Protein AF-A0A818ACV6-F1 (afdb_monomer_lite)

Structure (mmCIF, N/CA/C/O backbone):
data_AF-A0A818ACV6-F1
#
_entry.id   AF-A0A818ACV6-F1
#
loop_
_atom_site.group_PDB
_atom_site.id
_atom_site.type_symbol
_atom_site.label_atom_id
_atom_site.label_alt_id
_atom_site.label_comp_id
_atom_site.label_asym_id
_atom_site.label_entity_id
_atom_site.label_seq_id
_atom_site.pdbx_PDB_ins_code
_atom_site.Cartn_x
_atom_site.Cartn_y
_atom_site.Cartn_z
_atom_site.occupancy
_atom_site.B_iso_or_equiv
_atom_site.auth_seq_id
_atom_site.auth_comp_id
_atom_site.auth_asym_id
_atom_site.auth_atom_id
_atom_site.pdbx_PDB_model_num
ATOM 1 N N . MET A 1 1 ? 8.936 -17.764 -32.407 1.00 32.34 1 MET A N 1
ATOM 2 C CA . MET A 1 1 ? 9.710 -16.689 -31.751 1.00 32.34 1 MET A CA 1
ATOM 3 C C . MET A 1 1 ? 11.016 -16.547 -32.507 1.00 32.34 1 MET A C 1
ATOM 5 O O . MET A 1 1 ? 11.844 -17.438 -32.418 1.00 32.34 1 MET A O 1
ATOM 9 N N . TRP A 1 2 ? 11.158 -15.518 -33.339 1.00 31.09 2 TRP A N 1
ATOM 10 C CA . TRP A 1 2 ? 12.400 -15.272 -34.077 1.00 31.09 2 TRP A CA 1
ATOM 11 C C . TRP A 1 2 ? 13.321 -14.434 -33.174 1.00 31.09 2 TRP A C 1
ATOM 13 O O . TRP A 1 2 ? 13.213 -13.213 -33.135 1.00 31.09 2 TRP A O 1
ATOM 23 N N . ASP A 1 3 ? 14.160 -15.097 -32.373 1.00 39.88 3 ASP A N 1
ATOM 24 C CA . ASP A 1 3 ? 15.277 -14.471 -31.648 1.00 39.88 3 ASP A CA 1
ATOM 25 C C . ASP A 1 3 ? 16.538 -15.327 -31.890 1.00 39.88 3 ASP A C 1
ATOM 27 O O . ASP A 1 3 ? 16.784 -16.289 -31.160 1.00 39.88 3 ASP A O 1
ATOM 31 N N . PRO A 1 4 ? 17.325 -15.037 -32.946 1.00 38.06 4 PRO A N 1
ATOM 32 C CA . PRO A 1 4 ? 18.496 -15.838 -33.321 1.00 38.06 4 PRO A CA 1
ATOM 33 C C . PRO A 1 4 ? 19.610 -15.854 -32.263 1.00 38.06 4 PRO A C 1
ATOM 35 O O . PRO A 1 4 ? 20.593 -16.573 -32.421 1.00 38.06 4 PRO A O 1
ATOM 38 N N . VAL A 1 5 ? 19.501 -15.040 -31.207 1.00 43.09 5 VAL A N 1
ATOM 39 C CA . VAL A 1 5 ? 20.520 -14.934 -30.156 1.00 43.09 5 VAL A CA 1
ATOM 40 C C . VAL A 1 5 ? 20.318 -15.995 -29.066 1.00 43.09 5 VAL A C 1
ATOM 42 O O . VAL A 1 5 ? 21.281 -16.363 -28.395 1.00 43.09 5 VAL A O 1
ATOM 45 N N . PHE A 1 6 ? 19.107 -16.548 -28.925 1.00 37.41 6 PHE A N 1
ATOM 46 C CA . PHE A 1 6 ? 18.806 -17.549 -27.893 1.00 37.41 6 PHE A CA 1
ATOM 47 C C . PHE A 1 6 ? 18.995 -19.011 -28.334 1.00 37.41 6 PHE A C 1
ATOM 49 O O . PHE A 1 6 ? 19.100 -19.883 -27.476 1.00 37.41 6 PHE A O 1
ATOM 56 N N . ASP A 1 7 ? 19.125 -19.298 -29.633 1.00 34.16 7 ASP A N 1
ATOM 57 C CA . ASP A 1 7 ? 19.247 -20.673 -30.154 1.00 34.16 7 ASP A CA 1
ATOM 58 C C . ASP A 1 7 ? 20.697 -21.051 -30.515 1.00 34.16 7 ASP A C 1
ATOM 60 O O . ASP A 1 7 ? 21.002 -21.535 -31.601 1.00 34.16 7 ASP A O 1
ATOM 64 N N . SER A 1 8 ? 21.641 -20.780 -29.606 1.00 33.66 8 SER A N 1
ATOM 65 C CA . SER A 1 8 ? 23.061 -21.136 -29.792 1.00 33.66 8 SER A CA 1
ATOM 66 C C . SER A 1 8 ? 23.454 -22.493 -29.193 1.00 33.66 8 SER A C 1
ATOM 68 O O . SER A 1 8 ? 24.640 -22.812 -29.144 1.00 33.66 8 SER A O 1
ATOM 70 N N . SER A 1 9 ? 22.488 -23.312 -28.755 1.00 33.25 9 SER A N 1
ATOM 71 C CA . SER A 1 9 ? 22.766 -24.608 -28.108 1.00 33.25 9 SER A CA 1
ATOM 72 C C . SER A 1 9 ? 22.281 -25.843 -28.873 1.00 33.25 9 SER A C 1
ATOM 74 O O . SER A 1 9 ? 22.549 -26.962 -28.436 1.00 33.25 9 SER A O 1
ATOM 76 N N . SER A 1 10 ? 21.656 -25.690 -30.042 1.00 33.19 10 SER A N 1
ATOM 77 C CA . SER A 1 10 ? 21.299 -26.825 -30.890 1.00 33.19 10 SER A CA 1
ATOM 78 C C . SER A 1 10 ? 22.248 -26.922 -32.095 1.00 33.19 10 SER A C 1
ATOM 80 O O . SER A 1 10 ? 22.315 -26.049 -32.954 1.00 33.19 10 SER A O 1
ATOM 82 N N . ASN A 1 11 ? 22.996 -28.026 -32.193 1.00 32.69 11 ASN A N 1
ATOM 83 C CA . ASN A 1 11 ? 23.834 -28.382 -33.354 1.00 32.69 11 ASN A CA 1
ATOM 84 C C . ASN A 1 11 ? 23.010 -28.724 -34.622 1.00 32.69 11 ASN A C 1
ATOM 86 O O . ASN A 1 11 ? 23.503 -29.389 -35.527 1.00 32.69 11 ASN A O 1
ATOM 90 N N . ASN A 1 12 ? 21.763 -28.260 -34.702 1.00 35.00 12 ASN A N 1
ATOM 91 C CA . ASN A 1 12 ? 20.892 -28.353 -35.865 1.00 35.00 12 ASN A CA 1
ATOM 92 C C . ASN A 1 12 ? 20.418 -26.939 -36.203 1.00 35.00 12 ASN A C 1
ATOM 94 O O . ASN A 1 12 ? 19.285 -26.570 -35.915 1.00 35.00 12 ASN A O 1
ATOM 98 N N . LEU A 1 13 ? 21.316 -26.147 -36.797 1.00 35.06 13 LEU A N 1
ATOM 99 C CA . LEU A 1 13 ? 20.988 -24.851 -37.387 1.00 35.06 13 LEU A CA 1
ATOM 100 C C . LEU A 1 13 ? 19.818 -25.045 -38.366 1.00 35.06 13 LEU A C 1
ATOM 102 O O . LEU A 1 13 ? 20.018 -25.700 -39.396 1.00 35.06 13 LEU A O 1
ATOM 106 N N . PRO A 1 14 ? 18.619 -24.486 -38.120 1.00 35.84 14 PRO A N 1
ATOM 107 C CA . PRO A 1 14 ? 17.676 -24.323 -39.208 1.00 35.84 14 PRO A CA 1
ATOM 108 C C . PRO A 1 14 ? 18.381 -23.436 -40.236 1.00 35.84 14 PRO A C 1
ATOM 110 O O . PRO A 1 14 ? 18.947 -22.400 -39.882 1.00 35.84 14 PRO A O 1
ATOM 113 N N . THR A 1 15 ? 18.418 -23.878 -41.494 1.00 37.28 15 THR A N 1
ATOM 114 C CA . THR A 1 15 ? 18.869 -23.076 -42.637 1.00 37.28 15 THR A CA 1
ATOM 115 C C . THR A 1 15 ? 18.343 -21.655 -42.461 1.00 37.28 15 THR A C 1
ATOM 117 O O . THR A 1 15 ? 17.124 -21.465 -42.470 1.00 37.28 15 THR A O 1
ATOM 120 N N . MET A 1 16 ? 19.243 -20.693 -42.203 1.00 45.72 16 MET A N 1
ATOM 121 C CA . MET A 1 16 ? 18.879 -19.286 -42.036 1.00 45.72 16 MET A CA 1
ATOM 122 C C . MET A 1 16 ? 18.034 -18.912 -43.248 1.00 45.72 16 MET A C 1
ATOM 124 O O . MET A 1 16 ? 18.537 -18.953 -44.367 1.00 45.72 16 MET A O 1
ATOM 128 N N . CYS A 1 17 ? 16.740 -18.666 -43.040 1.00 43.00 17 CYS A N 1
ATOM 129 C CA . CYS A 1 17 ? 15.845 -18.286 -44.123 1.00 43.00 17 CYS A CA 1
ATOM 130 C C . CYS A 1 17 ? 16.448 -17.069 -44.829 1.00 43.00 17 CYS A C 1
ATOM 132 O O . CYS A 1 17 ? 16.921 -16.155 -44.148 1.00 43.00 17 CYS A O 1
ATOM 134 N N . ASP A 1 18 ? 16.441 -17.074 -46.163 1.00 58.38 18 ASP A N 1
ATOM 135 C CA . ASP A 1 18 ? 16.822 -15.922 -46.973 1.00 58.38 18 ASP A CA 1
ATOM 136 C C . ASP A 1 18 ? 16.004 -14.718 -46.501 1.00 58.38 18 ASP A C 1
ATOM 138 O O . ASP A 1 18 ? 14.805 -14.623 -46.761 1.00 58.38 18 ASP A O 1
ATOM 142 N N . VAL A 1 19 ? 16.630 -13.814 -45.745 1.00 70.88 19 VAL A N 1
ATOM 143 C CA . VAL A 1 19 ? 15.976 -12.565 -45.364 1.00 70.88 19 VAL A CA 1
ATOM 144 C C . VAL A 1 19 ? 15.852 -11.755 -46.645 1.00 70.88 19 VAL A C 1
ATOM 146 O O . VAL A 1 19 ? 16.862 -11.361 -47.238 1.00 70.88 19 VAL A O 1
ATOM 149 N N . SER A 1 20 ? 14.616 -11.555 -47.098 1.00 80.06 20 SER A N 1
ATOM 150 C CA . SER A 1 20 ? 14.320 -10.684 -48.223 1.00 80.06 20 SER A CA 1
ATOM 151 C C . SER A 1 20 ? 14.610 -9.241 -47.838 1.00 80.06 20 SER A C 1
ATOM 153 O O . SER A 1 20 ? 14.516 -8.817 -46.683 1.00 80.06 20 SER A O 1
ATOM 155 N N . THR A 1 21 ? 15.007 -8.467 -48.833 1.00 84.44 21 THR A N 1
ATOM 156 C CA . THR A 1 21 ? 15.183 -7.028 -48.696 1.00 84.44 21 THR A CA 1
ATOM 157 C C . THR A 1 21 ? 14.046 -6.311 -49.399 1.00 84.44 21 THR A C 1
ATOM 159 O O . THR A 1 21 ? 13.439 -6.847 -50.325 1.00 84.44 21 THR A O 1
ATOM 162 N N . THR A 1 22 ? 13.785 -5.060 -49.031 1.00 82.56 22 THR A N 1
ATOM 163 C CA . THR A 1 22 ? 12.724 -4.255 -49.663 1.00 82.56 22 THR A CA 1
ATOM 164 C C . THR A 1 22 ? 12.959 -4.010 -51.160 1.00 82.56 22 THR A C 1
ATOM 166 O O . THR A 1 22 ? 12.054 -3.573 -51.862 1.00 82.56 22 THR A O 1
ATOM 169 N N . SER A 1 23 ? 14.175 -4.265 -51.659 1.00 84.38 23 SER A N 1
ATOM 170 C CA . SER A 1 23 ? 14.530 -4.234 -53.085 1.00 84.38 23 SER A CA 1
ATOM 171 C C . SER A 1 23 ? 14.375 -5.589 -53.793 1.00 84.38 23 SER A C 1
ATOM 173 O O . SER A 1 23 ? 14.760 -5.707 -54.954 1.00 84.38 23 SER A O 1
ATOM 175 N N . GLY A 1 24 ? 13.863 -6.617 -53.108 1.00 82.31 24 GLY A N 1
ATOM 176 C CA . GLY A 1 24 ? 13.672 -7.970 -53.639 1.00 82.31 24 GLY A CA 1
ATOM 177 C C . GLY A 1 24 ? 14.943 -8.826 -53.714 1.00 82.31 24 GLY A C 1
ATOM 178 O O . GLY A 1 24 ? 14.919 -9.893 -54.318 1.00 82.31 24 GLY A O 1
ATOM 179 N N . SER A 1 25 ? 16.061 -8.377 -53.136 1.00 87.38 25 SER A N 1
ATOM 180 C CA . SER A 1 25 ? 17.325 -9.134 -53.082 1.00 87.38 25 SER A CA 1
ATOM 181 C C . SER A 1 25 ? 17.429 -9.940 -51.782 1.00 87.38 25 SER A C 1
ATOM 183 O O . SER A 1 25 ? 16.893 -9.501 -50.765 1.00 87.38 25 SER A O 1
ATOM 185 N N . SER A 1 26 ? 18.138 -11.069 -51.779 1.00 88.88 26 SER A N 1
ATOM 186 C CA . SER A 1 26 ? 18.388 -11.852 -50.556 1.00 88.88 26 SER A CA 1
ATOM 187 C C . SER A 1 26 ? 19.615 -11.348 -49.792 1.00 88.88 26 SER A C 1
ATOM 189 O O . SER A 1 26 ? 20.640 -11.014 -50.392 1.00 88.88 26 SER A O 1
ATOM 191 N N . CYS A 1 27 ? 19.527 -11.312 -48.463 1.00 87.12 27 CYS A N 1
ATOM 192 C CA . CYS A 1 27 ? 20.667 -11.032 -47.591 1.00 87.12 27 CYS A CA 1
ATOM 193 C C . CYS A 1 27 ? 21.698 -12.172 -47.612 1.00 87.12 27 CYS A C 1
ATOM 195 O O . CYS A 1 27 ? 21.339 -13.344 -47.523 1.00 87.12 27 CYS A O 1
ATOM 197 N N . ILE A 1 28 ? 22.988 -11.831 -47.625 1.00 89.50 28 ILE A N 1
ATOM 198 C CA . ILE A 1 28 ? 24.091 -12.790 -47.492 1.00 89.50 28 ILE A CA 1
ATOM 199 C C . ILE A 1 28 ? 24.594 -12.775 -46.049 1.00 89.50 28 ILE A C 1
ATOM 201 O O . ILE A 1 28 ? 25.147 -11.772 -45.599 1.00 89.50 28 ILE A O 1
ATOM 205 N N . PHE A 1 29 ? 24.468 -13.899 -45.342 1.00 87.81 29 PHE A N 1
ATOM 206 C CA . PHE A 1 29 ? 25.027 -14.093 -44.001 1.00 87.81 29 PHE A CA 1
ATOM 207 C C . PHE A 1 29 ? 26.024 -15.268 -43.969 1.00 87.81 29 PHE A C 1
ATOM 209 O O . PHE A 1 29 ? 25.806 -16.265 -44.656 1.00 87.81 29 PHE A O 1
ATOM 216 N N . PRO A 1 30 ? 27.077 -15.216 -43.131 1.00 91.44 30 PRO A N 1
ATOM 217 C CA . PRO A 1 30 ? 27.537 -14.048 -42.383 1.00 91.44 30 PRO A CA 1
ATOM 218 C C . PRO A 1 30 ? 28.292 -13.053 -43.281 1.00 91.44 30 PRO A C 1
ATOM 220 O O . PRO A 1 30 ? 28.910 -13.444 -44.275 1.00 91.44 30 PRO A O 1
ATOM 223 N N . PHE A 1 31 ? 28.304 -11.779 -42.885 1.00 91.50 31 PHE A N 1
ATOM 224 C CA . PHE A 1 31 ? 29.104 -10.739 -43.540 1.00 91.50 31 PHE A CA 1
ATOM 225 C C . PHE A 1 31 ? 29.894 -9.905 -42.524 1.00 91.50 31 PHE A C 1
ATOM 227 O O . PHE A 1 31 ? 29.495 -9.751 -41.372 1.00 91.50 31 PHE A O 1
ATOM 234 N N . ASN A 1 32 ? 31.015 -9.339 -42.964 1.00 92.19 32 ASN A N 1
ATOM 235 C CA . ASN A 1 32 ? 31.890 -8.483 -42.173 1.00 92.19 32 ASN A CA 1
ATOM 236 C C . ASN A 1 32 ? 31.672 -7.012 -42.540 1.00 92.19 32 ASN A C 1
ATOM 238 O O . ASN A 1 32 ? 31.676 -6.650 -43.718 1.00 92.19 32 ASN A O 1
ATOM 242 N N . TYR A 1 33 ? 31.529 -6.149 -41.538 1.00 92.75 33 TYR A N 1
ATOM 243 C CA . TYR A 1 33 ? 31.479 -4.701 -41.726 1.00 92.75 33 TYR A CA 1
ATOM 244 C C . TYR A 1 33 ? 32.043 -3.982 -40.500 1.00 92.75 33 TYR A C 1
ATOM 246 O O . TYR A 1 33 ? 31.710 -4.334 -39.371 1.00 92.75 33 TYR A O 1
ATOM 254 N N . ASN A 1 34 ? 32.921 -2.995 -40.715 1.00 90.25 34 ASN A N 1
ATOM 255 C CA . ASN A 1 34 ? 33.609 -2.246 -39.652 1.00 90.25 34 ASN A CA 1
ATOM 256 C C . ASN A 1 34 ? 34.236 -3.136 -38.557 1.00 90.25 34 ASN A C 1
ATOM 258 O O . ASN A 1 34 ? 34.171 -2.824 -37.373 1.00 90.25 34 ASN A O 1
ATOM 262 N N . GLY A 1 35 ? 34.833 -4.265 -38.956 1.00 88.75 35 GLY A N 1
ATOM 263 C CA . GLY A 1 35 ? 35.500 -5.194 -38.037 1.00 88.75 35 GLY A CA 1
ATOM 264 C C . GLY A 1 35 ? 34.567 -6.103 -37.228 1.00 88.75 35 GLY A C 1
ATOM 265 O O . GLY A 1 35 ? 35.053 -6.852 -36.388 1.00 88.75 35 GLY A O 1
ATOM 266 N N . VAL A 1 36 ? 33.254 -6.072 -37.481 1.00 89.44 36 VAL A N 1
ATOM 267 C CA . VAL A 1 36 ? 32.257 -6.931 -36.823 1.00 89.44 36 VAL A CA 1
ATOM 268 C C . VAL A 1 36 ? 31.658 -7.907 -37.835 1.00 89.44 36 VAL A C 1
ATOM 270 O O . VAL A 1 36 ? 31.319 -7.520 -38.956 1.00 89.44 36 VAL A O 1
ATOM 273 N N . THR A 1 37 ? 31.513 -9.172 -37.437 1.00 91.12 37 THR A N 1
ATOM 274 C CA . THR A 1 37 ? 30.817 -10.204 -38.218 1.00 91.12 37 THR A CA 1
ATOM 275 C C . THR A 1 37 ? 29.343 -10.251 -37.824 1.00 91.12 37 THR A C 1
ATOM 277 O O . THR A 1 37 ? 29.009 -10.560 -36.681 1.00 91.12 37 THR A O 1
ATOM 280 N N . TYR A 1 38 ? 28.457 -9.990 -38.778 1.00 86.94 38 TYR A N 1
ATOM 281 C CA . TYR A 1 38 ? 27.011 -10.018 -38.594 1.00 86.94 38 TYR A CA 1
ATOM 282 C C . TYR A 1 38 ? 26.423 -11.323 -39.136 1.00 86.94 38 TYR A C 1
ATOM 284 O O . TYR A 1 38 ? 26.705 -11.728 -40.265 1.00 86.94 38 TYR A O 1
ATOM 292 N N . LYS A 1 39 ? 25.589 -11.973 -38.318 1.00 88.50 39 LYS A N 1
ATOM 293 C CA . LYS A 1 39 ? 24.811 -13.176 -38.676 1.00 88.50 39 LYS A CA 1
ATOM 294 C C . LYS A 1 39 ? 23.318 -12.882 -38.876 1.00 88.50 39 LYS A C 1
ATOM 296 O O . LYS A 1 39 ? 22.553 -13.776 -39.202 1.00 88.50 39 LYS A O 1
ATOM 301 N N . THR A 1 40 ? 22.915 -11.637 -38.650 1.00 87.94 40 THR A N 1
ATOM 302 C CA . THR A 1 40 ? 21.547 -11.124 -38.761 1.00 87.94 40 THR A CA 1
ATOM 303 C C . THR A 1 40 ? 21.599 -9.729 -39.373 1.00 87.94 40 THR A C 1
ATOM 305 O O . THR A 1 40 ? 22.679 -9.149 -39.523 1.00 87.94 40 THR A O 1
ATOM 308 N N . CYS A 1 41 ? 20.440 -9.152 -39.685 1.00 89.19 41 CYS A N 1
ATOM 309 C CA . CYS A 1 41 ? 20.350 -7.731 -40.008 1.00 89.19 41 CYS A CA 1
ATOM 310 C C . CYS A 1 41 ? 20.949 -6.862 -38.894 1.00 89.19 41 CYS A C 1
ATOM 312 O O . CYS A 1 41 ? 20.989 -7.254 -37.725 1.00 89.19 41 CYS A O 1
ATOM 314 N N . THR A 1 42 ? 21.401 -5.667 -39.265 1.00 90.06 42 THR A N 1
ATOM 315 C CA . THR A 1 42 ? 22.018 -4.703 -38.350 1.00 90.06 42 THR A CA 1
ATOM 316 C C . THR A 1 42 ? 21.504 -3.297 -38.609 1.00 90.06 42 THR A C 1
ATOM 318 O O . THR A 1 42 ? 21.220 -2.924 -39.745 1.00 90.06 42 THR A O 1
ATOM 321 N N . ILE A 1 43 ? 21.407 -2.494 -37.553 1.00 91.50 43 ILE A N 1
ATOM 322 C CA . ILE A 1 43 ? 21.068 -1.068 -37.643 1.00 91.50 43 ILE A CA 1
ATOM 323 C C . ILE A 1 43 ? 22.309 -0.174 -37.830 1.00 91.50 43 ILE A C 1
ATOM 325 O O . ILE A 1 43 ? 22.177 1.042 -37.957 1.00 91.50 43 ILE A O 1
ATOM 329 N N . PHE A 1 44 ? 23.511 -0.766 -37.877 1.00 90.56 44 PHE A N 1
ATOM 330 C CA . PHE A 1 44 ? 24.804 -0.079 -38.005 1.00 90.56 44 PHE A CA 1
ATOM 331 C C . PHE A 1 44 ? 25.375 -0.095 -39.433 1.00 90.56 44 PHE A C 1
ATOM 333 O O . PHE A 1 44 ? 26.590 -0.098 -39.610 1.00 90.56 44 PHE A O 1
ATOM 340 N N . GLY A 1 45 ? 24.517 -0.133 -40.456 1.00 86.50 45 GLY A N 1
ATOM 341 C CA . GLY A 1 45 ? 24.927 -0.098 -41.866 1.00 86.50 45 GLY A CA 1
ATOM 342 C C . GLY A 1 45 ? 25.449 1.274 -42.340 1.00 86.50 45 GLY A C 1
ATOM 343 O O . GLY A 1 45 ? 25.447 2.244 -41.581 1.00 86.50 45 GLY A O 1
ATOM 344 N N . PRO A 1 46 ? 25.882 1.391 -43.609 1.00 82.81 46 PRO A N 1
ATOM 345 C CA . PRO A 1 46 ? 26.478 2.613 -44.170 1.00 82.81 46 PRO A CA 1
ATOM 346 C C . PRO A 1 46 ? 25.521 3.818 -44.255 1.00 82.81 46 PRO A C 1
ATOM 348 O O . PRO A 1 46 ? 25.989 4.950 -44.303 1.00 82.81 46 PRO A O 1
ATOM 351 N N . ASN A 1 47 ? 24.198 3.599 -44.222 1.00 73.69 47 ASN A N 1
ATOM 352 C CA . ASN A 1 47 ? 23.163 4.646 -44.234 1.00 73.69 47 ASN A CA 1
ATOM 353 C C . ASN A 1 47 ? 22.293 4.574 -42.964 1.00 73.69 47 ASN A C 1
ATOM 355 O O . ASN A 1 47 ? 21.091 4.300 -43.025 1.00 73.69 47 ASN A O 1
ATOM 359 N N . ASN A 1 48 ? 22.904 4.769 -41.794 1.00 71.88 48 ASN A N 1
ATOM 360 C CA . ASN A 1 48 ? 22.273 4.554 -40.485 1.00 71.88 48 ASN A CA 1
ATOM 361 C C . ASN A 1 48 ? 21.519 5.769 -39.907 1.00 71.88 48 ASN A C 1
ATOM 363 O O . ASN A 1 48 ? 20.992 5.656 -38.805 1.00 71.88 48 ASN A O 1
ATOM 367 N N . ASN A 1 49 ? 21.378 6.888 -40.631 1.00 73.12 49 ASN A N 1
ATOM 368 C CA . ASN A 1 49 ? 20.670 8.088 -40.138 1.00 73.12 49 ASN A CA 1
ATOM 369 C C . ASN A 1 49 ? 19.237 7.800 -39.646 1.00 73.12 49 ASN A C 1
ATOM 371 O O . ASN A 1 49 ? 18.721 8.496 -38.778 1.00 73.12 49 ASN A O 1
ATOM 375 N N . ALA A 1 50 ? 18.591 6.764 -40.190 1.00 77.50 50 ALA A N 1
ATOM 376 C CA . ALA A 1 50 ? 17.261 6.324 -39.779 1.00 77.50 50 ALA A CA 1
ATOM 377 C C . ALA A 1 50 ? 17.259 5.009 -38.972 1.00 77.50 50 ALA A C 1
ATOM 379 O O . ALA A 1 50 ? 16.175 4.515 -38.658 1.00 77.50 50 ALA A O 1
ATOM 380 N N . PHE A 1 51 ? 18.424 4.419 -38.669 1.00 89.06 51 PHE A N 1
ATOM 381 C CA . PHE A 1 51 ? 18.584 3.129 -37.976 1.00 89.06 51 PHE A CA 1
ATOM 382 C C . PHE A 1 51 ? 17.656 2.028 -38.515 1.00 89.06 51 PHE A C 1
ATOM 384 O O . PHE A 1 51 ? 16.990 1.334 -37.751 1.00 89.06 51 PHE A O 1
ATOM 391 N N . ARG A 1 52 ? 17.518 1.915 -39.840 1.00 89.56 52 ARG A N 1
ATOM 392 C CA . ARG A 1 52 ? 16.741 0.829 -40.452 1.00 89.56 52 ARG A CA 1
ATOM 393 C C . ARG A 1 52 ? 17.574 -0.455 -40.462 1.00 89.56 52 ARG A C 1
ATOM 395 O O . ARG A 1 52 ? 18.752 -0.359 -40.805 1.00 89.56 52 ARG A O 1
ATOM 402 N N . PRO A 1 53 ? 17.000 -1.625 -40.127 1.00 90.00 53 PRO A N 1
ATOM 403 C CA . PRO A 1 53 ? 17.705 -2.898 -40.250 1.00 90.00 53 PRO A CA 1
ATOM 404 C C . PRO A 1 53 ? 18.158 -3.128 -41.697 1.00 90.00 53 PRO A C 1
ATOM 406 O O . PRO A 1 53 ? 17.357 -3.042 -42.624 1.00 90.00 53 PRO A O 1
ATOM 409 N N . GLN A 1 54 ? 19.446 -3.385 -41.895 1.00 91.50 54 GLN A N 1
ATOM 410 C CA . GLN A 1 54 ? 20.078 -3.572 -43.200 1.00 91.50 54 GLN A CA 1
ATOM 411 C C . GLN A 1 54 ? 20.956 -4.826 -43.197 1.00 91.50 54 GLN A C 1
ATOM 413 O O . GLN A 1 54 ? 21.415 -5.284 -42.145 1.00 91.50 54 GLN A O 1
ATOM 418 N N . CYS A 1 55 ? 21.219 -5.354 -44.387 1.00 91.38 55 CYS A N 1
ATOM 419 C CA . CYS A 1 55 ? 22.122 -6.478 -44.608 1.00 91.38 55 CYS A CA 1
ATOM 420 C C . CYS A 1 55 ? 22.939 -6.285 -45.891 1.00 91.38 55 CYS A C 1
ATOM 422 O O . CYS A 1 55 ? 22.586 -5.474 -46.755 1.00 91.38 55 CYS A O 1
ATOM 424 N N . ALA A 1 56 ? 24.025 -7.048 -46.019 1.00 92.12 56 ALA A N 1
ATOM 425 C CA . ALA A 1 56 ? 24.789 -7.125 -47.255 1.00 92.12 56 ALA A CA 1
ATOM 426 C C . ALA A 1 56 ? 24.040 -7.970 -48.296 1.00 92.12 56 ALA A C 1
ATOM 428 O O . ALA A 1 56 ? 23.628 -9.087 -47.992 1.00 92.12 56 ALA A O 1
ATOM 429 N N . ILE A 1 57 ? 23.912 -7.465 -49.525 1.00 92.19 57 ILE A N 1
ATOM 430 C CA . ILE A 1 57 ? 23.370 -8.227 -50.669 1.00 92.19 57 ILE A CA 1
ATOM 431 C C . ILE A 1 57 ? 24.481 -8.707 -51.615 1.00 92.19 57 ILE A C 1
ATOM 433 O O . ILE A 1 57 ? 24.269 -9.601 -52.426 1.00 92.19 57 ILE A O 1
ATOM 437 N N . THR A 1 58 ? 25.694 -8.158 -51.483 1.00 92.69 58 THR A N 1
ATOM 438 C CA . THR A 1 58 ? 26.917 -8.703 -52.089 1.00 92.69 58 THR A CA 1
ATOM 439 C C . THR A 1 58 ? 28.085 -8.587 -51.112 1.00 92.69 58 THR A C 1
ATOM 441 O O . THR A 1 58 ? 28.234 -7.568 -50.428 1.00 92.69 58 THR A O 1
ATOM 444 N N . VAL A 1 59 ? 28.962 -9.591 -51.094 1.00 93.00 59 VAL A N 1
ATOM 445 C CA . VAL A 1 59 ? 30.192 -9.611 -50.286 1.00 93.00 59 VAL A CA 1
ATOM 446 C C . VAL A 1 59 ? 31.421 -9.859 -51.164 1.00 93.00 59 VAL A C 1
ATOM 448 O O . VAL A 1 59 ? 31.307 -10.440 -52.242 1.00 93.00 59 VAL A O 1
ATOM 451 N N . ASN A 1 60 ? 32.599 -9.407 -50.727 1.00 93.25 60 ASN A N 1
ATOM 452 C CA . ASN A 1 60 ? 33.868 -9.731 -51.390 1.00 93.25 60 ASN A CA 1
ATOM 453 C C . ASN A 1 60 ? 34.413 -11.106 -50.942 1.00 93.25 60 ASN A C 1
ATOM 455 O O . ASN A 1 60 ? 33.802 -11.797 -50.128 1.00 93.25 60 ASN A O 1
ATOM 459 N N . SER A 1 61 ? 35.603 -11.484 -51.424 1.00 91.50 61 SER A N 1
ATOM 460 C CA . SER A 1 61 ? 36.272 -12.750 -51.071 1.00 91.50 61 SER A CA 1
ATOM 461 C C . SER A 1 61 ? 36.529 -12.939 -49.569 1.00 91.50 61 SER A C 1
ATOM 463 O O . SER A 1 61 ? 36.626 -14.067 -49.104 1.00 91.50 61 SER A O 1
ATOM 465 N N . ASN A 1 62 ? 36.613 -11.848 -48.801 1.00 91.88 62 ASN A N 1
ATOM 466 C CA . ASN A 1 62 ? 36.817 -11.858 -47.349 1.00 91.88 62 ASN A CA 1
ATOM 467 C C . ASN A 1 62 ? 35.486 -11.735 -46.580 1.00 91.88 62 ASN A C 1
ATOM 469 O O . ASN A 1 62 ? 35.471 -11.324 -45.414 1.00 91.88 62 ASN A O 1
ATOM 473 N N . HIS A 1 63 ? 34.357 -12.011 -47.243 1.00 91.75 63 HIS A N 1
ATOM 474 C CA . HIS A 1 63 ? 33.003 -11.831 -46.716 1.00 91.75 63 HIS A CA 1
ATOM 475 C C . HIS A 1 63 ? 32.700 -10.394 -46.255 1.00 91.75 63 HIS A C 1
ATOM 477 O O . HIS A 1 63 ? 31.765 -10.168 -45.493 1.00 91.75 63 HIS A O 1
ATOM 483 N N . THR A 1 64 ? 33.471 -9.391 -46.685 1.00 94.19 64 THR A N 1
ATOM 484 C CA . THR A 1 64 ? 33.194 -7.987 -46.353 1.00 94.19 64 THR A CA 1
ATOM 485 C C . THR A 1 64 ? 32.033 -7.477 -47.197 1.00 94.19 64 THR A C 1
ATOM 487 O O . THR A 1 64 ? 32.025 -7.679 -48.412 1.00 94.19 64 THR A O 1
ATOM 490 N N . ALA A 1 65 ? 31.069 -6.814 -46.562 1.00 92.06 65 ALA A N 1
ATOM 491 C CA . ALA A 1 65 ? 29.907 -6.243 -47.231 1.00 92.06 65 ALA A CA 1
ATOM 492 C C . ALA A 1 65 ? 30.317 -5.182 -48.264 1.00 92.06 65 ALA A C 1
ATOM 494 O O . ALA A 1 65 ? 31.050 -4.247 -47.938 1.00 92.06 65 ALA A O 1
ATOM 495 N N . VAL A 1 66 ? 29.824 -5.320 -49.497 1.00 92.50 66 VAL A N 1
ATOM 496 C CA . VAL A 1 66 ? 30.102 -4.388 -50.605 1.00 92.50 66 VAL A CA 1
ATOM 497 C C . VAL A 1 66 ? 28.870 -3.543 -50.911 1.00 92.50 66 VAL A C 1
ATOM 499 O O . VAL A 1 66 ? 28.947 -2.318 -50.910 1.00 92.50 66 VAL A O 1
ATOM 502 N N . THR A 1 67 ? 27.724 -4.188 -51.134 1.00 92.62 67 THR A N 1
ATOM 503 C CA . THR A 1 67 ? 26.441 -3.511 -51.370 1.00 92.62 67 THR A CA 1
ATOM 504 C C . THR A 1 67 ? 25.415 -3.937 -50.328 1.00 92.62 67 THR A C 1
ATOM 506 O O . THR A 1 67 ? 25.512 -5.024 -49.753 1.00 92.62 67 THR A O 1
ATOM 509 N N . TRP A 1 68 ? 24.449 -3.058 -50.062 1.00 92.00 68 TRP A N 1
ATOM 510 C CA . TRP A 1 68 ? 23.520 -3.158 -48.939 1.00 92.00 68 TRP A CA 1
ATOM 511 C C . TRP A 1 68 ? 22.084 -2.902 -49.375 1.00 92.00 68 TRP A C 1
ATOM 513 O O . TRP A 1 68 ? 21.846 -2.110 -50.286 1.00 92.00 68 TRP A O 1
ATOM 523 N N . SER A 1 69 ? 21.135 -3.512 -48.670 1.00 91.00 69 SER A N 1
ATOM 524 C CA . SER A 1 69 ? 19.713 -3.183 -48.781 1.00 91.00 69 SER A CA 1
ATOM 525 C C . SER A 1 69 ? 19.010 -3.304 -47.423 1.00 91.00 69 SER A C 1
ATOM 527 O O . SER A 1 69 ? 19.578 -3.828 -46.459 1.00 91.00 69 SER A O 1
ATOM 529 N N . ILE A 1 70 ? 17.805 -2.741 -47.323 1.00 90.38 70 ILE A N 1
ATOM 530 C CA . ILE A 1 70 ? 16.992 -2.736 -46.099 1.00 90.38 70 ILE A CA 1
ATOM 531 C C . ILE A 1 70 ? 16.332 -4.103 -45.954 1.00 90.38 70 ILE A C 1
ATOM 533 O O . ILE A 1 70 ? 15.703 -4.581 -46.894 1.00 90.38 70 ILE A O 1
ATOM 537 N N . CYS A 1 71 ? 16.458 -4.708 -44.777 1.00 88.75 71 CYS A N 1
ATOM 538 C CA . CYS A 1 71 ? 15.807 -5.973 -44.478 1.00 88.75 71 CYS A CA 1
ATOM 539 C C . CYS A 1 71 ? 14.292 -5.798 -44.389 1.00 88.75 71 CYS A C 1
ATOM 541 O O . CYS A 1 71 ? 13.802 -4.879 -43.729 1.00 88.75 71 CYS A O 1
ATOM 543 N N . GLU A 1 72 ? 13.555 -6.719 -44.995 1.00 86.94 72 GLU A N 1
ATOM 544 C CA . GLU A 1 72 ? 12.136 -6.891 -44.732 1.00 86.94 72 GLU A CA 1
ATOM 545 C C . GLU A 1 72 ? 11.985 -7.598 -43.379 1.00 86.94 72 GLU A C 1
ATOM 547 O O . GLU A 1 72 ? 12.393 -8.745 -43.200 1.00 86.94 72 GLU A O 1
ATOM 552 N N . VAL A 1 73 ? 11.474 -6.873 -42.385 1.00 85.06 73 VAL A N 1
ATOM 553 C CA . VAL A 1 73 ? 11.324 -7.358 -41.009 1.00 85.06 73 VAL A CA 1
ATOM 554 C C . VAL A 1 73 ? 9.877 -7.192 -40.550 1.00 85.06 73 VAL A C 1
ATOM 556 O O . VAL A 1 73 ? 9.233 -6.220 -40.948 1.00 85.06 73 VAL A O 1
ATOM 559 N N . PRO A 1 74 ? 9.362 -8.075 -39.672 1.00 82.25 74 PRO A N 1
ATOM 560 C CA . PRO A 1 74 ? 7.995 -7.956 -39.158 1.00 82.25 74 PRO A CA 1
ATOM 561 C C . PRO A 1 74 ? 7.725 -6.628 -38.432 1.00 82.25 74 PRO A C 1
ATOM 563 O O . PRO A 1 74 ? 6.604 -6.131 -38.426 1.00 82.25 74 PRO A O 1
ATOM 566 N N . THR A 1 75 ? 8.763 -6.038 -37.835 1.00 86.69 75 THR A N 1
ATOM 567 C CA . THR A 1 75 ? 8.749 -4.675 -37.299 1.00 86.69 75 THR A CA 1
ATOM 568 C C . THR A 1 75 ? 10.106 -4.021 -37.524 1.00 86.69 75 THR A C 1
ATOM 570 O O . THR A 1 75 ? 11.143 -4.604 -37.207 1.00 86.69 75 THR A O 1
ATOM 573 N N . ASP A 1 76 ? 10.121 -2.804 -38.067 1.00 88.50 76 ASP A N 1
ATOM 574 C CA . ASP A 1 76 ? 11.343 -2.017 -38.258 1.00 88.50 76 ASP A CA 1
ATOM 575 C C . ASP A 1 76 ? 11.632 -1.078 -37.073 1.00 88.50 76 ASP A C 1
ATOM 577 O O . ASP A 1 76 ? 12.558 -0.259 -37.146 1.00 88.50 76 ASP A O 1
ATOM 581 N N . ALA A 1 77 ? 10.861 -1.193 -35.985 1.00 92.75 77 ALA A N 1
ATOM 582 C CA . ALA A 1 77 ? 11.036 -0.419 -34.765 1.00 92.75 77 ALA A CA 1
ATOM 583 C C . ALA A 1 77 ? 12.396 -0.691 -34.110 1.00 92.75 77 ALA A C 1
ATOM 585 O O . ALA A 1 77 ? 12.938 -1.796 -34.175 1.00 92.75 77 ALA A O 1
ATOM 586 N N . VAL A 1 78 ? 12.962 0.337 -33.486 1.00 94.56 78 VAL A N 1
ATOM 587 C CA . VAL A 1 78 ? 14.273 0.269 -32.826 1.00 94.56 78 VAL A CA 1
ATOM 588 C C . VAL A 1 78 ? 14.217 0.922 -31.461 1.00 94.56 78 VAL A C 1
ATOM 590 O O . VAL A 1 78 ? 13.470 1.879 -31.255 1.00 94.56 78 VAL A O 1
ATOM 593 N N . ILE A 1 79 ? 15.042 0.422 -30.545 1.00 95.81 79 ILE A N 1
ATOM 594 C CA . ILE A 1 79 ? 15.184 0.970 -29.195 1.00 95.81 79 ILE A CA 1
ATOM 595 C C . ILE A 1 79 ? 16.589 1.535 -29.048 1.00 95.81 79 ILE A C 1
ATOM 597 O O . ILE A 1 79 ? 17.580 0.845 -29.295 1.00 95.81 79 ILE A O 1
ATOM 601 N N . PHE A 1 80 ? 16.678 2.790 -28.625 1.00 95.12 80 PHE A N 1
ATOM 602 C CA . PHE A 1 80 ? 17.952 3.454 -28.384 1.00 95.12 80 PHE A CA 1
ATOM 603 C C . PHE A 1 80 ? 18.390 3.297 -26.934 1.00 95.12 80 PHE A C 1
ATOM 605 O O . PHE A 1 80 ? 19.533 2.913 -26.673 1.00 95.12 80 PHE A O 1
ATOM 612 N N . TYR A 1 81 ? 17.489 3.580 -25.995 1.00 96.12 81 TYR A N 1
ATOM 613 C CA . TYR A 1 81 ? 17.724 3.407 -24.568 1.00 96.12 81 TYR A CA 1
ATOM 614 C C . TYR A 1 81 ? 16.428 3.511 -23.761 1.00 96.12 81 TYR A C 1
ATOM 616 O O . TYR A 1 81 ? 15.382 3.901 -24.272 1.00 96.12 81 TYR A O 1
ATOM 624 N N . SER A 1 82 ? 16.516 3.204 -22.472 1.00 96.25 82 SER A N 1
ATOM 625 C CA . SER A 1 82 ? 15.474 3.475 -21.488 1.00 96.25 82 SER A CA 1
ATOM 626 C C . SER A 1 82 ? 15.999 4.308 -20.328 1.00 96.25 82 SER A C 1
ATOM 628 O O . SER A 1 82 ? 17.173 4.221 -19.978 1.00 96.25 82 SER A O 1
ATOM 630 N N . THR A 1 83 ? 15.129 5.074 -19.683 1.00 95.69 83 THR A N 1
ATOM 631 C CA . THR A 1 83 ? 15.455 5.850 -18.486 1.00 95.69 83 THR A CA 1
ATOM 632 C C . THR A 1 83 ? 14.233 5.983 -17.581 1.00 95.69 83 THR A C 1
ATOM 634 O O . THR A 1 83 ? 13.097 5.900 -18.033 1.00 95.69 83 THR A O 1
ATOM 637 N N . VAL A 1 84 ? 14.446 6.203 -16.290 1.00 94.25 84 VAL A N 1
ATOM 638 C CA . VAL A 1 84 ? 13.374 6.465 -15.309 1.00 94.25 84 VAL A CA 1
ATOM 639 C C . VAL A 1 84 ? 13.161 7.959 -15.056 1.00 94.25 84 VAL A C 1
ATOM 641 O O . VAL A 1 84 ? 12.324 8.354 -14.247 1.00 94.25 84 VAL A O 1
ATOM 644 N N . ARG A 1 85 ? 13.927 8.824 -15.731 1.00 91.19 85 ARG A N 1
ATOM 645 C CA . ARG A 1 85 ? 13.786 10.282 -15.643 1.00 91.19 85 ARG A CA 1
ATOM 646 C C . ARG A 1 85 ? 13.380 10.851 -16.992 1.00 91.19 85 ARG A C 1
ATOM 648 O O . ARG A 1 85 ? 13.914 10.464 -18.026 1.00 91.19 85 ARG A O 1
ATOM 655 N N . LYS A 1 86 ? 12.467 11.817 -16.992 1.00 87.31 86 LYS A N 1
ATOM 656 C CA . LYS A 1 86 ? 12.064 12.501 -18.224 1.00 87.31 86 LYS A CA 1
ATOM 657 C C . LYS A 1 86 ? 13.267 13.240 -18.825 1.00 87.31 86 LYS A C 1
ATOM 659 O O . LYS A 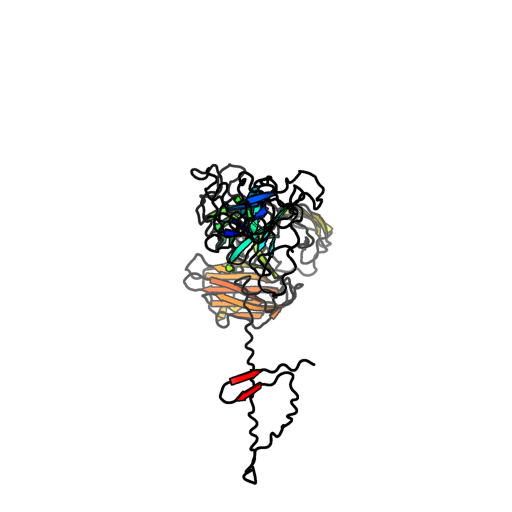1 86 ? 13.862 14.076 -18.155 1.00 87.31 86 LYS A O 1
ATOM 664 N N . GLY A 1 87 ? 13.620 12.928 -20.074 1.00 84.19 87 GLY A N 1
ATOM 665 C CA . GLY A 1 87 ? 14.826 13.470 -20.719 1.00 84.19 87 GLY A CA 1
ATOM 666 C C . GLY A 1 87 ? 16.143 12.994 -20.087 1.00 84.19 87 GLY A C 1
ATOM 667 O O . GLY A 1 87 ? 17.175 13.636 -20.263 1.00 84.19 87 GLY A O 1
ATOM 668 N N . GLY A 1 88 ? 16.100 11.907 -19.310 1.00 86.12 88 GLY A N 1
ATOM 669 C CA . GLY A 1 88 ? 17.262 11.305 -18.668 1.00 86.12 88 GLY A CA 1
ATOM 670 C C . GLY A 1 88 ? 18.121 10.469 -19.617 1.00 86.12 88 GLY A C 1
ATOM 671 O O . GLY A 1 88 ? 17.826 10.308 -20.801 1.00 86.12 88 GLY A O 1
ATOM 672 N N . TYR A 1 89 ? 19.189 9.903 -19.057 1.00 87.69 89 TYR A N 1
ATOM 673 C CA . TYR A 1 89 ? 20.123 9.025 -19.764 1.00 87.69 89 TYR A CA 1
ATOM 674 C C . TYR A 1 89 ? 19.957 7.565 -19.325 1.00 87.69 89 TYR A C 1
ATOM 676 O O . TYR A 1 89 ? 19.405 7.274 -18.262 1.00 87.69 89 TYR A O 1
ATOM 684 N N . TRP A 1 90 ? 20.498 6.647 -20.126 1.00 84.38 90 TRP A N 1
ATOM 685 C CA . TRP A 1 90 ? 20.409 5.193 -19.933 1.00 84.38 90 TRP A CA 1
ATOM 686 C C . TRP A 1 90 ? 21.027 4.663 -18.630 1.00 84.38 90 TRP A C 1
ATOM 688 O O . TRP A 1 90 ? 20.684 3.577 -18.177 1.00 84.38 90 TRP A O 1
ATOM 698 N N . THR A 1 91 ? 21.918 5.427 -17.996 1.00 85.25 91 THR A N 1
ATOM 699 C CA . THR A 1 91 ? 22.518 5.082 -16.695 1.00 85.25 91 THR A CA 1
ATOM 700 C C . THR A 1 91 ? 21.547 5.240 -15.523 1.00 85.25 91 THR A C 1
ATOM 702 O O . THR A 1 91 ? 21.849 4.831 -14.405 1.00 85.25 91 THR A O 1
ATOM 705 N N . GLN A 1 92 ? 20.384 5.850 -15.756 1.00 84.94 92 GLN A N 1
ATOM 706 C CA . GLN A 1 92 ? 19.337 6.065 -14.764 1.00 84.94 92 GLN A CA 1
ATOM 707 C C . GLN A 1 92 ? 18.211 5.068 -15.018 1.00 84.94 92 GLN A C 1
ATOM 709 O O . GLN A 1 92 ? 17.217 5.394 -15.664 1.00 84.94 92 GLN A O 1
ATOM 714 N N . ASN A 1 93 ? 18.383 3.847 -14.527 1.00 87.81 93 ASN A N 1
ATOM 715 C CA . ASN A 1 93 ? 17.462 2.748 -14.793 1.00 87.81 93 ASN A CA 1
ATOM 716 C C . ASN A 1 93 ? 16.967 2.011 -13.539 1.00 87.81 93 ASN A C 1
ATOM 718 O O . ASN A 1 93 ? 16.354 0.955 -13.657 1.00 87.81 93 ASN A O 1
ATOM 722 N N . GLY A 1 94 ? 17.232 2.560 -12.351 1.00 91.69 94 GLY A N 1
ATOM 723 C CA . GLY A 1 94 ? 16.753 2.021 -11.079 1.00 91.69 94 GLY A CA 1
ATOM 724 C C . GLY A 1 94 ? 15.313 2.437 -10.765 1.00 91.69 94 GLY A C 1
ATOM 725 O O . GLY A 1 94 ? 14.947 3.580 -11.033 1.00 91.69 94 GLY A O 1
ATOM 726 N N . GLY A 1 95 ? 14.529 1.540 -10.170 1.00 96.38 95 GLY A N 1
ATOM 727 C CA . GLY A 1 95 ? 13.146 1.777 -9.758 1.00 96.38 95 GLY A CA 1
ATOM 728 C C . GLY A 1 95 ? 12.760 1.080 -8.456 1.00 96.38 95 GLY A C 1
ATOM 729 O O . GLY A 1 95 ? 13.539 0.323 -7.875 1.00 96.38 95 GLY A O 1
ATOM 730 N N . SER A 1 96 ? 11.538 1.342 -7.995 1.00 97.75 96 SER A N 1
ATOM 731 C CA . SER A 1 96 ? 10.977 0.735 -6.788 1.00 97.75 96 SER A CA 1
ATOM 732 C C . SER A 1 96 ? 10.649 -0.746 -6.992 1.00 97.75 96 SER A C 1
ATOM 734 O O . SER A 1 96 ? 10.079 -1.132 -8.011 1.00 97.75 96 SER A O 1
ATOM 736 N N . THR A 1 97 ? 10.903 -1.552 -5.961 1.00 97.31 97 THR A N 1
ATOM 737 C CA . THR A 1 97 ? 10.479 -2.965 -5.880 1.00 97.31 97 THR A CA 1
ATOM 738 C C . THR A 1 97 ? 8.961 -3.132 -5.791 1.00 97.31 97 THR A C 1
ATOM 740 O O . THR A 1 97 ? 8.408 -4.177 -6.132 1.00 97.31 97 THR A O 1
ATOM 743 N N . GLN A 1 98 ? 8.252 -2.083 -5.375 1.00 97.19 98 GLN A N 1
ATOM 744 C CA . GLN A 1 98 ? 6.791 -2.076 -5.266 1.00 97.19 98 GLN A CA 1
ATOM 745 C C . GLN A 1 98 ? 6.103 -1.591 -6.551 1.00 97.19 98 GLN A C 1
ATOM 747 O O . GLN A 1 98 ? 4.892 -1.366 -6.560 1.00 97.19 98 GLN A O 1
ATOM 752 N N . GLY A 1 99 ? 6.869 -1.407 -7.630 1.00 96.25 99 GLY A N 1
ATOM 753 C CA . GLY A 1 99 ? 6.369 -0.916 -8.907 1.00 96.25 99 GLY A CA 1
ATOM 754 C C . GLY A 1 99 ? 6.051 0.573 -8.895 1.00 96.25 99 GLY A C 1
ATOM 755 O O . GLY A 1 99 ? 6.556 1.336 -8.073 1.00 96.25 99 GLY A O 1
ATOM 756 N N . GLY A 1 100 ? 5.236 1.020 -9.846 1.00 95.31 100 GLY A N 1
ATOM 757 C CA . GLY A 1 100 ? 4.848 2.423 -10.003 1.00 95.31 100 GLY A CA 1
ATOM 758 C C . GLY A 1 100 ? 5.972 3.347 -10.488 1.00 95.31 100 GLY A C 1
ATOM 759 O O . GLY A 1 100 ? 5.756 4.553 -10.602 1.00 95.31 100 GLY A O 1
ATOM 760 N N . THR A 1 101 ? 7.160 2.814 -10.787 1.00 96.75 101 THR A N 1
ATOM 761 C CA . THR A 1 101 ? 8.235 3.564 -11.448 1.00 96.75 101 THR A CA 1
ATOM 762 C C . THR A 1 101 ? 7.883 3.763 -12.915 1.00 96.75 101 THR A C 1
ATOM 764 O O . THR A 1 101 ? 7.640 2.795 -13.629 1.00 96.75 101 THR A O 1
ATOM 767 N N . MET A 1 102 ? 7.863 5.015 -13.373 1.00 95.19 102 MET A N 1
ATOM 768 C CA . MET A 1 102 ? 7.619 5.332 -14.781 1.00 95.19 102 MET A CA 1
ATOM 769 C C . MET A 1 102 ? 8.906 5.143 -15.588 1.00 95.19 102 MET A C 1
ATOM 771 O O . MET A 1 102 ? 9.896 5.838 -15.359 1.00 95.19 102 MET A O 1
ATOM 775 N N . ILE A 1 103 ? 8.873 4.235 -16.556 1.00 96.12 103 ILE A N 1
ATOM 776 C CA . ILE A 1 103 ? 9.965 3.964 -17.488 1.00 96.12 103 ILE A CA 1
ATOM 777 C C . ILE A 1 103 ? 9.681 4.711 -18.789 1.00 96.12 103 ILE A C 1
ATOM 779 O O . ILE A 1 103 ? 8.586 4.614 -19.338 1.00 96.12 103 ILE A O 1
ATOM 783 N N . TRP A 1 104 ? 10.676 5.436 -19.284 1.00 95.31 104 TRP A N 1
ATOM 784 C CA . TRP A 1 104 ? 10.699 6.090 -20.586 1.00 95.31 104 TRP A CA 1
ATOM 785 C C . TRP A 1 104 ? 11.583 5.265 -21.510 1.00 95.31 104 TRP A C 1
ATOM 787 O O . TRP A 1 104 ? 12.731 4.988 -21.170 1.00 95.31 104 TRP A O 1
ATOM 797 N N . ILE A 1 105 ? 11.061 4.868 -22.663 1.00 95.94 105 ILE A N 1
ATOM 798 C CA . ILE A 1 105 ? 11.784 4.084 -23.665 1.00 95.94 105 ILE A CA 1
ATOM 799 C C . ILE A 1 105 ? 11.897 4.950 -24.906 1.00 95.94 105 ILE A C 1
ATOM 801 O O . ILE A 1 105 ? 10.888 5.277 -25.529 1.00 95.94 105 ILE A O 1
ATOM 805 N N . ASP A 1 106 ? 13.123 5.325 -25.235 1.00 95.50 106 ASP A N 1
ATOM 806 C CA . ASP A 1 106 ? 13.445 6.136 -26.397 1.00 95.50 106 ASP A CA 1
ATOM 807 C C . ASP A 1 106 ? 13.818 5.231 -27.572 1.00 95.50 106 ASP A C 1
ATOM 809 O O . ASP A 1 106 ? 14.530 4.226 -27.429 1.00 95.50 106 ASP A O 1
ATOM 813 N N . GLY A 1 107 ? 13.301 5.565 -28.744 1.00 94.25 107 GLY A N 1
ATOM 814 C CA . GLY A 1 107 ? 13.446 4.741 -29.926 1.00 94.25 107 GLY A CA 1
ATOM 815 C C . GLY A 1 107 ? 12.864 5.403 -31.160 1.00 94.25 107 GLY A C 1
ATOM 816 O O . GLY A 1 107 ? 12.740 6.623 -31.261 1.00 94.25 107 GLY A O 1
ATOM 817 N N . ASN A 1 108 ? 12.519 4.586 -32.145 1.00 93.38 108 ASN A N 1
ATOM 818 C CA . ASN A 1 108 ? 11.895 5.074 -33.363 1.00 93.38 108 ASN A CA 1
ATOM 819 C C . ASN A 1 108 ? 10.961 4.016 -33.948 1.00 93.38 108 ASN A C 1
ATOM 821 O O . ASN A 1 108 ? 11.261 2.822 -33.892 1.00 93.38 108 ASN A O 1
ATOM 825 N N . ARG A 1 109 ? 9.884 4.488 -34.581 1.00 92.31 109 ARG A N 1
ATOM 826 C CA . ARG A 1 109 ? 8.851 3.700 -35.273 1.00 92.31 109 ARG A CA 1
ATOM 827 C C . ARG A 1 109 ? 8.062 2.776 -34.358 1.00 92.31 109 ARG A C 1
ATOM 829 O O . ARG A 1 109 ? 7.642 1.697 -34.760 1.00 92.31 109 ARG A O 1
ATOM 836 N N . PHE A 1 110 ? 7.814 3.231 -33.137 1.00 92.06 110 PHE A N 1
ATOM 837 C CA . PHE A 1 110 ? 6.749 2.652 -32.333 1.00 92.06 110 PHE A CA 1
ATOM 838 C C . PHE A 1 110 ? 5.389 2.913 -32.985 1.00 92.06 110 PHE A C 1
ATOM 840 O O . PHE A 1 110 ? 5.228 3.875 -33.747 1.00 92.06 110 PHE A O 1
ATOM 847 N N . ALA A 1 111 ? 4.409 2.062 -32.684 1.00 87.31 111 ALA A N 1
ATOM 848 C CA . ALA A 1 111 ? 3.062 2.248 -33.197 1.00 87.31 111 ALA A CA 1
ATOM 849 C C . ALA A 1 111 ? 2.513 3.575 -32.668 1.00 87.31 111 ALA A C 1
ATOM 851 O O . ALA A 1 111 ? 2.623 3.875 -31.478 1.00 87.31 111 ALA A O 1
ATOM 852 N N . GLN A 1 112 ? 1.925 4.386 -33.542 1.00 75.31 112 GLN A N 1
ATOM 853 C CA . GLN A 1 112 ? 1.171 5.537 -33.072 1.00 75.31 112 GLN A CA 1
ATOM 854 C C . GLN A 1 112 ? -0.135 5.015 -32.485 1.00 75.31 112 GLN A C 1
ATOM 856 O O . GLN A 1 112 ? -0.951 4.430 -33.195 1.00 75.31 112 GLN A O 1
ATOM 861 N N . ASN A 1 113 ? -0.324 5.224 -31.184 1.00 65.44 113 ASN A N 1
ATOM 862 C CA . ASN A 1 113 ? -1.600 4.978 -30.537 1.00 65.44 113 ASN A CA 1
ATOM 863 C C . ASN A 1 113 ? -2.612 5.973 -31.128 1.00 65.44 113 ASN A C 1
ATOM 865 O O . ASN A 1 113 ? -2.673 7.133 -30.724 1.00 65.44 113 ASN A O 1
ATOM 869 N N . GLY A 1 114 ? -3.367 5.554 -32.145 1.00 49.72 114 GLY A N 1
ATOM 870 C CA . GLY A 1 114 ? -4.528 6.310 -32.593 1.00 49.72 114 GLY A CA 1
ATOM 871 C C . GLY A 1 114 ? -5.541 6.351 -31.452 1.00 49.72 114 GLY A C 1
ATOM 872 O O . GLY A 1 114 ? -5.783 5.327 -30.818 1.00 49.72 114 GLY A O 1
ATOM 873 N N . PHE A 1 115 ? -6.161 7.503 -31.198 1.00 49.38 115 PHE A N 1
ATOM 874 C CA . PHE A 1 115 ? -7.319 7.650 -30.304 1.00 49.38 115 PHE A CA 1
ATOM 875 C C . PHE A 1 115 ? -8.574 6.931 -30.862 1.00 49.38 115 PHE A C 1
ATOM 877 O O . PHE A 1 115 ? -9.669 7.484 -30.863 1.00 49.38 115 PHE A O 1
ATOM 884 N N . ASN A 1 116 ? -8.429 5.712 -31.387 1.00 41.66 116 ASN A N 1
ATOM 885 C CA . ASN A 1 116 ? -9.517 4.914 -31.932 1.00 41.66 116 ASN A CA 1
ATOM 886 C C . ASN A 1 116 ? -9.931 3.865 -30.901 1.00 41.66 116 ASN A C 1
ATOM 888 O O . ASN A 1 116 ? -9.154 3.010 -30.490 1.00 41.66 116 ASN A O 1
ATOM 892 N N . SER A 1 117 ? -11.196 3.944 -30.513 1.00 43.16 117 SER A N 1
ATOM 893 C CA . SER A 1 117 ? -11.915 3.167 -29.501 1.00 43.16 117 SER A CA 1
ATOM 894 C C . SER A 1 117 ? -12.099 1.671 -29.820 1.00 43.16 117 SER A C 1
ATOM 896 O O . SER A 1 117 ? -12.981 1.030 -29.252 1.00 43.16 117 SER A O 1
ATOM 898 N N . VAL A 1 118 ? -11.273 1.088 -30.698 1.00 44.47 118 VAL A N 1
ATOM 899 C CA . VAL A 1 118 ? -11.279 -0.349 -31.007 1.00 44.47 118 VAL A CA 1
ATOM 900 C C . VAL A 1 118 ? -9.841 -0.842 -31.173 1.00 44.47 118 VAL A C 1
ATOM 902 O O . VAL A 1 118 ? -9.153 -0.491 -32.131 1.00 44.47 118 VAL A O 1
ATOM 905 N N . SER A 1 119 ? -9.387 -1.670 -30.235 1.00 41.78 119 SER A N 1
ATOM 906 C CA . SER A 1 119 ? -8.089 -2.343 -30.259 1.00 41.78 119 SER A CA 1
ATOM 907 C C . SER A 1 119 ? -8.065 -3.441 -31.327 1.00 41.78 119 SER A C 1
ATOM 909 O O . SER A 1 119 ? -8.352 -4.606 -31.060 1.00 41.78 119 SER A O 1
ATOM 911 N N . SER A 1 120 ? -7.701 -3.096 -32.562 1.00 50.31 120 SER A N 1
ATOM 912 C CA . SER A 1 120 ? -7.167 -4.095 -33.490 1.00 50.31 120 SER A CA 1
ATOM 913 C C . SER A 1 120 ? -5.691 -4.352 -33.154 1.00 50.31 120 SER A C 1
ATOM 915 O O . SER A 1 120 ? -4.949 -3.427 -32.828 1.00 50.31 120 SER A O 1
ATOM 917 N N . ILE A 1 121 ? -5.242 -5.607 -33.271 1.00 52.81 121 ILE A N 1
ATOM 918 C CA . ILE A 1 121 ? -3.856 -6.082 -33.020 1.00 52.81 121 ILE A CA 1
ATOM 919 C C . ILE A 1 121 ? -2.793 -5.284 -33.822 1.00 52.81 121 ILE A C 1
ATOM 921 O O . ILE A 1 121 ? -1.599 -5.335 -33.545 1.00 52.81 121 ILE A O 1
ATOM 925 N N . SER A 1 122 ? -3.227 -4.507 -34.816 1.00 52.88 122 SER A N 1
ATOM 926 C CA . SER A 1 122 ? -2.397 -3.811 -35.793 1.00 52.88 122 SER A CA 1
ATOM 927 C C . SER A 1 122 ? -1.846 -2.441 -35.366 1.00 52.88 122 SER A C 1
ATOM 929 O O . SER A 1 122 ? -1.142 -1.856 -36.178 1.00 52.88 122 SER A O 1
ATOM 931 N N . ASN A 1 123 ? -2.169 -1.906 -34.176 1.00 61.91 123 ASN A N 1
ATOM 932 C CA . ASN A 1 123 ? -1.701 -0.580 -33.705 1.00 61.91 123 ASN A CA 1
ATOM 933 C C . ASN A 1 123 ? -1.411 -0.539 -32.190 1.00 61.91 123 ASN A C 1
ATOM 935 O O . ASN A 1 123 ? -1.791 0.408 -31.504 1.00 61.91 123 ASN A O 1
ATOM 939 N N . THR A 1 124 ? -0.792 -1.582 -31.634 1.00 78.69 124 THR A N 1
ATOM 940 C CA . THR A 1 124 ? -0.557 -1.685 -30.183 1.00 78.69 124 THR A CA 1
ATOM 941 C C . THR A 1 124 ? 0.925 -1.764 -29.852 1.00 78.69 124 THR A C 1
ATOM 943 O O . THR A 1 124 ? 1.649 -2.574 -30.437 1.00 78.69 124 THR A O 1
ATOM 946 N N . ASN A 1 125 ? 1.354 -0.982 -28.863 1.00 89.25 125 ASN A N 1
ATOM 947 C CA . ASN A 1 125 ? 2.648 -1.151 -28.210 1.00 89.25 125 ASN A CA 1
ATOM 948 C C . ASN A 1 125 ? 2.454 -1.927 -26.905 1.00 89.25 125 ASN A C 1
ATOM 950 O O . ASN A 1 125 ? 1.613 -1.553 -26.089 1.00 89.25 125 ASN A O 1
ATOM 954 N N . ILE A 1 126 ? 3.244 -2.977 -26.702 1.00 91.75 126 ILE A N 1
ATOM 955 C CA . ILE A 1 126 ? 3.290 -3.744 -25.453 1.00 91.75 126 ILE A CA 1
ATOM 956 C C . ILE A 1 126 ? 4.725 -3.708 -24.947 1.00 91.75 126 ILE A C 1
ATOM 958 O O . ILE A 1 126 ? 5.656 -3.966 -25.712 1.00 91.75 126 ILE A O 1
ATOM 962 N N . VAL A 1 127 ? 4.906 -3.393 -23.667 1.00 95.81 127 VAL A N 1
ATOM 963 C CA . VAL A 1 127 ? 6.213 -3.367 -23.010 1.00 95.81 127 VAL A CA 1
ATOM 964 C C . VAL A 1 127 ? 6.231 -4.417 -21.909 1.00 95.81 127 VAL A C 1
ATOM 966 O O . VAL A 1 127 ? 5.320 -4.477 -21.090 1.00 95.81 127 VAL A O 1
ATOM 969 N N . GLN A 1 128 ? 7.287 -5.221 -21.883 1.00 96.31 128 GLN A N 1
ATOM 970 C CA . GLN A 1 128 ? 7.502 -6.283 -20.910 1.00 96.31 128 GLN A CA 1
ATOM 971 C C . GLN A 1 128 ? 8.902 -6.181 -20.303 1.00 96.31 128 GLN A C 1
ATOM 973 O O . GLN A 1 128 ? 9.853 -5.732 -20.947 1.00 96.31 128 GLN A O 1
ATOM 978 N N . LEU A 1 129 ? 9.024 -6.615 -19.056 1.00 96.88 129 LEU A N 1
ATOM 979 C CA . LEU A 1 129 ? 10.257 -6.664 -18.281 1.00 96.88 129 LEU A CA 1
ATOM 980 C C . LEU A 1 129 ? 10.604 -8.134 -18.044 1.00 96.88 129 LEU A C 1
ATOM 982 O O . LEU A 1 129 ? 9.786 -8.878 -17.508 1.00 96.88 129 LEU A O 1
ATOM 986 N N . VAL A 1 130 ? 11.790 -8.560 -18.483 1.00 94.62 130 VAL A N 1
ATOM 987 C CA . VAL A 1 130 ? 12.157 -9.984 -18.544 1.00 94.62 130 VAL A CA 1
ATOM 988 C C . VAL A 1 130 ? 13.471 -10.250 -17.814 1.00 94.62 130 VAL A C 1
ATOM 990 O O . VAL A 1 130 ? 14.473 -9.602 -18.113 1.00 94.62 130 VAL A O 1
ATOM 993 N N . ASP A 1 131 ? 13.489 -11.227 -16.904 1.00 87.56 131 ASP A N 1
ATOM 994 C CA . ASP A 1 131 ? 14.677 -11.657 -16.141 1.00 87.56 131 ASP A CA 1
ATOM 995 C C . ASP A 1 131 ? 15.070 -13.120 -16.417 1.00 87.56 131 ASP A C 1
ATOM 997 O O . ASP A 1 131 ? 15.331 -13.906 -15.513 1.00 87.56 131 ASP A O 1
ATOM 1001 N N . GLY A 1 132 ? 15.104 -13.523 -17.690 1.00 78.00 132 GLY A N 1
ATOM 1002 C CA . GLY A 1 132 ? 15.523 -14.864 -18.130 1.00 78.00 132 GLY A CA 1
ATOM 1003 C C . GLY A 1 132 ? 14.545 -16.004 -17.804 1.00 78.00 132 GLY A C 1
ATOM 1004 O O . GLY A 1 132 ? 14.424 -16.923 -18.609 1.00 78.00 132 GLY A O 1
ATOM 1005 N N . TYR A 1 133 ? 13.819 -15.924 -16.686 1.00 80.62 133 TYR A N 1
ATOM 1006 C CA . TYR A 1 133 ? 12.856 -16.930 -16.224 1.00 80.62 133 TYR A CA 1
ATOM 1007 C C . TYR A 1 133 ? 11.429 -16.389 -16.131 1.00 80.62 133 TYR A C 1
ATOM 1009 O O . TYR A 1 133 ? 10.479 -17.154 -16.287 1.00 80.62 133 TYR A O 1
ATOM 1017 N N . SER A 1 134 ? 11.271 -15.083 -15.905 1.00 89.12 134 SER A N 1
ATOM 1018 C CA . SER A 1 134 ? 9.968 -14.458 -15.692 1.00 89.12 134 SER A CA 1
ATOM 1019 C C . SER A 1 134 ? 9.739 -13.318 -16.677 1.00 89.12 134 SER A C 1
ATOM 1021 O O . SER A 1 134 ? 10.674 -12.653 -17.131 1.00 89.12 134 SER A O 1
ATOM 1023 N N . VAL A 1 135 ? 8.468 -13.083 -16.991 1.00 92.69 135 VAL A N 1
ATOM 1024 C CA . VAL A 1 135 ? 8.011 -11.988 -17.846 1.00 92.69 135 VAL A CA 1
ATOM 1025 C C . VAL A 1 135 ? 6.948 -11.217 -17.082 1.00 92.69 135 VAL A C 1
ATOM 1027 O O . VAL A 1 135 ? 5.979 -11.807 -16.609 1.00 92.69 135 VAL A O 1
ATOM 1030 N N . TYR A 1 136 ? 7.136 -9.907 -16.972 1.00 95.75 136 TYR A N 1
ATOM 1031 C CA . TYR A 1 136 ? 6.214 -9.007 -16.291 1.00 95.75 136 TYR A CA 1
ATOM 1032 C C . TYR A 1 136 ? 5.733 -7.930 -17.258 1.00 95.75 136 TYR A C 1
ATOM 1034 O O . TYR A 1 136 ? 6.546 -7.262 -17.900 1.00 95.75 136 TYR A O 1
ATOM 1042 N N . ASP A 1 137 ? 4.422 -7.733 -17.345 1.00 95.06 137 ASP A N 1
ATOM 1043 C CA . ASP A 1 137 ? 3.843 -6.696 -18.195 1.00 95.06 137 ASP A CA 1
ATOM 1044 C C . ASP A 1 137 ? 4.010 -5.309 -17.556 1.00 95.06 137 ASP A C 1
ATOM 1046 O O . ASP A 1 137 ? 3.766 -5.116 -16.364 1.00 95.06 137 ASP A O 1
ATOM 1050 N N . CYS A 1 138 ? 4.432 -4.331 -18.357 1.00 95.00 138 CYS A N 1
ATOM 1051 C CA . CYS A 1 138 ? 4.545 -2.935 -17.949 1.00 95.00 138 CYS A CA 1
ATOM 1052 C C . CYS A 1 138 ? 3.273 -2.178 -18.357 1.00 95.00 138 CYS A C 1
ATOM 1054 O O . CYS A 1 138 ? 2.891 -2.176 -19.530 1.00 95.00 138 CYS A O 1
ATOM 1056 N N . GLU A 1 139 ? 2.621 -1.509 -17.407 1.00 93.38 139 GLU A N 1
ATOM 1057 C CA . GLU A 1 139 ? 1.343 -0.833 -17.649 1.00 93.38 139 GLU A CA 1
ATOM 1058 C C . GLU A 1 139 ? 1.555 0.433 -18.491 1.00 93.38 139 GLU A C 1
ATOM 1060 O O . GLU A 1 139 ? 2.169 1.402 -18.042 1.00 93.38 139 GLU A O 1
ATOM 1065 N N . MET A 1 140 ? 1.071 0.435 -19.733 1.00 91.38 140 MET A N 1
ATOM 1066 C CA . MET A 1 140 ? 1.290 1.531 -20.681 1.00 91.38 140 MET A CA 1
ATOM 1067 C C . MET A 1 140 ? 0.598 2.832 -20.246 1.00 91.38 140 MET A C 1
ATOM 1069 O O . MET A 1 140 ? -0.604 2.863 -19.999 1.00 91.38 140 MET A O 1
ATOM 1073 N N . HIS A 1 141 ? 1.342 3.942 -20.251 1.00 89.50 141 HIS A N 1
ATOM 1074 C CA . HIS A 1 141 ? 0.806 5.286 -20.027 1.00 89.50 141 HIS A CA 1
ATOM 1075 C C . HIS A 1 141 ? 0.665 6.023 -21.368 1.00 89.50 141 HIS A C 1
AT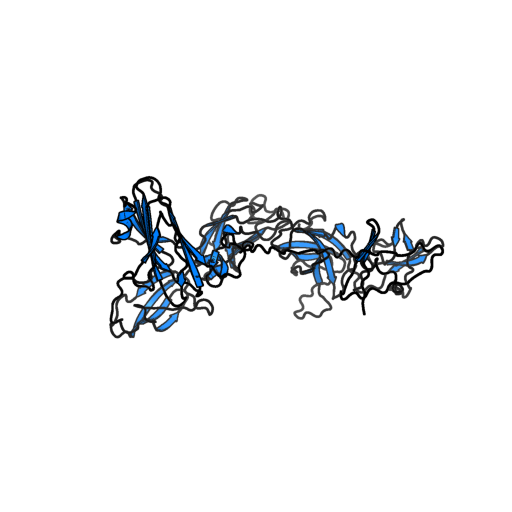OM 1077 O O . HIS A 1 141 ? 1.569 6.743 -21.803 1.00 89.50 141 HIS A O 1
ATOM 1083 N N . ASN A 1 142 ? -0.477 5.840 -22.031 1.00 83.75 142 ASN A N 1
ATOM 1084 C CA . ASN A 1 142 ? -0.666 6.209 -23.439 1.00 83.75 142 ASN A CA 1
ATOM 1085 C C . ASN A 1 142 ? -0.524 7.713 -23.743 1.00 83.75 142 ASN A C 1
ATOM 1087 O O . ASN A 1 142 ? 0.017 8.056 -24.793 1.00 83.75 142 ASN A O 1
ATOM 1091 N N . ASP A 1 143 ? -0.882 8.614 -22.823 1.00 83.19 143 ASP A N 1
ATOM 1092 C CA . ASP A 1 143 ? -0.838 10.073 -23.064 1.00 83.19 143 ASP A CA 1
ATOM 1093 C C . ASP A 1 143 ? 0.579 10.633 -23.296 1.00 83.19 143 ASP A C 1
ATOM 1095 O O . ASP A 1 143 ? 0.749 11.782 -23.700 1.00 83.19 143 ASP A O 1
ATOM 1099 N N . LYS A 1 144 ? 1.618 9.839 -23.014 1.00 82.69 144 LYS A N 1
ATOM 1100 C CA . LYS A 1 144 ? 3.036 10.204 -23.184 1.00 82.69 144 LYS A CA 1
ATOM 1101 C C . LYS A 1 144 ? 3.759 9.281 -24.170 1.00 82.69 144 LYS A C 1
ATOM 1103 O O . LYS A 1 144 ? 4.986 9.175 -24.141 1.00 82.69 144 LYS A O 1
ATOM 1108 N N . THR A 1 145 ? 2.996 8.616 -25.036 1.00 87.62 145 THR A N 1
ATOM 1109 C CA . THR A 1 145 ? 3.520 7.741 -26.089 1.00 87.62 145 THR A CA 1
ATOM 1110 C C . THR A 1 145 ? 3.510 8.446 -27.442 1.00 87.62 145 THR A C 1
ATOM 1112 O O . THR A 1 145 ? 2.565 9.147 -27.795 1.00 87.62 145 THR A O 1
ATOM 1115 N N . THR A 1 146 ? 4.578 8.263 -28.206 1.00 90.75 146 THR A N 1
ATOM 1116 C CA . THR A 1 146 ? 4.745 8.753 -29.576 1.00 90.75 146 THR A CA 1
ATOM 1117 C C . THR A 1 146 ? 5.392 7.653 -30.419 1.00 90.75 146 THR A C 1
ATOM 1119 O O . THR A 1 146 ? 5.750 6.587 -29.923 1.00 90.75 146 THR A O 1
ATOM 1122 N N . ASN A 1 147 ? 5.610 7.916 -31.705 1.00 90.75 147 ASN A N 1
ATOM 1123 C CA . ASN A 1 147 ? 6.388 7.018 -32.560 1.00 90.75 147 ASN A CA 1
ATOM 1124 C C . ASN A 1 147 ? 7.885 6.950 -32.193 1.00 90.75 147 ASN A C 1
ATOM 1126 O O . ASN A 1 147 ? 8.585 6.092 -32.725 1.00 90.75 147 ASN A O 1
ATOM 1130 N N . THR A 1 148 ? 8.390 7.825 -31.320 1.00 92.56 148 THR A N 1
ATOM 1131 C CA . THR A 1 148 ? 9.795 7.838 -30.873 1.00 92.56 148 THR A CA 1
ATOM 1132 C C . THR A 1 148 ? 9.959 7.578 -29.381 1.00 92.56 148 THR A C 1
ATOM 1134 O O . THR A 1 148 ? 11.080 7.469 -28.897 1.00 92.56 148 THR A O 1
ATOM 1137 N N . GLN A 1 149 ? 8.862 7.479 -28.633 1.00 92.81 149 GLN A N 1
ATOM 1138 C CA . GLN A 1 149 ? 8.918 7.362 -27.187 1.00 92.81 149 GLN A CA 1
ATOM 1139 C C . GLN A 1 149 ? 7.757 6.529 -26.654 1.00 92.81 149 GLN A C 1
ATOM 1141 O O . GLN A 1 149 ? 6.601 6.794 -26.972 1.00 92.81 149 GLN A O 1
ATOM 1146 N N . LEU A 1 150 ? 8.046 5.575 -25.775 1.00 94.12 150 LEU A N 1
ATOM 1147 C CA . LEU A 1 150 ? 7.036 4.876 -24.985 1.00 94.12 150 LEU A CA 1
ATOM 1148 C C . LEU A 1 150 ? 7.201 5.212 -23.507 1.00 94.12 150 LEU A C 1
ATOM 1150 O O . LEU A 1 150 ? 8.309 5.461 -23.032 1.00 94.12 150 LEU A O 1
ATOM 1154 N N . THR A 1 151 ? 6.095 5.183 -22.772 1.00 93.69 151 THR A N 1
ATOM 1155 C CA . THR A 1 151 ? 6.104 5.280 -21.313 1.00 93.69 151 THR A CA 1
ATOM 1156 C C . THR A 1 151 ? 5.206 4.224 -20.708 1.00 93.69 151 THR A C 1
ATOM 1158 O O . THR A 1 151 ? 4.073 4.053 -21.162 1.00 93.69 151 THR A O 1
ATOM 1161 N N . CYS A 1 152 ? 5.685 3.558 -19.665 1.00 95.38 152 CYS A N 1
ATOM 1162 C CA . CYS A 1 152 ? 4.910 2.572 -18.922 1.00 95.38 152 CYS A CA 1
ATOM 1163 C C . CYS A 1 152 ? 5.299 2.577 -17.436 1.00 95.38 152 CYS A C 1
ATOM 1165 O O . CYS A 1 152 ? 6.371 3.070 -17.076 1.00 95.38 152 CYS A O 1
ATOM 1167 N N . TYR A 1 153 ? 4.433 2.058 -16.571 1.00 95.94 153 TYR A N 1
ATOM 1168 C CA . TYR A 1 153 ? 4.716 1.858 -15.154 1.00 95.94 153 TYR A CA 1
ATOM 1169 C C . TYR A 1 153 ? 5.170 0.426 -14.899 1.00 95.94 153 TYR A C 1
ATOM 1171 O O . TYR A 1 153 ? 4.473 -0.530 -15.240 1.00 95.94 153 TYR A O 1
ATOM 1179 N N . ALA A 1 154 ? 6.334 0.287 -14.267 1.00 96.94 154 ALA A N 1
ATOM 1180 C CA . ALA A 1 154 ? 6.818 -1.006 -13.813 1.00 96.94 154 ALA A CA 1
ATOM 1181 C C . ALA A 1 154 ? 5.838 -1.604 -12.780 1.00 96.94 154 ALA A C 1
ATOM 1183 O O . ALA A 1 154 ? 5.407 -0.876 -11.875 1.00 96.94 154 ALA A O 1
ATOM 1184 N N . PRO A 1 155 ? 5.500 -2.901 -12.865 1.00 97.00 155 PRO A N 1
ATOM 1185 C CA . PRO A 1 155 ? 4.761 -3.594 -11.815 1.00 97.00 155 PRO A CA 1
ATOM 1186 C C . PRO A 1 155 ? 5.649 -3.801 -10.577 1.00 97.00 155 PRO A C 1
ATOM 1188 O O . PRO A 1 155 ? 6.822 -3.421 -10.567 1.00 97.00 155 PRO A O 1
ATOM 1191 N N . SER A 1 156 ? 5.101 -4.393 -9.512 1.00 95.81 156 SER A N 1
ATOM 1192 C CA . SER A 1 156 ? 5.943 -4.863 -8.406 1.00 95.81 156 SER A CA 1
ATOM 1193 C C . SER A 1 156 ? 6.845 -5.990 -8.900 1.00 95.81 156 SER A C 1
ATOM 1195 O O . SER A 1 156 ? 6.383 -6.918 -9.563 1.00 95.81 156 SER A O 1
ATOM 1197 N N . LEU A 1 157 ? 8.137 -5.869 -8.608 1.00 95.62 157 LEU A N 1
ATOM 1198 C CA . LEU A 1 157 ? 9.184 -6.718 -9.156 1.00 95.62 157 LEU A CA 1
ATOM 1199 C C . LEU A 1 157 ? 10.149 -7.126 -8.043 1.00 95.62 157 LEU A C 1
ATOM 1201 O O . LEU A 1 157 ? 10.566 -6.257 -7.263 1.00 95.62 157 LEU A O 1
ATOM 1205 N N . PRO A 1 158 ? 10.568 -8.402 -8.000 1.00 94.69 158 PRO A N 1
ATOM 1206 C CA . PRO A 1 158 ? 11.717 -8.821 -7.211 1.00 94.69 158 PRO A CA 1
ATOM 1207 C C . PRO A 1 158 ? 12.953 -7.949 -7.470 1.00 94.69 158 PRO A C 1
ATOM 1209 O O . PRO A 1 158 ? 13.081 -7.298 -8.507 1.00 94.69 158 PRO A O 1
ATOM 1212 N N . GLU A 1 159 ? 13.881 -7.925 -6.515 1.00 95.44 159 GLU A N 1
ATOM 1213 C CA . GLU A 1 159 ? 15.164 -7.251 -6.711 1.00 95.44 159 GLU A CA 1
ATOM 1214 C C . GLU A 1 159 ? 15.977 -8.005 -7.768 1.00 95.44 159 GLU A C 1
ATOM 1216 O O . GLU A 1 159 ? 16.451 -9.115 -7.535 1.00 95.44 159 GLU A O 1
ATOM 1221 N N . SER A 1 160 ? 16.087 -7.412 -8.955 1.00 94.81 160 SER A N 1
ATOM 1222 C CA . SER A 1 160 ? 16.794 -7.978 -10.102 1.00 94.81 160 SER A CA 1
ATOM 1223 C C . SER A 1 160 ? 16.975 -6.919 -11.195 1.00 94.81 160 SER A C 1
ATOM 1225 O O . SER A 1 160 ? 16.526 -5.771 -11.074 1.00 94.81 160 SER A O 1
ATOM 1227 N N . VAL A 1 161 ? 17.638 -7.314 -12.280 1.00 95.25 161 VAL A N 1
ATOM 1228 C CA . VAL A 1 161 ? 17.794 -6.526 -13.503 1.00 95.25 161 VAL A CA 1
ATOM 1229 C C . VAL A 1 161 ? 16.999 -7.184 -14.626 1.00 95.25 161 VAL A C 1
ATOM 1231 O O . VAL A 1 161 ? 17.209 -8.347 -14.957 1.00 95.25 161 VAL A O 1
ATOM 1234 N N . TYR A 1 162 ? 16.115 -6.405 -15.234 1.00 96.56 162 TYR A N 1
ATOM 1235 C CA . TYR A 1 162 ? 15.160 -6.824 -16.246 1.00 96.56 162 TYR A CA 1
ATOM 1236 C C . TYR A 1 162 ? 15.526 -6.232 -17.606 1.00 96.56 162 TYR A C 1
ATOM 1238 O O . TYR A 1 162 ? 15.720 -5.021 -17.737 1.00 96.56 162 TYR A O 1
ATOM 1246 N N . GLN A 1 163 ? 15.567 -7.068 -18.641 1.00 96.12 163 GLN A N 1
ATOM 1247 C CA . GLN A 1 163 ? 15.631 -6.608 -20.023 1.00 96.12 163 GLN A CA 1
ATOM 1248 C C . GLN A 1 163 ? 14.256 -6.089 -20.444 1.00 96.12 163 GLN A C 1
ATOM 1250 O O . GLN A 1 163 ? 13.259 -6.808 -20.365 1.00 96.12 163 GLN A O 1
ATOM 1255 N N . ILE A 1 164 ? 14.209 -4.859 -20.949 1.00 97.00 164 ILE A N 1
ATOM 1256 C CA . ILE A 1 164 ? 12.991 -4.292 -21.524 1.00 97.00 164 ILE A CA 1
ATOM 1257 C C . ILE A 1 164 ? 12.783 -4.894 -22.913 1.00 97.00 164 ILE A C 1
ATOM 1259 O O . ILE A 1 164 ? 13.622 -4.738 -23.808 1.00 97.00 164 ILE A O 1
ATOM 1263 N N . ARG A 1 165 ? 11.652 -5.568 -23.103 1.00 95.12 165 ARG A N 1
ATOM 1264 C CA . ARG A 1 165 ? 11.197 -6.150 -24.367 1.00 95.12 165 ARG A CA 1
ATOM 1265 C C . ARG A 1 165 ? 9.960 -5.404 -24.843 1.00 95.12 165 ARG A C 1
ATOM 1267 O O . ARG A 1 165 ? 9.046 -5.162 -24.065 1.00 95.12 165 ARG A O 1
ATOM 1274 N N . VAL A 1 166 ? 9.937 -5.017 -26.116 1.00 95.25 166 VAL A N 1
ATOM 1275 C CA . VAL A 1 166 ? 8.829 -4.244 -26.693 1.00 95.25 166 VAL A CA 1
ATOM 1276 C C . VAL A 1 166 ? 8.278 -4.974 -27.902 1.00 95.25 166 VAL A C 1
ATOM 1278 O O . VAL A 1 166 ? 9.040 -5.376 -28.780 1.00 95.25 166 VAL A O 1
ATOM 1281 N N . SER A 1 167 ? 6.958 -5.114 -27.954 1.00 91.81 167 SER A N 1
ATOM 1282 C CA . SER A 1 167 ? 6.237 -5.585 -29.132 1.00 91.81 167 SER A CA 1
ATOM 1283 C C . SER A 1 167 ? 5.465 -4.433 -29.760 1.00 91.81 167 SER A C 1
ATOM 1285 O O . SER A 1 167 ? 4.760 -3.702 -29.065 1.00 91.81 167 SER A O 1
ATOM 1287 N N . VAL A 1 168 ? 5.593 -4.282 -31.074 1.00 90.19 168 VAL A N 1
ATOM 1288 C CA . VAL A 1 168 ? 4.931 -3.247 -31.872 1.00 90.19 168 VAL A CA 1
ATOM 1289 C C . VAL A 1 168 ? 4.049 -3.951 -32.895 1.00 90.19 168 VAL A C 1
ATOM 1291 O O . VAL A 1 168 ? 4.543 -4.765 -33.674 1.00 90.19 168 VAL A O 1
ATOM 1294 N N . ASN A 1 169 ? 2.745 -3.671 -32.875 1.00 85.50 169 ASN A N 1
ATOM 1295 C CA . ASN A 1 169 ? 1.747 -4.283 -33.767 1.00 85.50 169 ASN A CA 1
ATOM 1296 C C . ASN A 1 169 ? 1.750 -5.822 -33.715 1.00 85.50 169 ASN A C 1
ATOM 1298 O O . ASN A 1 169 ? 1.634 -6.493 -34.736 1.00 85.50 169 ASN A O 1
ATOM 1302 N N . GLY A 1 170 ? 1.951 -6.379 -32.516 1.00 83.06 170 GLY A N 1
ATOM 1303 C CA . GLY A 1 170 ? 2.021 -7.825 -32.285 1.00 83.06 170 GLY A CA 1
ATOM 1304 C C . GLY A 1 170 ? 3.385 -8.467 -32.568 1.00 83.06 170 GLY A C 1
ATOM 1305 O O . GLY A 1 170 ? 3.562 -9.647 -32.271 1.00 83.06 170 GLY A O 1
ATOM 1306 N N . TYR A 1 171 ? 4.366 -7.714 -33.076 1.00 86.88 171 TYR A N 1
ATOM 1307 C CA . TYR A 1 171 ? 5.704 -8.229 -33.373 1.00 86.88 171 TYR A CA 1
ATOM 1308 C C . TYR A 1 171 ? 6.742 -7.737 -32.368 1.00 86.88 171 TYR A C 1
ATOM 1310 O O . TYR A 1 171 ? 6.920 -6.537 -32.166 1.00 86.88 171 TYR A O 1
ATOM 1318 N N . LEU A 1 172 ? 7.458 -8.680 -31.760 1.00 89.38 172 LEU A N 1
ATOM 1319 C CA . LEU A 1 172 ? 8.540 -8.412 -30.817 1.00 89.38 172 LEU A CA 1
ATOM 1320 C C . LEU A 1 172 ? 9.745 -7.792 -31.535 1.00 89.38 172 LEU A C 1
ATOM 1322 O O . LEU A 1 172 ? 10.228 -8.363 -32.512 1.00 89.38 172 LEU A O 1
ATOM 1326 N N . ILE A 1 173 ? 10.264 -6.674 -31.022 1.00 91.75 173 ILE A N 1
ATOM 1327 C CA . ILE A 1 173 ? 11.510 -6.071 -31.510 1.00 91.75 173 ILE A CA 1
ATOM 1328 C C . ILE A 1 173 ? 12.677 -7.031 -31.192 1.00 91.75 173 ILE A C 1
ATOM 1330 O O . ILE A 1 173 ? 12.910 -7.338 -30.015 1.00 91.75 173 ILE A O 1
ATOM 1334 N N . PRO A 1 174 ? 13.420 -7.521 -32.200 1.00 90.75 174 PRO A N 1
ATOM 1335 C CA . PRO A 1 174 ? 14.590 -8.375 -31.995 1.00 90.75 174 PRO A CA 1
ATOM 1336 C C . PRO A 1 174 ? 15.747 -7.636 -31.314 1.00 90.75 174 PRO A C 1
ATOM 1338 O O . PRO A 1 174 ? 15.937 -6.440 -31.530 1.00 90.75 174 PRO A O 1
ATOM 1341 N N . LEU A 1 175 ? 16.596 -8.348 -30.563 1.00 89.69 175 LEU A N 1
ATOM 1342 C CA . LEU A 1 175 ? 17.717 -7.735 -29.828 1.00 89.69 175 LEU A CA 1
ATOM 1343 C C . LEU A 1 175 ? 18.728 -7.001 -30.722 1.00 89.69 175 LEU A C 1
ATOM 1345 O O . LEU A 1 175 ? 19.318 -6.020 -30.285 1.00 89.69 175 LEU A O 1
ATOM 1349 N N . TYR A 1 176 ? 18.903 -7.413 -31.982 1.00 86.94 176 TYR A N 1
ATOM 1350 C CA . TYR A 1 176 ? 19.786 -6.711 -32.925 1.00 86.94 176 TYR A CA 1
ATOM 1351 C C . TYR A 1 176 ? 19.237 -5.338 -33.376 1.00 86.94 176 TYR A C 1
ATOM 1353 O O . TYR A 1 176 ? 19.961 -4.563 -34.001 1.00 86.94 176 TYR A O 1
ATOM 1361 N N . GLN A 1 177 ? 17.966 -5.032 -33.079 1.00 93.00 177 GLN A N 1
ATOM 1362 C CA . GLN A 1 177 ? 17.324 -3.726 -33.308 1.00 93.00 177 GLN A CA 1
ATOM 1363 C C . GLN A 1 177 ? 17.416 -2.801 -32.083 1.00 93.00 177 GLN A C 1
ATOM 1365 O O . GLN A 1 177 ? 16.866 -1.698 -32.089 1.00 93.00 177 GLN A O 1
ATOM 1370 N N . TYR A 1 178 ? 18.135 -3.227 -31.043 1.00 93.75 178 TYR A N 1
ATOM 1371 C CA . TYR A 1 178 ? 18.520 -2.387 -29.918 1.00 93.75 178 TYR A CA 1
ATOM 1372 C C . TYR A 1 178 ? 19.878 -1.768 -30.230 1.00 93.75 178 TYR A C 1
ATOM 1374 O O . TYR A 1 178 ? 20.800 -2.464 -30.651 1.00 93.75 178 TYR A O 1
ATOM 1382 N N . TYR A 1 179 ? 20.021 -0.466 -29.987 1.00 93.12 179 TYR A N 1
ATOM 1383 C CA . TYR A 1 179 ? 21.312 0.209 -30.127 1.00 93.12 179 TYR A CA 1
ATOM 1384 C C . TYR A 1 179 ? 22.382 -0.449 -29.248 1.00 93.12 179 TYR A C 1
ATOM 1386 O O . TYR A 1 179 ? 23.509 -0.675 -29.672 1.00 93.12 179 TYR A O 1
ATOM 1394 N N . ASP A 1 180 ? 22.011 -0.764 -28.013 1.00 92.19 180 ASP A N 1
ATOM 1395 C CA . ASP A 1 180 ? 22.793 -1.569 -27.087 1.00 92.19 180 ASP A CA 1
ATOM 1396 C C . ASP A 1 180 ? 21.807 -2.164 -26.082 1.00 92.19 180 ASP A C 1
ATOM 1398 O O . ASP A 1 180 ? 21.055 -1.431 -25.431 1.00 92.19 180 ASP A O 1
ATOM 1402 N N . THR A 1 181 ? 21.781 -3.488 -25.956 1.00 91.81 181 THR A N 1
ATOM 1403 C CA . THR A 1 181 ? 20.847 -4.179 -25.057 1.00 91.81 181 THR A CA 1
ATOM 1404 C C . THR A 1 181 ? 21.032 -3.747 -23.601 1.00 91.81 181 THR A C 1
ATOM 1406 O O . THR A 1 181 ? 20.049 -3.668 -22.862 1.00 91.81 181 THR A O 1
ATOM 1409 N N . LYS A 1 182 ? 22.252 -3.335 -23.216 1.00 93.38 182 LYS A N 1
ATOM 1410 C CA . LYS A 1 182 ? 22.571 -2.817 -21.876 1.00 93.38 182 LYS A CA 1
ATOM 1411 C C . LYS A 1 182 ? 21.938 -1.458 -21.581 1.00 93.38 182 LYS A C 1
ATOM 1413 O O . LYS A 1 182 ? 21.792 -1.099 -20.415 1.00 93.38 182 LYS A O 1
ATOM 1418 N N . ARG A 1 183 ? 21.554 -0.697 -22.611 1.00 95.81 183 ARG A N 1
ATOM 1419 C CA . ARG A 1 183 ? 20.889 0.610 -22.462 1.00 95.81 183 ARG A CA 1
ATOM 1420 C C . ARG A 1 183 ? 19.380 0.501 -22.278 1.00 95.81 183 ARG A C 1
ATOM 1422 O O . ARG A 1 183 ? 18.744 1.516 -22.017 1.00 95.81 183 ARG A O 1
ATOM 1429 N N . ALA A 1 184 ? 18.822 -0.699 -22.420 1.00 95.31 184 ALA A N 1
ATOM 1430 C CA . ALA A 1 184 ? 17.399 -0.994 -22.273 1.00 95.31 184 ALA A CA 1
ATOM 1431 C C . ALA A 1 184 ? 17.151 -1.974 -21.112 1.00 95.31 184 ALA A C 1
ATOM 1433 O O . ALA A 1 184 ? 16.353 -2.906 -21.223 1.00 95.31 184 ALA A O 1
ATOM 1434 N N . LEU A 1 185 ? 17.892 -1.794 -20.018 1.00 95.75 185 LEU A N 1
ATOM 1435 C CA . LEU A 1 185 ? 17.737 -2.553 -18.780 1.00 95.75 185 LEU A CA 1
ATOM 1436 C C . LEU A 1 185 ? 16.993 -1.704 -17.756 1.00 95.75 185 LEU A C 1
ATOM 1438 O O . LEU A 1 185 ? 17.250 -0.507 -17.682 1.00 95.75 185 LEU A O 1
ATOM 1442 N N . PHE A 1 186 ? 16.164 -2.329 -16.927 1.00 97.38 186 PHE A N 1
ATOM 1443 C CA . PHE A 1 186 ? 15.538 -1.738 -15.745 1.00 97.38 186 PHE A CA 1
ATOM 1444 C C . PHE A 1 186 ? 15.945 -2.532 -14.505 1.00 97.38 186 PHE A C 1
ATOM 1446 O O . PHE A 1 186 ? 15.917 -3.757 -14.524 1.00 97.38 186 PHE A O 1
ATOM 1453 N N . ALA A 1 187 ? 16.315 -1.860 -13.423 1.00 96.69 187 ALA A N 1
ATOM 1454 C CA . ALA A 1 187 ? 16.750 -2.505 -12.194 1.00 96.69 187 ALA A CA 1
ATOM 1455 C C . ALA A 1 187 ? 15.805 -2.159 -11.039 1.00 96.69 187 ALA A C 1
ATOM 1457 O O . ALA A 1 187 ? 15.678 -1.002 -10.640 1.00 96.69 187 ALA A O 1
ATOM 1458 N N . SER A 1 188 ? 15.155 -3.174 -10.483 1.00 97.19 188 SER A N 1
ATOM 1459 C CA . SER A 1 188 ? 14.304 -3.039 -9.301 1.00 97.19 188 SER A CA 1
ATOM 1460 C C . SER A 1 188 ? 15.184 -3.048 -8.049 1.00 97.19 188 SER A C 1
ATOM 1462 O O . SER A 1 188 ? 15.944 -3.994 -7.859 1.00 97.19 188 SER A O 1
ATOM 1464 N N . MET A 1 189 ? 15.143 -1.992 -7.224 1.00 96.19 189 MET A N 1
ATOM 1465 C CA . MET A 1 189 ? 16.084 -1.815 -6.108 1.00 96.19 189 MET A CA 1
ATOM 1466 C C . MET A 1 189 ? 15.412 -1.315 -4.814 1.00 96.19 189 MET A C 1
ATOM 1468 O O . MET A 1 189 ? 14.702 -0.299 -4.826 1.00 96.19 189 MET A O 1
ATOM 1472 N N . PRO A 1 190 ? 15.724 -1.907 -3.644 1.00 95.94 1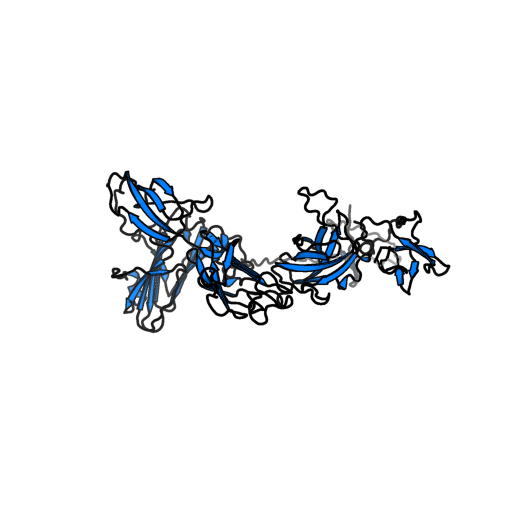90 PRO A N 1
ATOM 1473 C CA . PRO A 1 190 ? 15.263 -1.398 -2.349 1.00 95.94 190 PRO A CA 1
ATOM 1474 C C . PRO A 1 190 ? 15.740 0.030 -2.045 1.00 95.94 190 PRO A C 1
ATOM 1476 O O . PRO A 1 190 ? 15.002 0.834 -1.480 1.00 95.94 190 PRO A O 1
ATOM 1479 N N . SER A 1 191 ? 16.953 0.400 -2.473 1.00 95.38 191 SER A N 1
ATOM 1480 C CA . SER A 1 191 ? 17.506 1.751 -2.269 1.00 95.38 191 SER A CA 1
ATOM 1481 C C . SER A 1 191 ? 16.680 2.852 -2.956 1.00 95.38 191 SER A C 1
ATOM 1483 O O . SER A 1 191 ? 16.623 3.983 -2.457 1.00 95.38 191 SER A O 1
ATOM 1485 N N . GLN A 1 192 ? 15.989 2.490 -4.042 1.00 96.00 192 GLN A N 1
ATOM 1486 C CA . GLN A 1 192 ? 15.077 3.329 -4.821 1.00 96.00 192 GLN A CA 1
ATOM 1487 C C . GLN A 1 192 ? 13.599 3.131 -4.442 1.00 96.00 192 GLN A C 1
ATOM 1489 O O . GLN A 1 192 ? 12.702 3.670 -5.083 1.00 96.00 192 GLN A O 1
ATOM 1494 N N . THR A 1 193 ? 13.314 2.374 -3.387 1.00 97.81 193 THR A N 1
ATOM 1495 C CA . THR A 1 193 ? 11.951 2.163 -2.901 1.00 97.81 193 THR A CA 1
ATOM 1496 C C . THR A 1 193 ? 11.690 3.130 -1.735 1.00 97.81 193 THR A C 1
ATOM 1498 O O . THR A 1 193 ? 12.386 3.050 -0.717 1.00 97.81 193 THR A O 1
ATOM 1501 N N . PRO A 1 194 ? 10.750 4.090 -1.849 1.00 98.12 194 PRO A N 1
ATOM 1502 C CA . PRO A 1 194 ? 10.284 4.867 -0.700 1.00 98.12 194 PRO A CA 1
ATOM 1503 C C . PRO A 1 194 ? 9.653 3.946 0.347 1.00 98.12 194 PRO A C 1
ATOM 1505 O O . PRO A 1 194 ? 9.177 2.868 0.002 1.00 98.12 194 PRO A O 1
ATOM 1508 N N . THR A 1 195 ? 9.599 4.351 1.611 1.00 98.06 195 THR A N 1
ATOM 1509 C CA . THR A 1 195 ? 9.019 3.519 2.676 1.00 98.06 195 THR A CA 1
ATOM 1510 C C . THR A 1 195 ? 8.012 4.274 3.528 1.00 98.06 195 THR A C 1
ATOM 1512 O O . THR A 1 195 ? 8.151 5.478 3.741 1.00 98.06 195 THR A O 1
ATOM 1515 N N . ILE A 1 196 ? 7.016 3.548 4.039 1.00 98.50 196 ILE A N 1
ATOM 1516 C CA . ILE A 1 196 ? 6.098 4.001 5.091 1.00 98.50 196 ILE A CA 1
ATOM 1517 C C . ILE A 1 196 ? 6.325 3.099 6.302 1.00 98.50 196 ILE A C 1
ATOM 1519 O O . ILE A 1 196 ? 6.032 1.906 6.256 1.00 98.50 196 ILE A O 1
ATOM 1523 N N . THR A 1 197 ? 6.863 3.670 7.376 1.00 97.69 197 THR A N 1
ATOM 1524 C CA . THR A 1 197 ? 7.229 2.959 8.607 1.00 97.69 197 THR A CA 1
ATOM 1525 C C . THR A 1 197 ? 6.281 3.236 9.767 1.00 97.69 197 THR A C 1
ATOM 1527 O O . THR A 1 197 ? 6.264 2.458 10.720 1.00 97.69 197 THR A O 1
ATOM 1530 N N . ASN A 1 198 ? 5.462 4.294 9.691 1.00 97.56 198 ASN A N 1
ATOM 1531 C CA . ASN A 1 198 ? 4.374 4.528 10.639 1.00 97.56 198 ASN A CA 1
ATOM 1532 C C . ASN A 1 198 ? 3.186 5.281 10.016 1.00 97.56 198 ASN A C 1
ATOM 1534 O O . ASN A 1 198 ? 3.372 6.114 9.126 1.00 97.56 198 ASN A O 1
ATOM 1538 N N . ILE A 1 199 ? 1.982 5.011 10.528 1.00 97.38 199 ILE A N 1
ATOM 1539 C CA . ILE A 1 199 ? 0.713 5.643 10.137 1.00 97.38 199 ILE A CA 1
ATOM 1540 C C . ILE A 1 199 ? -0.024 6.040 11.417 1.00 97.38 199 ILE A C 1
ATOM 1542 O O . ILE A 1 199 ? -0.295 5.188 12.262 1.00 97.38 199 ILE A O 1
ATOM 1546 N N . ILE A 1 200 ? -0.351 7.325 11.573 1.00 95.06 200 ILE A N 1
ATOM 1547 C CA . ILE A 1 200 ? -1.015 7.837 12.779 1.00 95.06 200 ILE A CA 1
ATOM 1548 C C . ILE A 1 200 ? -2.173 8.777 12.403 1.00 95.06 200 ILE A C 1
ATOM 1550 O O . ILE A 1 200 ? -1.912 9.814 11.792 1.00 95.06 200 ILE A O 1
ATOM 1554 N N . PRO A 1 201 ? -3.419 8.498 12.826 1.00 93.75 201 PRO A N 1
ATOM 1555 C CA . PRO A 1 201 ? -3.870 7.247 13.441 1.00 93.75 201 PRO A CA 1
ATOM 1556 C C . PRO A 1 201 ? -4.020 6.126 12.393 1.00 93.75 201 PRO A C 1
ATOM 1558 O O . PRO A 1 201 ? -4.190 6.398 11.208 1.00 93.75 201 PRO A O 1
ATOM 1561 N N . GLN A 1 202 ? -4.015 4.858 12.821 1.00 92.00 202 GLN A N 1
ATOM 1562 C CA . GLN A 1 202 ? -4.333 3.714 11.941 1.00 92.00 202 GLN A CA 1
ATOM 1563 C C . GLN A 1 202 ? -5.842 3.503 11.746 1.00 92.00 202 GLN A C 1
ATOM 1565 O O . GLN A 1 202 ? -6.272 2.583 11.051 1.00 92.00 202 GLN A O 1
ATOM 1570 N N . SER A 1 203 ? -6.669 4.343 12.362 1.00 91.25 203 SER A N 1
ATOM 1571 C CA . SER A 1 203 ? -8.082 4.418 12.038 1.00 91.25 203 SER A CA 1
ATOM 1572 C C . SER A 1 203 ? -8.664 5.781 12.369 1.00 91.25 203 SER A C 1
ATOM 1574 O O . SER A 1 203 ? -8.147 6.483 13.235 1.00 91.25 203 SER A O 1
ATOM 1576 N N . GLY A 1 204 ? -9.726 6.158 11.673 1.00 91.25 204 GLY A N 1
ATOM 1577 C CA . GLY A 1 204 ? -10.383 7.447 11.854 1.00 91.25 204 GLY A CA 1
ATOM 1578 C C . GLY A 1 204 ? -11.707 7.497 11.111 1.00 91.25 204 GLY A C 1
ATOM 1579 O O . GLY A 1 204 ? -12.074 6.569 10.400 1.00 91.25 204 GLY A O 1
ATOM 1580 N N . THR A 1 205 ? -12.446 8.588 11.236 1.00 92.12 205 THR A N 1
ATOM 1581 C CA . THR A 1 205 ? -13.550 8.821 10.304 1.00 92.12 205 THR A CA 1
ATOM 1582 C C . THR A 1 205 ? -12.993 9.156 8.921 1.00 92.12 205 THR A C 1
ATOM 1584 O O . THR A 1 205 ? -11.873 9.665 8.819 1.00 92.12 205 THR A O 1
ATOM 1587 N N . PRO A 1 206 ? -13.770 8.982 7.845 1.00 92.56 206 PRO A N 1
ATOM 1588 C CA . PRO A 1 206 ? -13.482 9.684 6.603 1.00 92.56 206 PRO A CA 1
ATOM 1589 C C . PRO A 1 206 ? -13.264 11.190 6.854 1.00 92.56 206 PRO A C 1
ATOM 1591 O O . PRO A 1 206 ? -13.737 11.736 7.862 1.00 92.56 206 PRO A O 1
ATOM 1594 N N . GLN A 1 207 ? -12.483 11.847 5.991 1.00 92.19 207 GLN A N 1
ATOM 1595 C CA . GLN A 1 207 ? -11.999 13.228 6.164 1.00 92.19 207 GLN A CA 1
ATOM 1596 C C . GLN A 1 207 ? -10.967 13.445 7.290 1.00 92.19 207 GLN A C 1
ATOM 1598 O O . GLN A 1 207 ? -10.557 14.586 7.520 1.00 92.19 207 GLN A O 1
ATOM 1603 N N . SER A 1 208 ? -10.513 12.396 7.987 1.00 90.94 208 SER A N 1
ATOM 1604 C CA . SER A 1 208 ? -9.485 12.527 9.027 1.00 90.94 208 SER A CA 1
ATOM 1605 C C . SER A 1 208 ? -8.111 12.894 8.459 1.00 90.94 208 SER A C 1
ATOM 1607 O O . SER A 1 208 ? -7.736 12.451 7.369 1.00 90.94 208 SER A O 1
ATOM 1609 N N . LEU A 1 209 ? -7.329 13.632 9.249 1.00 96.44 209 LEU A N 1
ATOM 1610 C CA . LEU A 1 209 ? -5.906 13.839 8.993 1.00 96.44 209 LEU A CA 1
ATOM 1611 C C . LEU A 1 209 ? -5.109 12.591 9.377 1.00 96.44 209 LEU A C 1
ATOM 1613 O O . LEU A 1 209 ? -5.249 12.067 10.483 1.00 96.44 209 LEU A O 1
ATOM 1617 N N . ILE A 1 210 ? -4.241 12.161 8.469 1.00 97.56 210 ILE A N 1
ATOM 1618 C CA . ILE A 1 210 ? -3.364 11.006 8.609 1.00 97.56 210 ILE A CA 1
ATOM 1619 C C . ILE A 1 210 ? -1.922 11.496 8.505 1.00 97.56 210 ILE A C 1
ATOM 1621 O O . ILE A 1 210 ? -1.514 12.127 7.532 1.00 97.56 210 ILE A O 1
ATOM 1625 N N . THR A 1 211 ? -1.135 11.193 9.528 1.00 98.12 211 THR A N 1
ATOM 1626 C CA . THR A 1 211 ? 0.308 11.411 9.541 1.00 98.12 211 THR A CA 1
ATOM 1627 C C . THR A 1 211 ? 1.009 10.165 9.020 1.00 98.12 211 THR A C 1
ATOM 1629 O O . THR A 1 211 ? 0.855 9.086 9.595 1.00 98.12 211 THR A O 1
ATOM 1632 N N . LEU A 1 212 ? 1.835 10.329 7.989 1.00 98.38 212 LEU A N 1
ATOM 1633 C CA . LEU A 1 212 ? 2.717 9.281 7.481 1.00 98.38 212 LEU A CA 1
ATOM 1634 C C . LEU A 1 212 ? 4.154 9.570 7.910 1.00 98.38 212 LEU A C 1
ATOM 1636 O O . LEU A 1 212 ? 4.606 10.717 7.852 1.00 98.38 212 LEU A O 1
ATOM 1640 N N . ILE A 1 213 ? 4.871 8.527 8.325 1.00 98.50 213 ILE A N 1
ATOM 1641 C CA . ILE A 1 213 ? 6.294 8.584 8.681 1.00 98.50 213 ILE A CA 1
ATOM 1642 C C . ILE A 1 213 ? 7.032 7.504 7.891 1.00 98.50 213 ILE A C 1
ATOM 1644 O O . ILE A 1 213 ? 6.517 6.395 7.746 1.00 98.50 213 ILE A O 1
ATOM 1648 N N . GLY A 1 214 ? 8.224 7.809 7.382 1.00 97.69 214 GLY A N 1
ATOM 1649 C CA . GLY A 1 214 ? 9.022 6.855 6.618 1.00 97.69 214 GLY A CA 1
ATOM 1650 C C . GLY A 1 214 ? 10.243 7.469 5.943 1.00 97.69 214 GLY A C 1
ATOM 1651 O O . GLY A 1 214 ? 10.889 8.346 6.507 1.00 97.69 214 GLY A O 1
ATOM 1652 N N . SER A 1 215 ? 10.576 6.985 4.746 1.00 97.25 215 SER A N 1
ATOM 1653 C CA . SER A 1 215 ? 11.596 7.571 3.869 1.00 97.25 215 SER A CA 1
ATOM 1654 C C . SER A 1 215 ? 10.974 7.845 2.506 1.00 97.25 215 SER A C 1
ATOM 1656 O O . SER A 1 215 ? 10.805 6.940 1.690 1.00 97.25 215 SER A O 1
ATOM 1658 N N . PHE A 1 216 ? 10.618 9.099 2.253 1.00 96.31 216 PHE A N 1
ATOM 1659 C CA . PHE A 1 216 ? 9.885 9.517 1.054 1.00 96.31 216 PHE A CA 1
ATOM 1660 C C . PHE A 1 216 ? 10.808 9.906 -0.097 1.00 96.31 216 PHE A C 1
ATOM 1662 O O . PHE A 1 216 ? 10.343 10.160 -1.202 1.00 96.31 216 PHE A O 1
ATOM 1669 N N . LYS A 1 217 ? 12.125 9.931 0.149 1.00 95.12 217 LYS A N 1
ATOM 1670 C CA . LYS A 1 217 ? 13.184 10.251 -0.825 1.00 95.12 217 LYS A CA 1
ATOM 1671 C C . LYS A 1 217 ? 13.138 11.676 -1.394 1.00 95.12 217 LYS A C 1
ATOM 1673 O O . LYS A 1 217 ? 14.010 12.048 -2.173 1.00 95.12 217 LYS A O 1
ATOM 1678 N N . THR A 1 218 ? 12.149 12.472 -1.008 1.00 94.56 218 THR A N 1
ATOM 1679 C CA . THR A 1 218 ? 11.975 13.863 -1.413 1.00 94.56 218 THR A CA 1
ATOM 1680 C C . THR A 1 218 ? 11.125 14.616 -0.397 1.00 94.56 218 THR A C 1
ATOM 1682 O O . THR A 1 218 ? 10.328 14.013 0.317 1.00 94.56 218 THR A O 1
ATOM 1685 N N . LEU A 1 219 ? 11.283 15.937 -0.372 1.00 93.25 219 LEU A N 1
ATOM 1686 C CA . LEU A 1 219 ? 10.405 16.882 0.326 1.00 93.25 219 LEU A CA 1
ATOM 1687 C C . LEU A 1 219 ? 9.380 17.539 -0.618 1.00 93.25 219 LEU A C 1
ATOM 1689 O O . LEU A 1 219 ? 8.475 18.236 -0.168 1.00 93.25 219 LEU A O 1
ATOM 1693 N N . CYS A 1 220 ? 9.521 17.337 -1.930 1.00 93.94 220 CYS A N 1
ATOM 1694 C CA . CYS A 1 220 ? 8.648 17.937 -2.928 1.00 93.94 220 CYS A CA 1
ATOM 1695 C C . CYS A 1 220 ? 7.310 17.197 -2.988 1.00 93.94 220 CYS A C 1
ATOM 1697 O O . CYS A 1 220 ? 7.271 16.005 -3.291 1.00 93.94 220 CYS A O 1
ATOM 1699 N N . TYR A 1 221 ? 6.213 17.923 -2.779 1.00 92.19 221 TYR A N 1
ATOM 1700 C CA . TYR A 1 221 ? 4.831 17.434 -2.919 1.00 92.19 221 TYR A CA 1
ATOM 1701 C C . TYR A 1 221 ? 4.005 18.250 -3.931 1.00 92.19 221 TYR A C 1
ATOM 1703 O O . TYR A 1 221 ? 2.954 17.802 -4.374 1.00 92.19 221 TYR A O 1
ATOM 1711 N N . SER A 1 222 ? 4.493 19.428 -4.334 1.00 89.88 222 SER A N 1
ATOM 1712 C CA . SER A 1 222 ? 3.995 20.209 -5.471 1.00 89.88 222 SER A CA 1
ATOM 1713 C C . SER A 1 222 ? 5.179 20.788 -6.253 1.00 89.88 222 SER A C 1
ATOM 1715 O O . SER A 1 222 ? 6.276 20.940 -5.711 1.00 89.88 222 SER A O 1
ATOM 1717 N N . ARG A 1 223 ? 4.952 21.124 -7.527 1.00 86.69 223 ARG A N 1
ATOM 1718 C CA . ARG A 1 223 ? 5.912 21.867 -8.362 1.00 86.69 223 ARG A CA 1
ATOM 1719 C C . ARG A 1 223 ? 6.055 23.327 -7.936 1.00 86.69 223 ARG A C 1
ATOM 1721 O O . ARG A 1 223 ? 7.075 23.931 -8.247 1.00 86.69 223 ARG A O 1
ATOM 1728 N N . ASP A 1 224 ? 5.067 23.853 -7.217 1.00 86.06 224 ASP A N 1
ATOM 1729 C CA . ASP A 1 224 ? 5.053 25.236 -6.725 1.00 86.06 224 ASP A CA 1
ATOM 1730 C C . ASP A 1 224 ? 5.950 25.436 -5.498 1.00 86.06 224 ASP A C 1
ATOM 1732 O O . ASP A 1 224 ? 6.182 26.560 -5.068 1.00 86.06 224 ASP A O 1
ATOM 1736 N N . VAL A 1 225 ? 6.455 24.346 -4.915 1.00 85.88 225 VAL A N 1
ATOM 1737 C CA . VAL A 1 225 ? 7.421 24.413 -3.819 1.00 85.88 225 VAL A CA 1
ATOM 1738 C C . VAL A 1 225 ? 8.766 24.887 -4.370 1.00 85.88 225 VAL A C 1
ATOM 1740 O O . VAL A 1 225 ? 9.250 24.372 -5.383 1.00 85.88 225 VAL A O 1
ATOM 1743 N N . ASP A 1 226 ? 9.397 25.841 -3.684 1.00 84.69 226 ASP A N 1
ATOM 1744 C CA . ASP A 1 226 ? 10.715 26.356 -4.056 1.00 84.69 226 ASP A CA 1
ATOM 1745 C C . ASP A 1 226 ? 11.731 25.218 -4.208 1.00 84.69 226 ASP A C 1
ATOM 1747 O O . ASP A 1 226 ? 11.901 24.365 -3.337 1.00 84.69 226 ASP A O 1
ATOM 1751 N N . GLY A 1 227 ? 12.407 25.188 -5.356 1.00 84.62 227 GLY A N 1
ATOM 1752 C CA . GLY A 1 227 ? 13.343 24.116 -5.688 1.00 84.62 227 GLY A CA 1
ATOM 1753 C C . GLY A 1 227 ? 12.692 22.812 -6.166 1.00 84.62 227 GLY A C 1
ATOM 1754 O O . GLY A 1 227 ? 13.423 21.882 -6.476 1.00 84.62 227 GLY A O 1
ATOM 1755 N N . CYS A 1 228 ? 11.367 22.725 -6.315 1.00 90.06 228 CYS A N 1
ATOM 1756 C CA . CYS A 1 228 ? 10.658 21.535 -6.819 1.00 90.06 228 CYS A CA 1
ATOM 1757 C C . CYS A 1 228 ? 10.097 21.693 -8.243 1.00 90.06 228 CYS A C 1
ATOM 1759 O O . CYS A 1 228 ? 9.542 20.747 -8.799 1.00 90.06 228 CYS A O 1
ATOM 1761 N N . ALA A 1 229 ? 10.270 22.863 -8.863 1.00 85.00 229 ALA A N 1
ATOM 1762 C CA . ALA A 1 229 ? 9.734 23.161 -10.192 1.00 85.00 229 ALA A CA 1
ATOM 1763 C C . ALA A 1 229 ? 10.389 22.355 -11.334 1.00 85.00 229 ALA A C 1
ATOM 1765 O O . ALA A 1 229 ? 9.797 22.198 -12.404 1.00 85.00 229 ALA A O 1
ATOM 1766 N N . GLN A 1 230 ? 11.614 21.854 -11.140 1.00 81.94 230 GLN A N 1
ATOM 1767 C CA . GLN A 1 230 ? 12.336 21.119 -12.180 1.00 81.94 230 GLN A CA 1
ATOM 1768 C C . GLN A 1 230 ? 11.843 19.673 -12.303 1.00 81.94 230 GLN A C 1
ATOM 1770 O O . GLN A 1 230 ? 11.766 18.953 -11.313 1.00 81.94 230 GLN A O 1
ATOM 1775 N N . ASP A 1 231 ? 11.627 19.210 -13.539 1.00 74.44 231 ASP A N 1
ATOM 1776 C CA . ASP A 1 231 ? 11.196 17.832 -13.847 1.00 74.44 231 ASP A CA 1
ATOM 1777 C C . ASP A 1 231 ? 12.151 16.752 -13.287 1.00 74.44 231 ASP A C 1
ATOM 1779 O O . ASP A 1 231 ? 11.732 15.626 -13.029 1.00 74.44 231 ASP A O 1
ATOM 1783 N N . ASN A 1 232 ? 13.426 17.091 -13.064 1.00 78.88 232 ASN A N 1
ATOM 1784 C CA . ASN A 1 232 ? 14.428 16.177 -12.509 1.00 78.88 232 ASN A CA 1
ATOM 1785 C C . ASN A 1 232 ? 14.359 16.013 -10.986 1.00 78.88 232 ASN A C 1
ATOM 1787 O O . ASN A 1 232 ? 15.015 15.112 -10.453 1.00 78.88 232 ASN A O 1
ATOM 1791 N N . ASN A 1 233 ? 13.571 16.835 -10.290 1.00 87.94 233 ASN A N 1
ATOM 1792 C CA . ASN A 1 233 ? 13.404 16.710 -8.851 1.00 87.94 233 ASN A CA 1
ATOM 1793 C C . ASN A 1 233 ? 12.313 15.676 -8.552 1.00 87.94 233 ASN A C 1
ATOM 1795 O O . ASN A 1 233 ? 11.225 15.743 -9.128 1.00 87.94 233 ASN A O 1
ATOM 1799 N N . PRO A 1 234 ? 12.599 14.671 -7.706 1.00 92.69 234 PRO A N 1
ATOM 1800 C CA . PRO A 1 234 ? 11.597 13.680 -7.355 1.00 92.69 234 PRO A CA 1
ATOM 1801 C C . PRO A 1 234 ? 10.447 14.347 -6.609 1.00 92.69 234 PRO A C 1
ATOM 1803 O O . PRO A 1 234 ? 10.673 15.190 -5.745 1.00 92.69 234 PRO A O 1
ATOM 1806 N N . LEU A 1 235 ? 9.224 13.952 -6.928 1.00 94.44 235 LEU A N 1
ATOM 1807 C CA . LEU A 1 235 ? 7.991 14.549 -6.429 1.00 94.44 235 LEU A CA 1
ATOM 1808 C C . LEU A 1 235 ? 7.111 13.442 -5.849 1.00 94.44 235 LEU A C 1
ATOM 1810 O O . LEU A 1 235 ? 6.923 12.408 -6.493 1.00 94.44 235 LEU A O 1
ATOM 1814 N N . ILE A 1 236 ? 6.533 13.666 -4.671 1.00 95.88 236 ILE A N 1
ATOM 1815 C CA . ILE A 1 236 ? 5.409 12.868 -4.175 1.00 95.88 236 ILE A CA 1
ATOM 1816 C C . ILE A 1 236 ? 4.222 13.197 -5.077 1.00 95.88 236 ILE A C 1
ATOM 1818 O O . ILE A 1 236 ? 3.584 14.235 -4.937 1.00 95.88 236 ILE A O 1
ATOM 1822 N N . SER A 1 237 ? 3.976 12.335 -6.059 1.00 93.12 237 SER A N 1
ATOM 1823 C CA . SER A 1 237 ? 2.953 12.583 -7.076 1.00 93.12 237 SER A CA 1
ATOM 1824 C C . SER A 1 237 ? 1.547 12.357 -6.540 1.00 93.12 237 SER A C 1
ATOM 1826 O O . SER A 1 237 ? 0.640 13.120 -6.860 1.00 93.12 237 SER A O 1
ATOM 1828 N N . ARG A 1 238 ? 1.364 11.286 -5.759 1.00 93.81 238 ARG A N 1
ATOM 1829 C CA . ARG A 1 238 ? 0.080 10.858 -5.200 1.00 93.81 238 ARG A CA 1
ATOM 1830 C C . ARG A 1 238 ? 0.305 10.057 -3.927 1.00 93.81 238 ARG A C 1
ATOM 1832 O O . ARG A 1 238 ? 1.266 9.289 -3.834 1.00 93.81 238 ARG A O 1
ATOM 1839 N N . ILE A 1 239 ? -0.621 10.203 -2.990 1.00 96.94 239 ILE A N 1
ATOM 1840 C CA . ILE A 1 239 ? -0.741 9.370 -1.795 1.00 96.94 239 ILE A CA 1
ATOM 1841 C C . ILE A 1 239 ? -2.115 8.721 -1.863 1.00 96.94 239 ILE A C 1
ATOM 1843 O O . ILE A 1 239 ? -3.114 9.407 -2.073 1.00 96.94 239 ILE A O 1
ATOM 1847 N N . TYR A 1 240 ? -2.143 7.406 -1.717 1.00 95.88 240 TYR A N 1
ATOM 1848 C CA . TYR A 1 240 ? -3.335 6.589 -1.819 1.00 95.88 240 TYR A CA 1
ATOM 1849 C C . TYR A 1 240 ? -3.742 6.049 -0.455 1.00 95.88 240 TYR A C 1
ATOM 1851 O O . TYR A 1 240 ? -2.890 5.582 0.302 1.00 95.88 240 TYR A O 1
ATOM 1859 N N . VAL A 1 241 ? -5.044 6.053 -0.188 1.00 95.94 241 VAL A N 1
ATOM 1860 C CA . VAL A 1 241 ? -5.702 5.298 0.884 1.00 95.94 241 VAL A CA 1
ATOM 1861 C C . VAL A 1 241 ? -6.653 4.327 0.184 1.00 95.94 241 VAL A C 1
ATOM 1863 O O . VAL A 1 241 ? -7.751 4.692 -0.227 1.00 95.94 241 VAL A O 1
ATOM 1866 N N . GLY A 1 242 ? -6.182 3.103 -0.064 1.00 91.12 242 GLY A N 1
ATOM 1867 C CA . GLY A 1 242 ? -6.836 2.172 -0.985 1.00 91.12 242 GLY A CA 1
ATOM 1868 C C . GLY A 1 242 ? -6.812 2.700 -2.420 1.00 91.12 242 GLY A C 1
ATOM 1869 O O . GLY A 1 242 ? -5.737 2.913 -2.978 1.00 91.12 242 GLY A O 1
ATOM 1870 N N . GLY A 1 243 ? -7.990 2.905 -3.012 1.00 89.25 243 GLY A N 1
ATOM 1871 C CA . GLY A 1 243 ? -8.149 3.526 -4.334 1.00 89.25 243 GLY A CA 1
ATOM 1872 C C . GLY A 1 243 ? -8.260 5.055 -4.307 1.00 89.25 243 GLY A C 1
ATOM 1873 O O . GLY A 1 243 ? -8.256 5.683 -5.363 1.00 89.25 243 GLY A O 1
ATOM 1874 N N . HIS A 1 244 ? -8.336 5.653 -3.119 1.00 92.88 244 HIS A N 1
ATOM 1875 C CA . HIS A 1 244 ? -8.674 7.065 -2.929 1.00 92.88 244 HIS A CA 1
ATOM 1876 C C . HIS A 1 244 ? -7.450 7.929 -2.682 1.00 92.88 244 HIS A C 1
ATOM 1878 O O . HIS A 1 244 ? -6.393 7.426 -2.301 1.00 92.88 244 HIS A O 1
ATOM 1884 N N . LEU A 1 245 ? -7.590 9.242 -2.862 1.00 93.94 245 LEU A N 1
ATOM 1885 C CA . LEU A 1 245 ? -6.498 10.193 -2.662 1.00 93.94 245 LEU A CA 1
ATOM 1886 C C . LEU A 1 245 ? -6.416 10.688 -1.212 1.00 93.94 245 LEU A C 1
ATOM 1888 O O . LEU A 1 245 ? -7.425 10.933 -0.550 1.00 93.94 245 LEU A O 1
ATOM 1892 N N . CYS A 1 246 ? -5.183 10.877 -0.741 1.00 95.62 246 CYS A N 1
ATOM 1893 C CA . CYS A 1 246 ? -4.879 11.580 0.499 1.00 95.62 246 CYS A CA 1
ATOM 1894 C C . CYS A 1 246 ? -4.144 12.883 0.180 1.00 95.62 246 CYS A C 1
ATOM 1896 O O . CYS A 1 246 ? -2.984 12.863 -0.241 1.00 95.62 246 CYS A O 1
ATOM 1898 N N . ASN A 1 247 ? -4.810 14.019 0.369 1.00 94.94 247 ASN A N 1
ATOM 1899 C CA . ASN A 1 247 ? -4.291 15.312 -0.064 1.00 94.94 247 ASN A CA 1
ATOM 1900 C C . ASN A 1 247 ? -3.433 15.968 1.015 1.00 94.94 247 ASN A C 1
ATOM 1902 O O . ASN A 1 247 ? -3.825 16.060 2.173 1.00 94.94 247 ASN A O 1
ATOM 1906 N N . VAL A 1 248 ? -2.234 16.410 0.635 1.00 95.44 248 VAL A N 1
ATOM 1907 C CA . VAL A 1 248 ? -1.289 17.107 1.531 1.00 95.44 248 VAL A CA 1
ATOM 1908 C C . VAL A 1 248 ? -1.652 18.588 1.681 1.00 95.44 248 VAL A C 1
ATOM 1910 O O . VAL A 1 248 ? -1.385 19.199 2.716 1.00 95.44 248 VAL A O 1
ATOM 1913 N N . ILE A 1 249 ? -2.260 19.151 0.636 1.00 93.38 249 ILE A N 1
ATOM 1914 C CA . ILE A 1 249 ? -2.730 20.532 0.573 1.00 93.38 249 ILE A CA 1
ATOM 1915 C C . ILE A 1 249 ? -4.219 20.536 0.895 1.00 93.38 249 ILE A C 1
ATOM 1917 O O . ILE A 1 249 ? -4.994 19.809 0.272 1.00 93.38 249 ILE A O 1
ATOM 1921 N N . ASP A 1 250 ? -4.605 21.379 1.842 1.00 92.62 250 ASP A N 1
ATOM 1922 C CA . ASP A 1 250 ? -5.993 21.660 2.148 1.00 92.62 250 ASP A CA 1
ATOM 1923 C C . ASP A 1 250 ? -6.636 22.426 0.992 1.00 92.62 250 ASP A C 1
ATOM 1925 O O . ASP A 1 250 ? -6.290 23.575 0.718 1.00 92.62 250 ASP A O 1
ATOM 1929 N N . GLN A 1 251 ? -7.606 21.798 0.333 1.00 88.75 251 GLN A N 1
ATOM 1930 C CA . GLN A 1 251 ? -8.313 22.378 -0.811 1.00 88.75 251 GLN A CA 1
ATOM 1931 C C . GLN A 1 251 ? -9.074 23.668 -0.468 1.00 88.75 251 GLN A C 1
ATOM 1933 O O . GLN A 1 251 ? -9.358 24.466 -1.357 1.00 88.75 251 GLN A O 1
ATOM 1938 N N . SER A 1 252 ? -9.410 23.892 0.807 1.00 90.06 252 SER A N 1
ATOM 1939 C CA . SER A 1 252 ? -10.159 25.079 1.236 1.00 90.06 252 SER A CA 1
ATOM 1940 C C . SER A 1 252 ? -9.273 26.305 1.462 1.00 90.06 252 SER A C 1
ATOM 1942 O O . SER A 1 252 ? -9.704 27.430 1.212 1.00 90.06 252 SER A O 1
ATOM 1944 N N . THR A 1 253 ? -8.036 26.097 1.917 1.00 92.62 253 THR A N 1
ATOM 1945 C CA . THR A 1 253 ? -7.103 27.183 2.254 1.00 92.62 253 THR A CA 1
ATOM 1946 C C . THR A 1 253 ? -5.958 27.318 1.253 1.00 92.62 253 THR A C 1
ATOM 1948 O O . THR A 1 253 ? -5.305 28.359 1.216 1.00 92.62 253 THR A O 1
ATOM 1951 N N . GLY A 1 254 ? -5.694 26.282 0.452 1.00 90.62 254 GLY A N 1
ATOM 1952 C CA . GLY A 1 254 ? -4.511 26.177 -0.402 1.00 90.62 254 GLY A CA 1
ATOM 1953 C C . GLY A 1 254 ? -3.208 25.959 0.376 1.00 90.62 254 GLY A C 1
ATOM 1954 O O . GLY A 1 254 ? -2.132 26.004 -0.216 1.00 90.62 254 GLY A O 1
ATOM 1955 N N . LEU A 1 255 ? -3.281 25.739 1.694 1.00 91.25 255 LEU A N 1
ATOM 1956 C CA . LEU A 1 255 ? -2.127 25.568 2.575 1.00 91.25 255 LEU A CA 1
ATOM 1957 C C . LEU A 1 255 ? -1.924 24.096 2.940 1.00 91.25 255 LEU A C 1
ATOM 1959 O O . LEU A 1 255 ? -2.852 23.293 2.929 1.00 91.25 255 LEU A O 1
ATOM 1963 N N . ILE A 1 256 ? -0.697 23.732 3.302 1.00 93.88 256 ILE A N 1
ATOM 1964 C CA . ILE A 1 256 ? -0.396 22.401 3.840 1.00 93.88 256 ILE A CA 1
ATOM 1965 C C . ILE A 1 256 ? -0.836 22.266 5.297 1.00 93.88 256 ILE A C 1
ATOM 1967 O O . ILE A 1 256 ? -0.745 23.214 6.076 1.00 93.88 256 ILE A O 1
ATOM 1971 N N . TYR A 1 257 ? -1.228 21.054 5.692 1.00 94.38 257 TYR A N 1
ATOM 1972 C CA . TYR A 1 257 ? -1.591 20.755 7.084 1.00 94.38 257 TYR A CA 1
ATOM 1973 C C . TYR A 1 257 ? -0.401 20.835 8.051 1.00 94.38 257 TYR A C 1
ATOM 1975 O O . TYR A 1 257 ? -0.571 21.140 9.230 1.00 94.38 257 TYR A O 1
ATOM 1983 N N . ALA A 1 258 ? 0.803 20.533 7.561 1.00 94.69 258 ALA A N 1
ATOM 1984 C CA . ALA A 1 258 ? 2.066 20.673 8.278 1.00 94.69 258 ALA A CA 1
ATOM 1985 C C . ALA A 1 258 ? 3.239 20.653 7.291 1.00 94.69 258 ALA A C 1
ATOM 1987 O O . ALA A 1 258 ? 3.100 20.156 6.174 1.00 94.69 258 ALA A O 1
ATOM 1988 N N . ASN A 1 259 ? 4.409 21.132 7.730 1.00 92.56 259 ASN A N 1
ATOM 1989 C CA . ASN A 1 259 ? 5.636 21.068 6.937 1.00 92.56 259 ASN A CA 1
ATOM 1990 C C . ASN A 1 259 ? 5.957 19.624 6.526 1.00 92.56 259 ASN A C 1
ATOM 1992 O O . ASN A 1 259 ? 6.053 18.732 7.372 1.00 92.56 259 ASN A O 1
ATOM 1996 N N . VAL A 1 260 ? 6.155 19.429 5.223 1.00 94.56 260 VAL A N 1
ATOM 1997 C CA . VAL A 1 260 ? 6.567 18.155 4.633 1.00 94.56 260 VAL A CA 1
ATOM 1998 C C . VAL A 1 260 ? 8.082 18.028 4.730 1.00 94.56 260 VAL A C 1
ATOM 2000 O O . VAL A 1 260 ? 8.817 18.933 4.334 1.00 94.56 260 VAL A O 1
ATOM 2003 N N . THR A 1 261 ? 8.550 16.897 5.244 1.00 94.69 261 THR A N 1
ATOM 2004 C CA . THR A 1 261 ? 9.961 16.505 5.210 1.00 94.69 261 THR A CA 1
ATOM 2005 C C . THR A 1 261 ? 10.134 15.269 4.333 1.00 94.69 261 THR A C 1
ATOM 2007 O O . THR A 1 261 ? 9.166 14.657 3.886 1.00 94.69 261 THR A O 1
ATOM 2010 N N . ASP A 1 262 ? 11.379 14.846 4.136 1.00 93.56 262 ASP A N 1
ATOM 2011 C CA . ASP A 1 262 ? 11.718 13.575 3.486 1.00 93.56 262 ASP A CA 1
ATOM 2012 C C . ASP A 1 262 ? 11.285 12.319 4.271 1.00 93.56 262 ASP A C 1
ATOM 2014 O O . ASP A 1 262 ? 11.533 11.195 3.829 1.00 93.56 262 ASP A O 1
ATOM 2018 N N . SER A 1 263 ? 10.668 12.503 5.439 1.00 96.44 263 SER A N 1
ATOM 2019 C CA . SER A 1 263 ? 10.399 11.449 6.416 1.00 96.44 263 SER A CA 1
ATOM 2020 C C . SER A 1 263 ? 9.071 11.583 7.152 1.00 96.44 263 SER A C 1
ATOM 2022 O O . SER A 1 263 ? 8.666 10.651 7.847 1.00 96.44 263 SER A O 1
ATOM 2024 N N . ARG A 1 264 ? 8.374 12.716 7.022 1.00 97.31 264 ARG A N 1
ATOM 2025 C CA . ARG A 1 264 ? 7.095 12.972 7.680 1.00 97.31 264 ARG A CA 1
ATOM 2026 C C . ARG A 1 264 ? 6.228 13.909 6.846 1.00 97.31 264 ARG A C 1
ATOM 2028 O O . ARG A 1 264 ? 6.690 14.942 6.372 1.00 97.31 264 ARG A O 1
ATOM 2035 N N . LEU A 1 265 ? 4.951 13.563 6.723 1.00 97.12 265 LEU A N 1
ATOM 2036 C CA . LEU A 1 265 ? 3.927 14.422 6.131 1.00 97.12 265 LEU A CA 1
ATOM 2037 C C . LEU A 1 265 ? 2.574 14.183 6.800 1.00 97.12 265 LEU A C 1
ATOM 2039 O O . LEU A 1 265 ? 2.368 13.158 7.455 1.00 97.12 265 LEU A O 1
ATOM 2043 N N . ILE A 1 266 ? 1.653 15.125 6.614 1.00 97.62 266 ILE A N 1
ATOM 2044 C CA . ILE A 1 266 ? 0.246 14.979 6.987 1.00 97.62 266 ILE A CA 1
ATOM 2045 C C . ILE A 1 266 ? -0.584 15.125 5.718 1.00 97.62 266 ILE A C 1
ATOM 2047 O O . ILE A 1 266 ? -0.366 16.056 4.944 1.00 97.62 266 ILE A O 1
ATOM 2051 N N . CYS A 1 267 ? -1.523 14.211 5.512 1.00 96.81 267 CYS A N 1
ATOM 2052 C CA . CYS A 1 267 ? -2.486 14.282 4.426 1.00 96.81 267 CYS A CA 1
ATOM 2053 C C . CYS A 1 267 ? -3.902 14.032 4.952 1.00 96.81 267 CYS A C 1
ATOM 2055 O O . CYS A 1 267 ? -4.086 13.423 6.006 1.00 96.81 267 CYS A O 1
ATOM 2057 N N . LYS A 1 268 ? -4.909 14.517 4.234 1.00 96.38 268 LYS A N 1
ATOM 2058 C CA . LYS A 1 268 ? -6.319 14.306 4.550 1.00 96.38 268 LYS A CA 1
ATOM 2059 C C . LYS A 1 268 ? -6.901 13.238 3.639 1.00 96.38 268 LYS A C 1
ATOM 2061 O O . LYS A 1 268 ? -6.769 13.340 2.423 1.00 96.38 268 LYS A O 1
ATOM 2066 N N . PHE A 1 269 ? -7.555 12.236 4.221 1.00 94.31 269 PHE A N 1
ATOM 2067 C CA . PHE A 1 269 ? -8.295 11.226 3.467 1.00 94.31 269 PHE A CA 1
ATOM 2068 C C . PHE A 1 269 ? -9.597 11.836 2.930 1.00 94.31 269 PHE A C 1
ATOM 2070 O O . PHE A 1 269 ? -10.588 11.921 3.654 1.00 94.31 269 PHE A O 1
ATOM 2077 N N . GLU A 1 270 ? -9.580 12.310 1.684 1.00 85.19 270 GLU A N 1
ATOM 2078 C CA . GLU A 1 270 ? -10.686 13.061 1.071 1.00 85.19 270 GLU A CA 1
ATOM 2079 C C . GLU A 1 270 ? -11.741 12.158 0.424 1.00 85.19 270 GLU A C 1
ATOM 2081 O O . GLU A 1 270 ? -12.205 12.409 -0.683 1.00 85.19 270 GLU A O 1
ATOM 2086 N N . ASP A 1 271 ? -12.152 11.121 1.142 1.00 88.50 271 ASP A N 1
ATOM 2087 C CA . ASP A 1 271 ? -13.292 10.295 0.762 1.00 88.50 271 ASP A CA 1
ATOM 2088 C C . ASP A 1 271 ? -14.311 10.243 1.912 1.00 88.50 271 ASP A C 1
ATOM 2090 O O . ASP A 1 271 ? -14.085 10.806 2.989 1.00 88.50 271 ASP A O 1
ATOM 2094 N N . ASN A 1 272 ? -15.454 9.610 1.664 1.00 89.56 272 ASN A N 1
ATOM 2095 C CA . ASN A 1 272 ? -16.540 9.378 2.610 1.00 89.56 272 ASN A CA 1
ATOM 2096 C C . ASN A 1 272 ? -16.803 7.876 2.835 1.00 89.56 272 ASN A C 1
ATOM 2098 O O . ASN A 1 272 ? -17.729 7.524 3.568 1.00 89.56 272 ASN A O 1
ATOM 2102 N N . GLU A 1 273 ? -16.017 6.996 2.212 1.00 89.56 273 GLU A N 1
ATOM 2103 C CA . GLU A 1 273 ? -16.167 5.550 2.304 1.00 89.56 273 GLU A CA 1
ATOM 2104 C C . GLU A 1 273 ? -15.674 4.994 3.648 1.00 89.56 273 GLU A C 1
ATOM 2106 O O . GLU A 1 273 ? -14.609 5.350 4.170 1.00 89.56 273 GLU A O 1
ATOM 2111 N N . VAL A 1 274 ? -16.472 4.077 4.197 1.00 90.06 274 VAL A N 1
ATOM 2112 C CA . VAL A 1 274 ? -16.155 3.289 5.387 1.00 90.06 274 VAL A CA 1
ATOM 2113 C C . VAL A 1 274 ? -15.602 1.937 4.965 1.00 90.06 274 VAL A C 1
ATOM 2115 O O . VAL A 1 274 ? -16.272 1.204 4.245 1.00 90.06 274 VAL A O 1
ATOM 2118 N N . GLY A 1 275 ? -14.404 1.588 5.431 1.00 89.50 275 GLY A N 1
ATOM 2119 C CA . GLY A 1 275 ? -13.783 0.331 5.033 1.00 89.50 275 GLY A CA 1
ATOM 2120 C C . GLY A 1 275 ? -12.365 0.124 5.546 1.00 89.50 275 GLY A C 1
ATOM 2121 O O . GLY A 1 275 ? -11.872 0.829 6.431 1.00 89.50 275 GLY A O 1
ATOM 2122 N N . LEU A 1 276 ? -11.723 -0.887 4.970 1.00 91.19 276 LEU A N 1
ATOM 2123 C CA . LEU A 1 276 ? -10.348 -1.286 5.239 1.00 91.19 276 LEU A CA 1
ATOM 2124 C C . LEU A 1 276 ? -9.478 -0.896 4.041 1.00 91.19 276 LEU A C 1
ATOM 2126 O O . LEU A 1 276 ? -9.766 -1.278 2.910 1.00 91.19 276 LEU A O 1
ATOM 2130 N N . PHE A 1 277 ? -8.410 -0.141 4.286 1.00 93.75 277 PHE A N 1
ATOM 2131 C CA . PHE A 1 277 ? -7.594 0.464 3.239 1.00 93.75 277 PHE A CA 1
ATOM 2132 C C . PHE A 1 277 ? -6.102 0.224 3.460 1.00 93.75 277 PHE A C 1
ATOM 2134 O O . PHE A 1 277 ? -5.596 0.224 4.587 1.00 93.75 277 PHE A O 1
ATOM 2141 N N . ASN A 1 278 ? -5.381 0.094 2.347 1.00 96.00 278 ASN A N 1
ATOM 2142 C CA . ASN A 1 278 ? -3.924 0.078 2.323 1.00 96.00 278 ASN A CA 1
ATOM 2143 C C . ASN A 1 278 ? -3.390 1.434 1.880 1.00 96.00 278 ASN A C 1
ATOM 2145 O O . ASN A 1 278 ? -3.759 1.940 0.819 1.00 96.00 278 ASN A O 1
ATOM 2149 N N . ILE A 1 279 ? -2.516 2.018 2.694 1.00 97.12 279 ILE A N 1
ATOM 2150 C CA . ILE A 1 279 ? -1.886 3.297 2.390 1.00 97.12 279 ILE A CA 1
ATOM 2151 C C . ILE A 1 279 ? -0.598 3.054 1.611 1.00 97.12 279 ILE A C 1
ATOM 2153 O O . ILE A 1 279 ? 0.229 2.221 1.985 1.00 97.12 279 ILE A O 1
ATOM 2157 N N . SER A 1 280 ? -0.418 3.808 0.531 1.00 97.06 280 SER A N 1
ATOM 2158 C CA . SER A 1 280 ? 0.823 3.834 -0.247 1.00 97.06 280 SER A CA 1
ATOM 2159 C C . SER A 1 280 ? 1.029 5.207 -0.878 1.00 97.06 280 SER A C 1
ATOM 2161 O O . SER A 1 280 ? 0.102 6.006 -0.959 1.00 97.06 280 SER A O 1
ATOM 2163 N N . MET A 1 281 ? 2.233 5.504 -1.350 1.00 96.75 281 MET A N 1
ATOM 2164 C CA . MET A 1 281 ? 2.515 6.723 -2.110 1.00 96.75 281 MET A CA 1
ATOM 2165 C C . MET A 1 281 ? 3.335 6.412 -3.353 1.00 96.75 281 MET A C 1
ATOM 2167 O O . MET A 1 281 ? 4.052 5.416 -3.373 1.00 96.75 281 MET A O 1
ATOM 2171 N N . ILE A 1 282 ? 3.247 7.268 -4.370 1.00 96.62 282 ILE A N 1
ATOM 2172 C CA . ILE A 1 282 ? 4.072 7.195 -5.580 1.00 96.62 282 ILE A CA 1
ATOM 2173 C C . ILE A 1 282 ? 5.000 8.403 -5.618 1.00 96.62 282 ILE A C 1
ATOM 2175 O O . ILE A 1 282 ? 4.542 9.548 -5.698 1.00 96.62 282 ILE A O 1
ATOM 2179 N N . VAL A 1 283 ? 6.302 8.136 -5.640 1.00 96.62 283 VAL A N 1
ATOM 2180 C CA . VAL A 1 283 ? 7.343 9.148 -5.830 1.00 96.62 283 VAL A CA 1
ATOM 2181 C C . VAL A 1 283 ? 7.891 9.034 -7.255 1.00 96.62 283 VAL A C 1
ATOM 2183 O O . VAL A 1 283 ? 8.155 7.933 -7.731 1.00 96.62 283 VAL A O 1
ATOM 2186 N N . THR A 1 284 ? 8.020 10.159 -7.959 1.00 94.00 284 THR A N 1
ATOM 2187 C CA . THR A 1 284 ? 8.445 10.188 -9.371 1.00 94.00 284 THR A CA 1
ATOM 2188 C C . THR A 1 284 ? 9.940 9.892 -9.566 1.00 94.00 284 THR A C 1
ATOM 2190 O O . THR A 1 284 ? 10.699 9.701 -8.614 1.00 94.00 284 THR A O 1
ATOM 2193 N N . ASN A 1 285 ? 10.376 9.914 -10.832 1.00 92.38 285 ASN A N 1
ATOM 2194 C CA . ASN A 1 285 ? 11.743 9.665 -11.288 1.00 92.38 285 ASN A CA 1
ATOM 2195 C C . ASN A 1 285 ? 12.160 8.210 -11.051 1.00 92.38 285 ASN A C 1
ATOM 2197 O O . ASN A 1 285 ? 11.414 7.294 -11.375 1.00 92.38 285 ASN A O 1
ATOM 2201 N N . GLN A 1 286 ? 13.347 7.998 -10.487 1.00 93.19 286 GLN A N 1
ATOM 2202 C CA . GLN A 1 286 ? 13.898 6.673 -10.191 1.00 93.19 286 GLN A CA 1
ATOM 2203 C C . GLN A 1 286 ? 13.224 5.956 -9.024 1.00 93.19 286 GLN A C 1
ATOM 2205 O O . GLN A 1 286 ? 13.641 4.867 -8.663 1.00 93.19 286 GLN A O 1
ATOM 2210 N N . TYR A 1 287 ? 12.235 6.578 -8.392 1.00 96.12 287 TYR A N 1
ATOM 2211 C CA . TYR A 1 287 ? 11.473 5.957 -7.323 1.00 96.12 287 TYR A CA 1
ATOM 2212 C C . TYR A 1 287 ? 10.191 5.350 -7.888 1.00 96.12 287 TYR A C 1
ATOM 2214 O O . TYR A 1 287 ? 10.074 5.097 -9.084 1.00 96.12 287 TYR A O 1
ATOM 2222 N N . GLY A 1 288 ? 9.225 5.065 -7.031 1.00 96.31 288 GLY A N 1
ATOM 2223 C CA . GLY A 1 288 ? 7.938 4.536 -7.444 1.00 96.31 288 GLY A CA 1
ATOM 2224 C C . GLY A 1 288 ? 7.030 4.422 -6.239 1.00 96.31 288 GLY A C 1
ATOM 2225 O O . GLY A 1 288 ? 7.031 5.293 -5.364 1.00 96.31 288 GLY A O 1
ATOM 2226 N N . ARG A 1 289 ? 6.273 3.332 -6.182 1.00 97.50 289 ARG A N 1
ATOM 2227 C CA . ARG A 1 289 ? 5.396 3.017 -5.062 1.00 97.50 289 ARG A CA 1
ATOM 2228 C C . ARG A 1 289 ? 6.209 2.755 -3.801 1.00 97.50 289 ARG A C 1
ATOM 2230 O O . ARG A 1 289 ? 7.286 2.163 -3.858 1.00 97.50 289 ARG A O 1
ATOM 2237 N N . SER A 1 290 ? 5.704 3.221 -2.669 1.00 97.88 290 SER A N 1
ATOM 2238 C CA . SER A 1 290 ? 6.316 2.987 -1.369 1.00 97.88 290 SER A CA 1
ATOM 2239 C C . SER A 1 290 ? 6.111 1.554 -0.886 1.00 97.88 290 SER A C 1
ATOM 2241 O O . SER A 1 290 ? 5.018 1.008 -1.029 1.00 97.88 290 SER A O 1
ATOM 2243 N N . LEU A 1 291 ? 7.117 1.003 -0.214 1.00 97.00 291 LEU A N 1
ATOM 2244 C CA . LEU A 1 291 ? 7.000 -0.200 0.602 1.00 97.00 291 LEU A CA 1
ATOM 2245 C C . LEU A 1 291 ? 6.476 0.160 1.992 1.00 97.00 291 LEU A C 1
ATOM 2247 O O . LEU A 1 291 ? 7.100 0.927 2.729 1.00 97.00 291 LEU A O 1
ATOM 2251 N N . THR A 1 292 ? 5.338 -0.413 2.357 1.00 95.94 292 THR A N 1
ATOM 2252 C CA . THR A 1 292 ? 4.771 -0.262 3.698 1.00 95.94 292 THR A CA 1
ATOM 2253 C C . THR A 1 292 ? 5.337 -1.338 4.616 1.00 95.94 292 THR A C 1
ATOM 2255 O O . THR A 1 292 ? 5.330 -2.518 4.265 1.00 95.94 292 THR A O 1
ATOM 2258 N N . SER A 1 293 ? 5.850 -0.942 5.782 1.00 95.25 293 SER A N 1
ATOM 2259 C CA . SER A 1 293 ? 6.456 -1.880 6.727 1.00 95.25 293 SER A CA 1
ATOM 2260 C C . SER A 1 293 ? 5.458 -2.936 7.203 1.00 95.25 293 SER A C 1
ATOM 2262 O O . SER A 1 293 ? 4.307 -2.630 7.522 1.00 95.25 293 SER A O 1
ATOM 2264 N N . SER A 1 294 ? 5.927 -4.181 7.318 1.00 91.00 294 SER A N 1
ATOM 2265 C CA . SER A 1 294 ? 5.092 -5.341 7.659 1.00 91.00 294 SER A CA 1
ATOM 2266 C C . SER A 1 294 ? 4.390 -5.229 9.019 1.00 91.00 294 SER A C 1
ATOM 2268 O O . SER A 1 294 ? 3.337 -5.831 9.213 1.00 91.00 294 SER A O 1
ATOM 2270 N N . ASN A 1 295 ? 4.931 -4.432 9.946 1.00 89.81 295 ASN A N 1
ATOM 2271 C CA . ASN A 1 295 ? 4.361 -4.182 11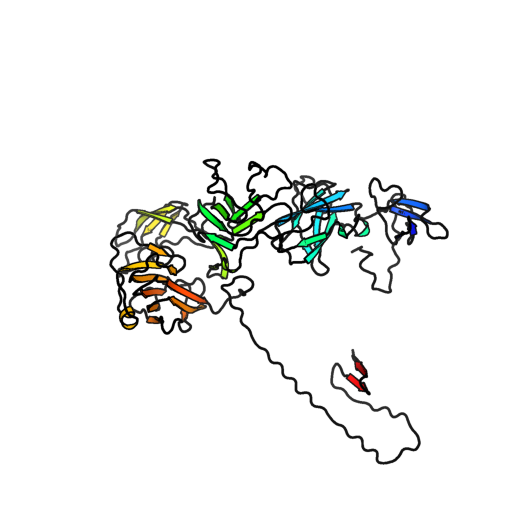.273 1.00 89.81 295 ASN A CA 1
ATOM 2272 C C . ASN A 1 295 ? 3.159 -3.228 11.287 1.00 89.81 295 ASN A C 1
ATOM 2274 O O . ASN A 1 295 ? 2.541 -3.058 12.336 1.00 89.81 295 ASN A O 1
ATOM 2278 N N . LEU A 1 296 ? 2.851 -2.576 10.164 1.00 93.81 296 LEU A N 1
ATOM 2279 C CA . LEU A 1 296 ? 1.688 -1.694 10.049 1.00 93.81 296 LEU A CA 1
ATOM 2280 C C . LEU A 1 296 ? 0.437 -2.424 9.573 1.00 93.81 296 LEU A C 1
ATOM 2282 O O . LEU A 1 296 ? -0.666 -1.918 9.777 1.00 93.81 296 LEU A O 1
ATOM 2286 N N . TYR A 1 297 ? 0.596 -3.592 8.949 1.00 92.25 297 TYR A N 1
ATOM 2287 C CA . TYR A 1 297 ? -0.540 -4.383 8.507 1.00 92.25 297 TYR A CA 1
ATOM 2288 C C . TYR A 1 297 ? -1.269 -4.983 9.702 1.00 92.25 297 TYR A C 1
ATOM 2290 O O . TYR A 1 297 ? -0.700 -5.753 10.480 1.00 92.25 297 TYR A O 1
ATOM 2298 N N . ARG A 1 298 ? -2.555 -4.664 9.792 1.00 88.25 298 ARG A N 1
ATOM 2299 C CA . ARG A 1 298 ? -3.534 -5.355 10.620 1.00 88.25 298 ARG A CA 1
ATOM 2300 C C . ARG A 1 298 ? -4.250 -6.403 9.776 1.00 88.25 298 ARG A C 1
ATOM 2302 O O . ARG A 1 298 ? -4.331 -6.293 8.553 1.00 88.25 298 ARG A O 1
ATOM 2309 N N . VAL A 1 299 ? -4.741 -7.426 10.459 1.00 84.81 299 VAL A N 1
ATOM 2310 C CA . VAL A 1 299 ? -5.473 -8.540 9.860 1.00 84.81 299 VAL A CA 1
ATOM 2311 C C . VAL A 1 299 ? -6.927 -8.386 10.275 1.00 84.81 299 VAL A C 1
ATOM 2313 O O . VAL A 1 299 ? -7.227 -8.367 11.471 1.00 84.81 299 VAL A O 1
ATOM 2316 N N . SER A 1 300 ? -7.827 -8.227 9.313 1.00 80.75 300 SER A N 1
ATOM 2317 C CA . SER A 1 300 ? -9.259 -8.306 9.587 1.00 80.75 300 SER A CA 1
ATOM 2318 C C . SER A 1 300 ? -9.669 -9.764 9.756 1.00 80.75 300 SER A C 1
ATOM 2320 O O . SER A 1 300 ? -8.937 -10.686 9.404 1.00 80.75 300 SER A O 1
ATOM 2322 N N . ALA A 1 301 ? -10.837 -10.013 10.338 1.00 70.88 301 ALA A N 1
ATOM 2323 C CA . ALA A 1 301 ? -11.210 -11.386 10.668 1.00 70.88 301 ALA A CA 1
ATOM 2324 C C . ALA A 1 301 ? -11.692 -12.232 9.466 1.00 70.88 301 ALA A C 1
ATOM 2326 O O . ALA A 1 301 ? -11.925 -13.424 9.629 1.00 70.88 301 ALA A O 1
ATOM 2327 N N . ASP A 1 302 ? -11.771 -11.650 8.270 1.00 74.69 302 ASP A N 1
ATOM 2328 C CA . ASP A 1 302 ? -11.831 -12.327 6.964 1.00 74.69 302 ASP A CA 1
ATOM 2329 C C . ASP A 1 302 ? -10.434 -12.516 6.325 1.00 74.69 302 ASP A C 1
ATOM 2331 O O . ASP A 1 302 ? -10.327 -12.814 5.141 1.00 74.69 302 ASP A O 1
ATOM 2335 N N . GLU A 1 303 ? -9.363 -12.361 7.114 1.00 78.75 303 GLU A N 1
ATOM 2336 C CA . GLU A 1 303 ? -7.952 -12.522 6.724 1.00 78.75 303 GLU A CA 1
ATOM 2337 C C . GLU A 1 303 ? -7.449 -11.515 5.674 1.00 78.75 303 GLU A C 1
ATOM 2339 O O . GLU A 1 303 ? -6.384 -11.703 5.085 1.00 78.75 303 GLU A O 1
ATOM 2344 N N . ASN A 1 304 ? -8.157 -10.397 5.488 1.00 84.19 304 ASN A N 1
ATOM 2345 C CA . ASN A 1 304 ? -7.677 -9.301 4.654 1.00 84.19 304 ASN A CA 1
ATOM 2346 C C . ASN A 1 304 ? -6.651 -8.432 5.399 1.00 84.19 304 ASN A C 1
ATOM 2348 O O . ASN A 1 304 ? -6.761 -8.147 6.595 1.00 84.19 304 ASN A O 1
ATOM 2352 N N . LEU A 1 305 ? -5.630 -7.990 4.664 1.00 89.88 305 LEU A N 1
ATOM 2353 C CA . LEU A 1 305 ? -4.585 -7.111 5.181 1.00 89.88 305 LEU A CA 1
ATOM 2354 C C . LEU A 1 305 ? -4.916 -5.654 4.889 1.00 89.88 305 LEU A C 1
ATOM 2356 O O . LEU A 1 305 ? -5.156 -5.274 3.740 1.00 89.88 305 LEU A O 1
ATOM 2360 N N . TYR A 1 306 ? -4.868 -4.835 5.934 1.00 93.19 306 TYR A N 1
ATOM 2361 C CA . TYR A 1 306 ? -5.116 -3.403 5.845 1.00 93.19 306 TYR A CA 1
ATOM 2362 C C . TYR A 1 306 ? -4.164 -2.619 6.747 1.00 93.19 306 TYR A C 1
ATOM 2364 O O . TYR A 1 306 ? -3.690 -3.125 7.762 1.00 93.19 306 TYR A O 1
ATOM 2372 N N . THR A 1 307 ? -3.894 -1.362 6.411 1.00 95.19 307 THR A N 1
ATOM 2373 C CA . THR A 1 307 ? -3.020 -0.486 7.216 1.00 95.19 307 THR A CA 1
ATOM 2374 C C . THR A 1 307 ? -3.777 0.679 7.847 1.00 95.19 307 THR A C 1
ATOM 2376 O O . THR A 1 307 ? -3.263 1.323 8.762 1.00 95.19 307 THR A O 1
ATOM 2379 N N . PHE A 1 308 ? -4.981 0.965 7.344 1.00 94.81 308 PHE A N 1
ATOM 2380 C CA . PHE A 1 308 ? -5.877 2.004 7.834 1.00 94.81 308 PHE A CA 1
ATOM 2381 C C . PHE A 1 308 ? -7.338 1.545 7.763 1.00 94.81 308 PHE A C 1
ATOM 2383 O O . PHE A 1 308 ? -7.745 0.950 6.770 1.00 94.81 308 PHE A O 1
ATOM 2390 N N . GLN A 1 309 ? -8.133 1.820 8.796 1.00 92.38 309 GLN A N 1
ATOM 2391 C CA . GLN A 1 309 ? -9.574 1.542 8.803 1.00 92.38 309 GLN A CA 1
ATOM 2392 C C . GLN A 1 309 ? -10.363 2.830 9.010 1.00 92.38 309 GLN A C 1
ATOM 2394 O O . GLN A 1 309 ? -10.140 3.527 10.001 1.00 92.38 309 GLN A O 1
ATOM 2399 N N . SER A 1 310 ? -11.327 3.111 8.138 1.00 92.31 310 SER A N 1
ATOM 2400 C CA . SER A 1 310 ? -12.302 4.168 8.400 1.00 92.31 310 SER A CA 1
ATOM 2401 C C . SER A 1 310 ? -13.587 3.626 9.034 1.00 92.31 310 SER A C 1
ATOM 2403 O O . SER A 1 310 ? -13.877 2.430 8.948 1.00 92.31 310 SER A O 1
ATOM 2405 N N . TYR A 1 311 ? -14.344 4.485 9.724 1.00 90.00 311 TYR A N 1
ATOM 2406 C CA . TYR A 1 311 ? -15.592 4.107 10.400 1.00 90.00 311 TYR A CA 1
ATOM 2407 C C . TYR A 1 311 ? -16.650 5.219 10.400 1.00 90.00 311 TYR A C 1
ATOM 2409 O O . TYR A 1 311 ? -16.336 6.410 10.349 1.00 90.00 311 TYR A O 1
ATOM 2417 N N . ALA A 1 312 ? -17.916 4.802 10.482 1.00 91.69 312 ALA A N 1
ATOM 2418 C CA . ALA A 1 312 ? -19.067 5.685 10.633 1.00 91.69 312 ALA A CA 1
ATOM 2419 C C . ALA A 1 312 ? -19.226 6.161 12.083 1.00 91.69 312 ALA A C 1
ATOM 2421 O O . ALA A 1 312 ? -18.797 5.490 13.024 1.00 91.69 312 ALA A O 1
ATOM 2422 N N . VAL A 1 313 ? -19.890 7.300 12.270 1.00 90.62 313 VAL A N 1
ATOM 2423 C CA . VAL A 1 313 ? -20.160 7.870 13.599 1.00 90.62 313 VAL A CA 1
ATOM 2424 C C . VAL A 1 313 ? -21.637 8.163 13.777 1.00 90.62 313 VAL A C 1
ATOM 2426 O O . VAL A 1 313 ? -22.282 8.671 12.866 1.00 90.62 313 VAL A O 1
ATOM 2429 N N . ILE A 1 314 ? -22.157 7.881 14.970 1.00 91.50 314 ILE A N 1
ATOM 2430 C CA . ILE A 1 314 ? -23.515 8.246 15.382 1.00 91.50 314 ILE A CA 1
ATOM 2431 C C . ILE A 1 314 ? -23.421 9.518 16.223 1.00 91.50 314 ILE A C 1
ATOM 2433 O O . ILE A 1 314 ? -22.650 9.574 17.181 1.00 91.50 314 ILE A O 1
ATOM 2437 N N . SER A 1 315 ? -24.199 10.537 15.866 1.00 92.38 315 SER A N 1
ATOM 2438 C CA . SER A 1 315 ? -24.250 11.819 16.573 1.00 92.38 315 SER A CA 1
ATOM 2439 C C . SER A 1 315 ? -25.470 11.935 17.483 1.00 92.38 315 SER A C 1
ATOM 2441 O O . SER A 1 315 ? -25.362 12.483 18.579 1.00 92.38 315 SER A O 1
ATOM 2443 N N . SER A 1 316 ? -26.629 11.417 17.066 1.00 93.94 316 SER A N 1
ATOM 2444 C CA . SER A 1 316 ? -27.842 11.436 17.887 1.00 93.94 316 SER A CA 1
ATOM 2445 C C . SER A 1 316 ? -28.858 10.377 17.470 1.00 93.94 316 SER A C 1
ATOM 2447 O O . SER A 1 316 ? -28.832 9.857 16.356 1.00 93.94 316 SER A O 1
ATOM 2449 N N . VAL A 1 317 ? -29.780 10.076 18.382 1.00 94.19 317 VAL A N 1
ATOM 2450 C CA . VAL A 1 317 ? -30.917 9.179 18.158 1.00 94.19 317 VAL A CA 1
ATOM 2451 C C . VAL A 1 317 ? -32.184 9.890 18.627 1.00 94.19 317 VAL A C 1
ATOM 2453 O O . VAL A 1 317 ? -32.200 10.484 19.706 1.00 94.19 317 VAL A O 1
ATOM 2456 N N . THR A 1 318 ? -33.240 9.897 17.814 1.00 95.50 318 THR A N 1
ATOM 2457 C CA . THR A 1 318 ? -34.492 10.605 18.122 1.00 95.50 318 THR A CA 1
ATOM 2458 C C . THR A 1 318 ? -35.710 9.872 17.541 1.00 95.50 318 THR A C 1
ATOM 2460 O O . THR A 1 318 ? -35.687 9.532 16.360 1.00 95.50 318 THR A O 1
ATOM 2463 N N . PRO A 1 319 ? -36.791 9.662 18.318 1.00 95.75 319 PRO A N 1
ATOM 2464 C CA . PRO A 1 319 ? -36.896 9.927 19.756 1.00 95.75 319 PRO A CA 1
ATOM 2465 C C . PRO A 1 319 ? -36.015 8.966 20.575 1.00 95.75 319 PRO A C 1
ATOM 2467 O O . PRO A 1 319 ? -35.721 7.859 20.145 1.00 95.75 319 PRO A O 1
ATOM 2470 N N . ASN A 1 320 ? -35.583 9.381 21.768 1.00 90.00 320 ASN A N 1
ATOM 2471 C CA . ASN A 1 320 ? -34.796 8.539 22.687 1.00 90.00 320 ASN A CA 1
ATOM 2472 C C . ASN A 1 320 ? -35.672 7.683 23.627 1.00 90.00 320 ASN A C 1
ATOM 2474 O O . ASN A 1 320 ? -35.182 7.110 24.597 1.00 90.00 320 ASN A O 1
ATOM 2478 N N . SER A 1 321 ? -36.975 7.632 23.359 1.00 90.31 321 SER A N 1
ATOM 2479 C CA . SER A 1 321 ? -37.975 6.834 24.064 1.00 90.31 321 SER A CA 1
ATOM 2480 C C . SER A 1 321 ? -39.085 6.447 23.085 1.00 90.31 321 SER A C 1
ATOM 2482 O O . SER A 1 321 ? -39.282 7.109 22.065 1.00 90.31 321 SER A O 1
ATOM 2484 N N . GLY A 1 322 ? -39.790 5.353 23.369 1.00 90.88 322 GLY A N 1
ATOM 2485 C CA . GLY A 1 322 ? -40.796 4.799 22.468 1.00 90.88 322 GLY A CA 1
ATOM 2486 C C . GLY A 1 322 ? -41.712 3.785 23.146 1.00 90.88 322 GLY A C 1
ATOM 2487 O O . GLY A 1 322 ? -41.597 3.519 24.342 1.00 90.88 322 GLY A O 1
ATOM 2488 N N . SER A 1 323 ? -42.639 3.232 22.364 1.00 91.69 323 SER A N 1
ATOM 2489 C CA . SER A 1 323 ? -43.613 2.231 22.818 1.00 91.69 323 SER A CA 1
ATOM 2490 C C . SER A 1 323 ? -42.952 0.896 23.170 1.00 91.69 323 SER A C 1
ATOM 2492 O O . SER A 1 323 ? -42.097 0.405 22.433 1.00 91.69 323 SER A O 1
ATOM 2494 N N . THR A 1 324 ? -43.422 0.245 24.238 1.00 92.06 324 THR A N 1
ATOM 2495 C CA . THR A 1 324 ? -43.016 -1.129 24.584 1.00 92.06 324 THR A CA 1
ATOM 2496 C C . THR A 1 324 ? -43.521 -2.168 23.582 1.00 92.06 324 THR A C 1
ATOM 2498 O O . THR A 1 324 ? -42.953 -3.249 23.491 1.00 92.06 324 THR A O 1
ATOM 2501 N N . GLN A 1 325 ? -44.551 -1.845 22.794 1.00 94.19 325 GLN A N 1
ATOM 2502 C CA . GLN A 1 325 ? -45.064 -2.695 21.711 1.00 94.19 325 GLN A CA 1
ATOM 2503 C C . GLN A 1 325 ? -44.330 -2.470 20.378 1.00 94.19 325 GLN A C 1
ATOM 2505 O O . GLN A 1 325 ? -44.763 -2.960 19.339 1.00 94.19 325 GLN A O 1
ATOM 2510 N N . GLY A 1 326 ? -43.226 -1.719 20.392 1.00 93.31 326 GLY A N 1
ATOM 2511 C CA . GLY A 1 326 ? -42.480 -1.386 19.188 1.00 93.31 326 GLY A CA 1
ATOM 2512 C C . GLY A 1 326 ? -43.223 -0.418 18.276 1.00 93.31 326 GLY A C 1
ATOM 2513 O O . GLY A 1 326 ? -44.104 0.332 18.704 1.00 93.31 326 GLY A O 1
ATOM 2514 N N . GLY A 1 327 ? -42.816 -0.385 17.012 1.00 94.75 327 GLY A N 1
ATOM 2515 C CA . GLY A 1 327 ? -43.443 0.446 15.991 1.00 94.75 327 GLY A CA 1
ATOM 2516 C C . GLY A 1 327 ? -43.017 1.916 16.003 1.00 94.75 327 GLY A C 1
ATOM 2517 O O . GLY A 1 327 ? -43.474 2.674 15.148 1.00 94.75 327 GLY A O 1
ATOM 2518 N N . THR A 1 328 ? -42.145 2.327 16.930 1.00 96.25 328 THR A N 1
ATOM 2519 C CA . THR A 1 328 ? -41.683 3.718 17.031 1.00 96.25 328 THR A CA 1
ATOM 2520 C C . THR A 1 328 ? -40.754 4.020 15.858 1.00 96.25 328 THR A C 1
ATOM 2522 O O . THR A 1 328 ? -39.824 3.259 15.593 1.00 96.25 328 THR A O 1
ATOM 2525 N N . LEU A 1 329 ? -41.004 5.117 15.140 1.00 97.06 329 LEU A N 1
ATOM 2526 C CA . LEU A 1 329 ? -40.114 5.576 14.076 1.00 97.06 329 LEU A CA 1
ATOM 2527 C C . LEU A 1 329 ? -38.876 6.226 14.699 1.00 97.06 329 LEU A C 1
ATOM 2529 O O . LEU A 1 329 ? -38.960 7.323 15.250 1.00 97.06 329 LEU A O 1
ATOM 2533 N N . LEU A 1 330 ? -37.740 5.546 14.601 1.00 96.69 330 LEU A N 1
ATOM 2534 C CA . LEU A 1 330 ? -36.454 6.012 15.092 1.00 96.69 330 LEU A CA 1
ATOM 2535 C C . LEU A 1 330 ? -35.664 6.668 13.961 1.00 96.69 330 LEU A C 1
ATOM 2537 O O . LEU A 1 330 ? -35.521 6.093 12.885 1.00 96.69 330 LEU A O 1
ATOM 2541 N N . THR A 1 331 ? -35.113 7.848 14.226 1.00 97.25 331 THR A N 1
ATOM 2542 C CA . THR A 1 331 ? -34.140 8.523 13.364 1.00 97.25 331 THR A CA 1
ATOM 2543 C C . THR A 1 331 ? -32.782 8.541 14.057 1.00 97.25 331 THR A C 1
ATOM 2545 O O . THR A 1 331 ? -32.636 9.098 15.146 1.00 97.25 331 THR A O 1
ATOM 2548 N N . ILE A 1 332 ? -31.789 7.932 13.419 1.00 96.56 332 ILE A N 1
ATOM 2549 C CA . ILE A 1 332 ? -30.391 7.910 13.846 1.00 96.56 332 ILE A CA 1
ATOM 2550 C C . ILE A 1 332 ? -29.637 8.883 12.945 1.00 96.56 332 ILE A C 1
ATOM 2552 O O . ILE A 1 332 ? -29.593 8.692 11.731 1.00 96.56 332 ILE A O 1
ATOM 2556 N N . ASN A 1 333 ? -29.054 9.923 13.533 1.00 97.12 333 ASN A N 1
ATOM 2557 C CA . ASN A 1 333 ? -28.215 10.881 12.824 1.00 97.12 333 ASN A CA 1
ATOM 2558 C C . ASN A 1 333 ? -26.743 10.544 13.046 1.00 97.12 333 ASN A C 1
ATOM 2560 O O . ASN A 1 333 ? -26.348 10.059 14.110 1.00 97.12 333 ASN A O 1
ATOM 2564 N N . GLY A 1 334 ? -25.924 10.834 12.048 1.00 95.44 334 GLY A N 1
ATOM 2565 C CA . GLY A 1 334 ? -24.504 10.544 12.074 1.00 95.44 334 GLY A CA 1
ATOM 2566 C C . GLY A 1 334 ? -23.818 10.964 10.788 1.00 95.44 334 GLY A C 1
ATOM 2567 O O . GLY A 1 334 ? -24.328 11.808 10.057 1.00 95.44 334 GLY A O 1
ATOM 2568 N N . ASN A 1 335 ? -22.655 10.378 10.527 1.00 94.31 335 ASN A N 1
ATOM 2569 C CA . ASN A 1 335 ? -21.917 10.567 9.285 1.00 94.31 335 ASN A CA 1
ATOM 2570 C C . ASN A 1 335 ? -21.329 9.241 8.802 1.00 94.31 335 ASN A C 1
ATOM 2572 O O . ASN A 1 335 ? -20.932 8.391 9.607 1.00 94.31 335 ASN A O 1
ATOM 2576 N N . TYR A 1 336 ? -21.200 9.141 7.480 1.00 93.88 336 TYR A N 1
ATOM 2577 C CA . TYR A 1 336 ? -20.562 8.044 6.753 1.00 93.88 336 TYR A CA 1
ATOM 2578 C C . TYR A 1 336 ? -21.253 6.688 6.920 1.00 93.88 336 TYR A C 1
ATOM 2580 O O . TYR A 1 336 ? -20.620 5.639 6.822 1.00 93.88 336 TYR A O 1
ATOM 2588 N N . PHE A 1 337 ? -22.563 6.689 7.165 1.00 93.38 337 PHE A N 1
ATOM 2589 C CA . PHE A 1 337 ? -23.333 5.455 7.097 1.00 93.38 337 PHE A CA 1
ATOM 2590 C C . PHE A 1 337 ? -23.244 4.872 5.686 1.00 93.38 337 PHE A C 1
ATOM 2592 O O . PHE A 1 337 ? -23.391 5.577 4.686 1.00 93.38 337 PHE A O 1
ATOM 2599 N N . SER A 1 338 ? -22.990 3.573 5.613 1.00 88.56 338 SER A N 1
ATOM 2600 C CA . SER A 1 338 ? -22.881 2.835 4.363 1.00 88.56 338 SER A CA 1
ATOM 2601 C C . SER A 1 338 ? -23.642 1.522 4.483 1.00 88.56 338 SER A C 1
ATOM 2603 O O . SER A 1 338 ? -23.824 0.984 5.576 1.00 88.56 338 SER A O 1
ATOM 2605 N N . ASN A 1 339 ? -24.128 1.034 3.347 1.00 87.62 339 ASN A N 1
ATOM 2606 C CA . ASN A 1 339 ? -24.765 -0.267 3.234 1.00 87.62 339 ASN A CA 1
ATOM 2607 C C . ASN A 1 339 ? -24.199 -0.940 1.984 1.00 87.62 339 ASN A C 1
ATOM 2609 O O . ASN A 1 339 ? -24.511 -0.530 0.866 1.00 87.62 339 ASN A O 1
ATOM 2613 N N . SER A 1 340 ? -23.322 -1.921 2.176 1.00 79.69 340 SER A N 1
ATOM 2614 C CA . SER A 1 340 ? -22.667 -2.646 1.086 1.00 79.69 340 SER A CA 1
ATOM 2615 C C . SER A 1 340 ? -22.871 -4.148 1.249 1.00 79.69 340 SER A C 1
ATOM 2617 O O . SER A 1 340 ? -23.210 -4.622 2.330 1.00 79.69 340 SER A O 1
ATOM 2619 N N . ALA A 1 341 ? -22.641 -4.915 0.182 1.00 76.00 341 ALA A N 1
ATOM 2620 C CA . ALA A 1 341 ? -22.706 -6.374 0.262 1.00 76.00 341 ALA A CA 1
ATOM 2621 C C . ALA A 1 341 ? -21.677 -6.943 1.259 1.00 76.00 341 ALA A C 1
ATOM 2623 O O . ALA A 1 341 ? -21.982 -7.891 1.977 1.00 76.00 341 ALA A O 1
ATOM 2624 N N . SER A 1 342 ? -20.485 -6.339 1.328 1.00 69.88 342 SER A N 1
ATOM 2625 C CA . SER A 1 342 ? -19.410 -6.748 2.242 1.00 69.88 342 SER A CA 1
ATOM 2626 C C . SER A 1 342 ? -19.668 -6.324 3.691 1.00 69.88 342 SER A C 1
ATOM 2628 O O . SER A 1 342 ? -19.289 -7.033 4.618 1.00 69.88 342 SER A O 1
ATOM 2630 N N . TYR A 1 343 ? -20.330 -5.181 3.889 1.00 75.25 343 TYR A N 1
ATOM 2631 C CA . TYR A 1 343 ? -20.653 -4.614 5.199 1.00 75.25 343 TYR A CA 1
ATOM 2632 C C . TYR A 1 343 ? -22.124 -4.171 5.216 1.00 75.25 343 TYR A C 1
ATOM 2634 O O . TYR A 1 343 ? -22.419 -2.999 4.945 1.00 75.25 343 TYR A O 1
ATOM 2642 N N . PRO A 1 344 ? -23.062 -5.104 5.471 1.00 83.56 344 PRO A N 1
ATOM 2643 C CA . PRO A 1 344 ? -24.483 -4.793 5.483 1.00 83.56 344 PRO A CA 1
ATOM 2644 C C . PRO A 1 344 ? -24.837 -3.924 6.689 1.00 83.56 344 PRO A C 1
ATOM 2646 O O . PRO A 1 344 ? -24.386 -4.165 7.813 1.00 83.56 344 PRO A O 1
ATOM 2649 N N . LEU A 1 345 ? -25.686 -2.926 6.457 1.00 90.00 345 LEU A N 1
ATOM 2650 C CA . LEU A 1 345 ? -26.188 -2.067 7.519 1.00 90.00 345 LEU A CA 1
ATOM 2651 C C . LEU A 1 345 ? -27.186 -2.842 8.387 1.00 90.00 345 LEU A C 1
ATOM 2653 O O . LEU A 1 345 ? -28.244 -3.258 7.916 1.00 90.00 345 LEU A O 1
ATOM 2657 N N . VAL A 1 346 ? -26.868 -2.991 9.672 1.00 89.75 346 VAL A N 1
ATOM 2658 C CA . VAL A 1 346 ? -27.738 -3.632 10.663 1.00 89.75 346 VAL A CA 1
ATOM 2659 C C . VAL A 1 346 ? -27.947 -2.673 11.826 1.00 89.75 346 VAL A C 1
ATOM 2661 O O . VAL A 1 346 ? -26.989 -2.151 12.391 1.00 89.75 346 VAL A O 1
ATOM 2664 N N . VAL A 1 347 ? -29.208 -2.459 12.196 1.00 91.75 347 VAL A N 1
ATOM 2665 C CA . VAL A 1 347 ? -29.584 -1.680 13.378 1.00 91.75 347 VAL A CA 1
ATOM 2666 C C . VAL A 1 347 ? -30.313 -2.602 14.341 1.00 91.75 347 VAL A C 1
ATOM 2668 O O . VAL A 1 347 ? -31.243 -3.299 13.943 1.00 91.75 347 VAL A O 1
ATOM 2671 N N . GLN A 1 348 ? -29.903 -2.602 15.606 1.00 88.50 348 GLN A N 1
ATOM 2672 C CA . GLN A 1 348 ? -30.536 -3.377 16.670 1.00 88.50 348 GLN A CA 1
ATOM 2673 C C . GLN A 1 348 ? -30.869 -2.474 17.854 1.00 88.50 348 GLN A C 1
ATOM 2675 O O . GLN A 1 348 ? -30.114 -1.559 18.182 1.00 88.50 348 GLN A O 1
ATOM 2680 N N . ILE A 1 349 ? -31.999 -2.742 18.502 1.00 87.25 349 ILE A N 1
ATOM 2681 C CA . ILE A 1 349 ? -32.450 -2.039 19.704 1.00 87.25 349 ILE A CA 1
ATOM 2682 C C . ILE A 1 349 ? -32.799 -3.101 20.735 1.00 87.25 349 ILE A C 1
ATOM 2684 O O . ILE A 1 349 ? -33.693 -3.911 20.517 1.00 87.25 349 ILE A O 1
ATOM 2688 N N . GLY A 1 350 ? -32.069 -3.122 21.850 1.00 80.19 350 GLY A N 1
ATOM 2689 C CA . GLY A 1 350 ? -32.258 -4.160 22.865 1.00 80.19 350 GLY A CA 1
ATOM 2690 C C . GLY A 1 350 ? -31.868 -5.566 22.394 1.00 80.19 350 GLY A C 1
ATOM 2691 O O . GLY A 1 350 ? -32.423 -6.534 22.892 1.00 80.19 350 GLY A O 1
ATOM 2692 N N . GLY A 1 351 ? -30.965 -5.677 21.413 1.00 80.06 351 GLY A N 1
ATOM 2693 C CA . GLY A 1 351 ? -30.580 -6.946 20.779 1.00 80.06 351 GLY A CA 1
ATOM 2694 C C . GLY A 1 351 ? -31.488 -7.378 19.621 1.00 80.06 351 GLY A C 1
ATOM 2695 O O . GLY A 1 351 ? -31.090 -8.219 18.821 1.00 80.06 351 GLY A O 1
ATOM 2696 N N . GLU A 1 352 ? -32.653 -6.748 19.464 1.00 86.00 352 GLU A N 1
ATOM 2697 C CA . GLU A 1 352 ? -33.629 -7.099 18.431 1.00 86.00 352 GLU A CA 1
ATOM 2698 C C . GLU A 1 352 ? -33.476 -6.227 17.168 1.00 86.00 352 GLU A C 1
ATOM 2700 O O . GLU A 1 352 ? -33.226 -5.020 17.288 1.00 86.00 352 GLU A O 1
ATOM 2705 N N . PRO A 1 353 ? -33.627 -6.782 15.947 1.00 91.44 353 PRO A N 1
ATOM 2706 C CA . PRO A 1 353 ? -33.505 -6.022 14.702 1.00 91.44 353 PRO A CA 1
ATOM 2707 C C . PRO A 1 353 ? -34.507 -4.860 14.594 1.00 91.44 353 PRO A C 1
ATOM 2709 O O . PRO A 1 353 ? -35.718 -5.041 14.710 1.00 91.44 353 PRO A O 1
ATOM 2712 N N . CYS A 1 354 ? -34.006 -3.660 14.299 1.00 94.38 354 CYS A N 1
ATOM 2713 C CA . CYS A 1 354 ? -34.818 -2.509 13.914 1.00 94.38 354 CYS A CA 1
ATOM 2714 C C . CYS A 1 354 ? -35.056 -2.553 12.402 1.00 94.38 354 CYS A C 1
ATOM 2716 O O . CYS A 1 354 ? -34.103 -2.593 11.622 1.00 94.38 354 CYS A O 1
ATOM 2718 N N . THR A 1 355 ? -36.316 -2.530 11.969 1.00 96.00 355 THR A N 1
ATOM 2719 C CA . THR A 1 355 ? -36.640 -2.633 10.537 1.00 96.00 355 THR A CA 1
ATOM 2720 C C . THR A 1 355 ? -36.243 -1.340 9.836 1.00 96.00 355 THR A C 1
ATOM 2722 O O . THR A 1 355 ? -36.876 -0.308 10.051 1.00 96.00 355 THR A O 1
ATOM 2725 N N . ILE A 1 356 ? -35.181 -1.370 9.029 1.00 96.81 356 ILE A N 1
ATOM 2726 C CA . ILE A 1 356 ? -34.679 -0.190 8.316 1.00 96.81 356 ILE A CA 1
ATOM 2727 C C . ILE A 1 356 ? -35.678 0.198 7.223 1.00 96.81 356 ILE A C 1
ATOM 2729 O O . ILE A 1 356 ? -36.018 -0.609 6.362 1.00 96.81 356 ILE A O 1
ATOM 2733 N N . LEU A 1 357 ? -36.136 1.447 7.266 1.00 96.75 357 LEU A N 1
ATOM 2734 C CA . LEU A 1 357 ? -37.072 2.025 6.303 1.00 96.75 357 LEU A CA 1
ATOM 2735 C C . LEU A 1 357 ? -36.337 2.830 5.231 1.00 96.75 357 LEU A C 1
ATOM 2737 O O . LEU A 1 357 ? -36.681 2.772 4.055 1.00 96.75 357 LEU A O 1
ATOM 2741 N N . SER A 1 358 ? -35.322 3.593 5.640 1.00 95.88 358 SER A N 1
ATOM 2742 C CA . SER A 1 358 ? -34.454 4.340 4.735 1.00 95.88 358 SER A CA 1
ATOM 2743 C C . SER A 1 358 ? -33.087 4.576 5.372 1.00 95.88 358 SER A C 1
ATOM 2745 O O . SER A 1 358 ? -32.943 4.606 6.597 1.00 95.88 358 SER A O 1
ATOM 2747 N N . SER A 1 359 ? -32.068 4.743 4.535 1.00 95.06 359 SER A N 1
ATOM 2748 C CA . SER A 1 359 ? -30.718 5.084 4.974 1.00 95.06 359 SER A CA 1
ATOM 2749 C C . SER A 1 359 ? -30.046 5.990 3.952 1.00 95.06 359 SER A C 1
ATOM 2751 O O . SER A 1 359 ? -30.061 5.703 2.755 1.00 95.06 359 SER A O 1
ATOM 2753 N N . THR A 1 360 ? -29.425 7.053 4.438 1.00 95.25 360 THR A N 1
ATOM 2754 C CA . THR A 1 360 ? -28.503 7.927 3.711 1.00 95.25 360 THR A CA 1
ATOM 2755 C C . THR A 1 360 ? -27.137 7.879 4.397 1.00 95.25 360 THR A C 1
ATOM 2757 O O . THR A 1 360 ? -26.977 7.198 5.407 1.00 95.25 360 THR A O 1
ATOM 2760 N N . THR A 1 361 ? -26.152 8.627 3.897 1.00 94.06 361 THR A N 1
ATOM 2761 C CA . THR A 1 361 ? -24.829 8.720 4.535 1.00 94.06 361 THR A CA 1
ATOM 2762 C C . THR A 1 361 ? -24.848 9.413 5.898 1.00 94.06 361 THR A C 1
ATOM 2764 O O . THR A 1 361 ? -23.886 9.280 6.651 1.00 94.06 361 THR A O 1
ATOM 2767 N N . THR A 1 362 ? -25.915 10.138 6.242 1.00 96.06 362 THR A N 1
ATOM 2768 C CA . THR A 1 362 ? -26.007 10.911 7.492 1.00 96.06 362 THR A CA 1
ATOM 2769 C C . THR A 1 362 ? -27.216 10.561 8.351 1.00 96.06 362 THR A C 1
ATOM 2771 O O . THR A 1 362 ? -27.266 10.931 9.524 1.00 96.06 362 THR A O 1
ATOM 2774 N N . THR A 1 363 ? -28.190 9.834 7.804 1.00 96.94 363 THR A N 1
ATOM 2775 C CA . THR A 1 363 ? -29.428 9.489 8.505 1.00 96.94 363 THR A CA 1
ATOM 2776 C C . THR A 1 363 ? -29.834 8.045 8.259 1.00 96.94 363 THR A C 1
ATOM 2778 O O . THR A 1 363 ? -29.789 7.557 7.134 1.00 96.94 363 THR A O 1
ATOM 2781 N N . ILE A 1 364 ? -30.282 7.360 9.307 1.00 97.62 364 ILE A N 1
ATOM 2782 C CA . ILE A 1 364 ? -30.944 6.057 9.209 1.00 97.62 364 ILE A CA 1
ATOM 2783 C C . ILE A 1 364 ? -32.310 6.190 9.866 1.00 97.62 364 ILE A C 1
ATOM 2785 O O . ILE A 1 364 ? -32.412 6.654 11.002 1.00 97.62 364 ILE A O 1
ATOM 2789 N N . GLN A 1 365 ? -33.357 5.774 9.163 1.00 97.75 365 GLN A N 1
ATOM 2790 C CA . GLN A 1 365 ? -34.692 5.642 9.727 1.00 97.75 365 GLN A CA 1
ATOM 2791 C C . GLN A 1 365 ? -35.039 4.170 9.861 1.00 97.75 365 GLN A C 1
ATOM 2793 O O . GLN A 1 365 ? -34.961 3.417 8.889 1.00 97.75 365 GLN A O 1
ATOM 2798 N N . CYS A 1 366 ? -35.440 3.758 11.057 1.00 97.19 366 CYS A N 1
ATOM 2799 C CA . CYS A 1 366 ? -35.856 2.388 11.306 1.00 97.19 366 CYS A CA 1
ATOM 2800 C C . CYS A 1 366 ? -37.040 2.334 12.274 1.00 97.19 366 CYS A C 1
ATOM 2802 O O . CYS A 1 366 ? -37.266 3.254 13.059 1.00 97.19 366 CYS A O 1
ATOM 2804 N N . GLN A 1 367 ? -37.818 1.261 12.199 1.00 97.06 367 GLN A N 1
ATOM 2805 C CA . GLN A 1 367 ? -38.949 1.023 13.083 1.00 97.06 367 GLN A CA 1
ATOM 2806 C C . GLN A 1 367 ? -38.548 0.067 14.208 1.00 97.06 367 GLN A C 1
ATOM 2808 O O . GLN A 1 367 ? -38.066 -1.040 13.945 1.00 97.06 367 GLN A O 1
ATOM 2813 N N . THR A 1 368 ? -38.737 0.501 15.457 1.00 95.81 368 THR A N 1
ATOM 2814 C CA . THR A 1 368 ? -38.302 -0.272 16.626 1.00 95.81 368 THR A CA 1
ATOM 2815 C C . THR A 1 368 ? -39.080 -1.588 16.763 1.00 95.81 368 THR A C 1
ATOM 2817 O O . THR A 1 368 ? -40.294 -1.601 16.529 1.00 95.81 368 THR A O 1
ATOM 2820 N N . PRO A 1 369 ? -38.431 -2.681 17.199 1.00 94.19 369 PRO A N 1
ATOM 2821 C CA . PRO A 1 369 ? -39.117 -3.925 17.541 1.00 94.19 369 PRO A CA 1
ATOM 2822 C C . PRO A 1 369 ? -39.909 -3.779 18.850 1.00 94.19 369 PRO A C 1
ATOM 2824 O O . PRO A 1 369 ? -39.828 -2.751 19.531 1.00 94.19 369 PRO A O 1
ATOM 2827 N N . ILE A 1 370 ? -40.683 -4.812 19.201 1.00 92.50 370 ILE A N 1
ATOM 2828 C CA . ILE A 1 370 ? -41.281 -4.947 20.539 1.00 92.50 370 ILE A CA 1
ATOM 2829 C C . ILE A 1 370 ? -40.152 -4.934 21.577 1.00 92.50 370 ILE A C 1
ATOM 2831 O O . ILE A 1 370 ? -39.091 -5.516 21.351 1.00 92.50 370 ILE A O 1
ATOM 2835 N N . ALA A 1 371 ? -40.366 -4.256 22.705 1.00 87.50 371 ALA A N 1
ATOM 2836 C CA . ALA A 1 371 ? -39.362 -4.180 23.757 1.00 87.50 371 ALA A CA 1
ATOM 2837 C C . ALA A 1 371 ? -39.064 -5.583 24.327 1.00 87.50 371 ALA A C 1
ATOM 2839 O O . ALA A 1 371 ? -40.008 -6.327 24.617 1.00 87.50 371 ALA A O 1
ATOM 2840 N N . PRO A 1 372 ? -37.784 -5.946 24.535 1.00 82.69 372 PRO A N 1
ATOM 2841 C CA . PRO A 1 372 ? -37.426 -7.227 25.130 1.00 82.69 372 PRO A CA 1
ATOM 2842 C C . PRO A 1 372 ? -38.038 -7.388 26.525 1.00 82.69 372 PRO A C 1
ATOM 2844 O O . PRO A 1 372 ? -38.093 -6.437 27.306 1.00 82.69 372 PRO A O 1
ATOM 2847 N N . LEU A 1 373 ? -38.445 -8.612 26.871 1.00 74.75 373 LEU A N 1
ATOM 2848 C CA . LEU A 1 373 ? -39.001 -8.929 28.195 1.00 74.75 373 LEU A CA 1
ATOM 2849 C C . LEU A 1 373 ? -37.971 -8.774 29.329 1.00 74.75 373 LEU A C 1
ATOM 2851 O O . LEU A 1 373 ? -38.351 -8.578 30.481 1.00 74.75 373 LEU A O 1
ATOM 2855 N N . ALA A 1 374 ? -36.677 -8.854 29.006 1.00 70.75 374 ALA A N 1
ATOM 2856 C CA . ALA A 1 374 ? -35.574 -8.648 29.934 1.00 70.75 374 ALA A CA 1
ATOM 2857 C C . ALA A 1 374 ? -34.719 -7.462 29.473 1.00 70.75 374 ALA A C 1
ATOM 2859 O O . ALA A 1 374 ? -34.193 -7.465 28.361 1.00 70.75 374 ALA A O 1
ATOM 2860 N N . SER A 1 375 ? -34.545 -6.455 30.332 1.00 64.56 375 SER A N 1
ATOM 2861 C CA . SER A 1 375 ? -33.583 -5.383 30.077 1.00 64.56 375 SER A CA 1
ATOM 2862 C C . SER A 1 375 ? -32.165 -5.916 30.266 1.00 64.56 375 SER A C 1
ATOM 2864 O O . SER A 1 375 ? -31.825 -6.376 31.359 1.00 64.56 375 SER A O 1
ATOM 2866 N N . GLN A 1 376 ? -31.316 -5.819 29.244 1.00 64.88 376 GLN A N 1
ATOM 2867 C CA . GLN A 1 376 ? -29.885 -6.016 29.452 1.00 64.88 376 GLN A CA 1
ATOM 2868 C C . GLN A 1 376 ? -29.285 -4.769 30.113 1.00 64.88 376 GLN A C 1
ATOM 2870 O O . GLN A 1 376 ? -29.565 -3.637 29.720 1.00 64.88 376 GLN A O 1
ATOM 2875 N N . ASN A 1 377 ? -28.458 -4.978 31.141 1.00 59.03 377 ASN A N 1
ATOM 2876 C CA . ASN A 1 377 ? -27.784 -3.894 31.867 1.00 59.03 377 ASN A CA 1
ATOM 2877 C C . ASN A 1 377 ? -26.536 -3.373 31.135 1.00 59.03 377 ASN A C 1
ATOM 2879 O O . ASN A 1 377 ? -25.912 -2.416 31.591 1.00 59.03 377 ASN A O 1
ATOM 2883 N N . GLN A 1 378 ? -26.154 -4.000 30.021 1.00 64.44 378 GLN A N 1
ATOM 2884 C CA . GLN A 1 378 ? -24.978 -3.636 29.250 1.00 64.44 378 GLN A CA 1
ATOM 2885 C C . GLN A 1 378 ? -25.250 -3.891 27.772 1.00 64.44 378 GLN A C 1
ATOM 2887 O O . GLN A 1 378 ? -25.667 -4.979 27.396 1.00 64.44 378 GLN A O 1
ATOM 2892 N N . TYR A 1 379 ? -25.023 -2.876 26.948 1.00 70.44 379 TYR A N 1
ATOM 2893 C CA . TYR A 1 379 ? -25.152 -2.972 25.501 1.00 70.44 379 TYR A CA 1
ATOM 2894 C C . TYR A 1 379 ? -23.767 -2.887 24.876 1.00 70.44 379 TYR A C 1
ATOM 2896 O O . TYR A 1 379 ? -22.869 -2.240 25.427 1.00 70.44 379 TYR A O 1
ATOM 2904 N N . GLN A 1 380 ? -23.604 -3.518 23.716 1.00 69.56 380 GLN A N 1
ATOM 2905 C CA . GLN A 1 380 ? -22.464 -3.257 22.842 1.00 69.56 380 GLN A CA 1
ATOM 2906 C C . GLN A 1 380 ? -22.401 -1.747 22.614 1.00 69.56 380 GLN A C 1
ATOM 2908 O O . GLN A 1 380 ? -23.365 -1.152 22.134 1.00 69.56 380 GLN A O 1
ATOM 2913 N N . GLY A 1 381 ? -21.325 -1.108 23.071 1.00 66.12 381 GLY A N 1
ATOM 2914 C CA . GLY A 1 381 ? -21.166 0.325 22.865 1.00 66.12 381 GLY A CA 1
ATOM 2915 C C . GLY A 1 381 ? -20.420 0.622 21.570 1.00 66.12 381 GLY A C 1
ATOM 2916 O O . GLY A 1 381 ? -20.602 -0.070 20.573 1.00 66.12 381 GLY A O 1
ATOM 2917 N N . GLY A 1 382 ? -19.621 1.686 21.570 1.00 68.44 382 GLY A N 1
ATOM 2918 C CA . GLY A 1 382 ? -18.856 2.109 20.402 1.00 68.44 382 GLY A CA 1
ATOM 2919 C C . GLY A 1 382 ? -17.786 1.105 19.967 1.00 68.44 382 GLY A C 1
ATOM 2920 O O . GLY A 1 382 ? -17.582 0.053 20.570 1.00 68.44 382 GLY A O 1
ATOM 2921 N N . ARG A 1 383 ? -17.082 1.465 18.893 1.00 81.00 383 ARG A N 1
ATOM 2922 C CA . ARG A 1 383 ? -15.913 0.733 18.401 1.00 81.00 383 ARG A CA 1
ATOM 2923 C C . ARG A 1 383 ? -14.852 0.620 19.510 1.00 81.00 383 ARG A C 1
ATOM 2925 O O . ARG A 1 383 ? -14.634 1.573 20.258 1.00 81.00 383 ARG A O 1
ATOM 2932 N N . GLY A 1 384 ? -14.235 -0.557 19.620 1.00 88.25 384 GLY A N 1
ATOM 2933 C CA . GLY A 1 384 ? -13.169 -0.820 20.585 1.00 88.25 384 GLY A CA 1
ATOM 2934 C C . GLY A 1 384 ? -13.651 -1.210 21.988 1.00 88.25 384 GLY A C 1
ATOM 2935 O O . GLY A 1 384 ? -14.751 -1.727 22.179 1.00 88.25 384 GLY A O 1
ATOM 2936 N N . LEU A 1 385 ? -12.788 -0.997 22.983 1.00 91.19 385 LEU A N 1
ATOM 2937 C CA . LEU A 1 385 ? -13.052 -1.279 24.397 1.00 91.19 385 LEU A CA 1
ATOM 2938 C C . LEU A 1 385 ? -13.250 0.021 25.179 1.00 91.19 385 LEU A C 1
ATOM 2940 O O . LEU A 1 385 ? -12.487 0.974 25.013 1.00 91.19 385 LEU A O 1
ATOM 2944 N N . GLN A 1 386 ? -14.236 0.037 26.075 1.00 91.50 386 GLN A N 1
ATOM 2945 C CA . GLN A 1 386 ? -14.428 1.112 27.047 1.00 91.50 386 GLN A CA 1
ATOM 2946 C C . GLN A 1 386 ? -13.280 1.139 28.040 1.00 91.50 386 GLN A C 1
ATOM 2948 O O . GLN A 1 386 ? -12.847 0.092 28.519 1.00 91.50 386 GLN A O 1
ATOM 2953 N N . ILE A 1 387 ? -12.853 2.344 28.404 1.00 91.38 387 ILE A N 1
ATOM 2954 C CA . ILE A 1 387 ? -11.795 2.569 29.382 1.00 91.38 387 ILE A CA 1
ATOM 2955 C C . ILE A 1 387 ? -12.402 3.198 30.633 1.00 91.38 387 ILE A C 1
ATOM 2957 O O . ILE A 1 387 ? -12.907 4.322 30.595 1.00 91.38 387 ILE A O 1
ATOM 2961 N N . PHE A 1 388 ? -12.277 2.498 31.758 1.00 91.44 388 PHE A N 1
ATOM 2962 C CA . PHE A 1 388 ? -12.534 3.044 33.089 1.00 91.44 388 PHE A CA 1
ATOM 2963 C C . PHE A 1 388 ? -11.223 3.138 33.858 1.00 91.44 388 PHE A C 1
ATOM 2965 O O . PHE A 1 388 ? -10.351 2.288 33.690 1.00 91.44 388 PHE A O 1
ATOM 2972 N N . ARG A 1 389 ? -11.072 4.152 34.715 1.00 90.25 389 ARG A N 1
ATOM 2973 C CA . ARG A 1 389 ? -9.854 4.343 35.511 1.00 90.25 389 ARG A CA 1
ATOM 2974 C C . ARG A 1 389 ? -10.125 5.008 36.853 1.00 90.25 389 ARG A C 1
ATOM 2976 O O . ARG A 1 389 ? -11.022 5.843 36.955 1.00 90.25 389 ARG A O 1
ATOM 2983 N N . THR A 1 390 ? -9.320 4.672 37.856 1.00 90.62 390 THR A N 1
ATOM 2984 C CA . THR A 1 390 ? -9.337 5.303 39.184 1.00 90.62 390 THR A CA 1
ATOM 2985 C C . THR A 1 390 ? -7.923 5.505 39.709 1.00 90.62 390 THR A C 1
ATOM 2987 O O . THR A 1 390 ? -7.017 4.730 39.397 1.00 90.62 390 THR A O 1
ATOM 2990 N N . SER A 1 391 ? -7.747 6.503 40.575 1.00 87.06 391 SER A N 1
ATOM 2991 C CA . SER A 1 391 ? -6.557 6.588 41.417 1.00 87.06 391 SER A CA 1
ATOM 2992 C C . SER A 1 391 ? -6.553 5.447 42.442 1.00 87.06 391 SER A C 1
ATOM 2994 O O . SER A 1 391 ? -7.601 5.043 42.950 1.00 87.06 391 SER A O 1
ATOM 2996 N N . GLY A 1 392 ? -5.368 4.911 42.730 1.00 85.88 392 GLY A N 1
ATOM 2997 C CA . GLY A 1 392 ? -5.180 3.798 43.663 1.00 85.88 392 GLY A CA 1
ATOM 2998 C C . GLY A 1 392 ? -4.896 2.464 42.975 1.00 85.88 392 GLY A C 1
ATOM 2999 O O . GLY A 1 392 ? -5.252 2.235 41.819 1.00 85.88 392 GLY A O 1
ATOM 3000 N N . SER A 1 393 ? -4.221 1.579 43.708 1.00 88.31 393 SER A N 1
ATOM 3001 C CA . SER A 1 393 ? -3.755 0.293 43.196 1.00 88.31 393 SER A CA 1
ATOM 3002 C C . SER A 1 393 ? -4.378 -0.888 43.928 1.00 88.31 393 SER A C 1
ATOM 3004 O O . SER A 1 393 ? -4.445 -0.897 45.155 1.00 88.31 393 SER A O 1
ATOM 3006 N N . ASN A 1 394 ? -4.733 -1.915 43.169 1.00 89.38 394 ASN A N 1
ATOM 3007 C CA . ASN A 1 394 ? -5.114 -3.234 43.643 1.00 89.38 394 ASN A CA 1
ATOM 3008 C C . ASN A 1 394 ? -3.922 -4.196 43.557 1.00 89.38 394 ASN A C 1
ATOM 3010 O O . ASN A 1 394 ? -2.998 -3.999 42.766 1.00 89.38 394 ASN A O 1
ATOM 3014 N N . THR A 1 395 ? -3.949 -5.257 44.360 1.00 89.88 395 THR A N 1
ATOM 3015 C CA . THR A 1 395 ? -2.973 -6.348 44.267 1.00 89.88 395 THR A CA 1
ATOM 3016 C C . THR A 1 395 ? -3.510 -7.455 43.364 1.00 89.88 395 THR A C 1
ATOM 3018 O O . THR A 1 395 ? -4.706 -7.531 43.082 1.00 89.88 395 THR A O 1
ATOM 3021 N N . GLN A 1 396 ? -2.634 -8.366 42.931 1.00 90.50 396 GLN A N 1
ATOM 3022 C CA . GLN A 1 396 ? -3.035 -9.483 42.071 1.00 90.50 396 GLN A CA 1
ATOM 3023 C C . GLN A 1 396 ? -4.169 -10.335 42.670 1.00 90.50 396 GLN A C 1
ATOM 3025 O O . GLN A 1 396 ? -5.004 -10.845 41.929 1.00 90.50 396 GLN A O 1
ATOM 3030 N N . SER A 1 397 ? -4.223 -10.464 43.999 1.00 87.06 397 SER A N 1
ATOM 3031 C CA . SER A 1 397 ? -5.241 -11.250 44.701 1.00 87.06 397 SER A CA 1
ATOM 3032 C C . SER A 1 397 ? -6.610 -10.568 44.796 1.00 87.06 397 SER A C 1
ATOM 3034 O O . SER A 1 397 ? -7.601 -11.270 44.971 1.00 87.06 397 SER A O 1
ATOM 3036 N N . THR A 1 398 ? -6.691 -9.237 44.678 1.00 89.12 398 THR A N 1
ATOM 3037 C CA . THR A 1 398 ? -7.955 -8.482 44.807 1.00 89.12 398 THR A CA 1
ATOM 3038 C C . THR A 1 398 ? -8.547 -8.042 43.466 1.00 89.12 398 THR A C 1
ATOM 3040 O O . THR A 1 398 ? -9.696 -7.596 43.414 1.00 89.12 398 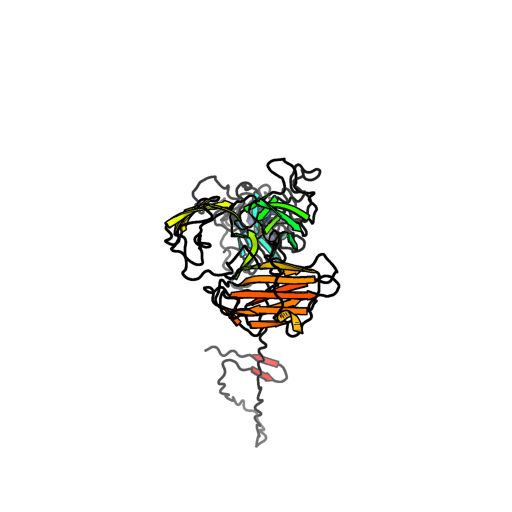THR A O 1
ATOM 3043 N N . LEU A 1 399 ? -7.799 -8.191 42.366 1.00 89.25 399 LEU A N 1
ATOM 3044 C CA . LEU A 1 399 ? -8.223 -7.771 41.025 1.00 89.25 399 LEU A CA 1
ATOM 3045 C C . LEU A 1 399 ? -9.482 -8.486 40.522 1.00 89.25 399 LEU A C 1
ATOM 3047 O O . LEU A 1 399 ? -10.289 -7.867 39.836 1.00 89.25 399 LEU A O 1
ATOM 3051 N N . SER A 1 400 ? -9.685 -9.755 40.876 1.00 83.75 400 SER A N 1
ATOM 3052 C CA . SER A 1 400 ? -10.851 -10.532 40.430 1.00 83.75 400 SER A CA 1
ATOM 3053 C C . SER A 1 400 ? -12.183 -10.015 40.978 1.00 83.75 400 SER A C 1
ATOM 3055 O O . SER A 1 400 ? -13.212 -10.160 40.323 1.00 83.75 400 SER A O 1
ATOM 3057 N N . SER A 1 401 ? -12.165 -9.384 42.153 1.00 86.38 401 SER A N 1
ATOM 3058 C CA . SER A 1 401 ? -13.325 -8.730 42.774 1.00 86.38 401 SER A CA 1
ATOM 3059 C C . SER A 1 401 ? -13.448 -7.241 42.430 1.00 86.38 401 SER A C 1
ATOM 3061 O O . SER A 1 401 ? -14.364 -6.570 42.901 1.00 86.38 401 SER A O 1
ATOM 3063 N N . SER A 1 402 ? -12.508 -6.703 41.652 1.00 88.56 402 SER A N 1
ATOM 3064 C CA . SER A 1 402 ? -12.446 -5.279 41.344 1.00 88.56 402 SER A CA 1
ATOM 3065 C C . SER A 1 402 ? -13.541 -4.884 40.357 1.00 88.56 402 SER A C 1
ATOM 3067 O O . SER A 1 402 ? -13.720 -5.528 39.323 1.00 88.56 402 SER A O 1
ATOM 3069 N N . THR A 1 403 ? -14.263 -3.805 40.653 1.00 89.44 403 THR A N 1
ATOM 3070 C CA . THR A 1 403 ? -15.363 -3.307 39.818 1.00 89.44 403 THR A CA 1
ATOM 3071 C C . THR A 1 403 ? -15.032 -1.922 39.268 1.00 89.44 403 THR A C 1
ATOM 3073 O O . THR A 1 403 ? -14.422 -1.119 39.977 1.00 89.44 403 THR A O 1
ATOM 3076 N N . PRO A 1 404 ? -15.390 -1.636 38.003 1.00 89.50 404 PRO A N 1
ATOM 3077 C CA . PRO A 1 404 ? -15.159 -0.324 37.419 1.00 89.50 404 PRO A CA 1
ATOM 3078 C C . PRO A 1 404 ? -15.977 0.739 38.172 1.00 89.50 404 PRO A C 1
ATOM 3080 O O . PRO A 1 404 ? -17.095 0.456 38.613 1.00 89.50 404 PRO A O 1
ATOM 3083 N N . PRO A 1 405 ? -15.456 1.969 38.310 1.00 87.31 405 PRO A N 1
ATOM 3084 C CA . PRO A 1 405 ? -16.209 3.077 38.885 1.00 87.31 405 PRO A CA 1
ATOM 3085 C C . PRO A 1 405 ? -17.440 3.412 38.034 1.00 87.31 405 PRO A C 1
ATOM 3087 O O . PRO A 1 405 ? -17.434 3.250 36.812 1.00 87.31 405 PRO A O 1
ATOM 3090 N N . THR A 1 406 ? -18.472 3.970 38.667 1.00 83.38 406 THR A N 1
ATOM 3091 C CA . THR A 1 406 ? -19.604 4.560 37.944 1.00 83.38 406 THR A CA 1
ATOM 3092 C C . THR A 1 406 ? -19.101 5.717 37.071 1.00 83.38 406 THR A C 1
ATOM 3094 O O . THR A 1 406 ? -18.433 6.613 37.597 1.00 83.38 406 THR A O 1
ATOM 3097 N N . PRO A 1 407 ? -19.392 5.744 35.758 1.00 74.56 407 PRO A N 1
ATOM 3098 C CA . PRO A 1 407 ? -18.935 6.823 34.891 1.00 74.56 407 PRO A CA 1
ATOM 3099 C C . PRO A 1 407 ? -19.582 8.154 35.301 1.00 74.56 407 PRO A C 1
ATOM 3101 O O . PRO A 1 407 ? -20.798 8.311 35.246 1.00 74.56 407 PRO A O 1
ATOM 3104 N N . THR A 1 408 ? -18.764 9.123 35.718 1.00 68.06 408 THR A N 1
ATOM 3105 C CA . THR A 1 408 ? -19.197 10.476 36.122 1.00 68.06 408 THR A CA 1
ATOM 3106 C C . THR A 1 408 ? -19.107 11.505 34.987 1.00 68.06 408 THR A C 1
ATOM 3108 O O . THR A 1 408 ? -19.394 12.681 35.197 1.00 68.06 408 THR A O 1
ATOM 3111 N N . GLY A 1 409 ? -18.713 11.081 33.781 1.00 67.38 409 GLY A N 1
ATOM 3112 C CA . GLY A 1 409 ? -18.504 11.937 32.613 1.00 67.38 409 GLY A CA 1
ATOM 3113 C C . GLY A 1 409 ? -18.398 11.140 31.310 1.00 67.38 409 GLY A C 1
ATOM 3114 O O . GLY A 1 409 ? -18.878 10.010 31.223 1.00 67.38 409 GLY A O 1
ATOM 3115 N N . THR A 1 410 ? -17.771 11.729 30.290 1.00 67.38 410 THR A N 1
ATOM 3116 C CA . THR A 1 410 ? -17.626 11.122 28.958 1.00 67.38 410 THR A CA 1
ATOM 3117 C C . THR A 1 410 ? -16.818 9.823 29.009 1.00 67.38 410 THR A C 1
ATOM 3119 O O . THR A 1 410 ? -15.695 9.798 29.512 1.00 67.38 410 THR A O 1
ATOM 3122 N N . VAL A 1 411 ? -17.382 8.747 28.457 1.00 76.31 411 VAL A N 1
ATOM 3123 C CA . VAL A 1 411 ? -16.737 7.428 28.361 1.00 76.31 411 VAL A CA 1
ATOM 3124 C C . VAL A 1 411 ? -15.662 7.454 27.271 1.00 76.31 411 VAL A C 1
ATOM 3126 O O . VAL A 1 411 ? -15.926 7.886 26.150 1.00 76.31 411 VAL A O 1
ATOM 3129 N N . SER A 1 412 ? -14.456 6.985 27.599 1.00 86.25 412 SER A N 1
ATOM 3130 C CA . SER A 1 412 ? -13.334 6.868 26.660 1.00 86.25 412 SER A CA 1
ATOM 3131 C C . SER A 1 412 ? -13.269 5.467 26.051 1.00 86.25 412 SER A C 1
ATOM 3133 O O . SER A 1 412 ? -13.653 4.495 26.700 1.00 86.25 412 SER A O 1
ATOM 3135 N N . TRP A 1 413 ? -12.727 5.367 24.837 1.00 87.62 413 TRP A N 1
ATOM 3136 C CA . TRP A 1 413 ? -12.637 4.127 24.061 1.00 87.62 413 TRP A CA 1
ATOM 3137 C C . TRP A 1 413 ? -11.221 3.913 23.513 1.00 87.62 413 TRP A C 1
ATOM 3139 O O . TRP A 1 413 ? -10.490 4.882 23.306 1.00 87.62 413 TRP A O 1
ATOM 3149 N N . THR A 1 414 ? -10.833 2.657 23.286 1.00 88.75 414 THR A N 1
ATOM 3150 C CA . THR A 1 414 ? -9.601 2.282 22.568 1.00 88.75 414 THR A CA 1
ATOM 3151 C C . THR A 1 414 ? -9.888 1.209 21.528 1.00 88.75 414 THR A C 1
ATOM 3153 O O . THR A 1 414 ? -10.437 0.156 21.852 1.00 88.75 414 THR A O 1
ATOM 3156 N N . ASP A 1 415 ? -9.481 1.459 20.286 1.00 85.00 415 ASP A N 1
ATOM 3157 C CA . ASP A 1 415 ? -9.654 0.521 19.170 1.00 85.00 415 ASP A CA 1
ATOM 3158 C C . ASP A 1 415 ? -8.535 -0.530 19.100 1.00 85.00 415 ASP A C 1
ATOM 3160 O O . ASP A 1 415 ? -8.711 -1.584 18.497 1.00 85.00 415 ASP A O 1
ATOM 3164 N N . ASP A 1 416 ? -7.401 -0.280 19.761 1.00 85.06 416 ASP A N 1
ATOM 3165 C CA . ASP A 1 416 ? -6.218 -1.149 19.717 1.00 85.06 416 ASP A CA 1
ATOM 3166 C C . ASP A 1 416 ? -6.199 -2.204 20.834 1.00 85.06 416 ASP A C 1
ATOM 3168 O O . ASP A 1 416 ? -5.217 -2.932 20.977 1.00 85.06 416 ASP A O 1
ATOM 3172 N N . ALA A 1 417 ? -7.250 -2.252 21.664 1.00 91.56 417 ALA A N 1
ATOM 3173 C CA . ALA A 1 417 ? -7.302 -3.050 22.893 1.00 91.56 417 ALA A CA 1
ATOM 3174 C C . ALA A 1 417 ? -6.059 -2.856 23.789 1.00 91.56 417 ALA A C 1
ATOM 3176 O O . ALA A 1 417 ? -5.644 -3.766 24.507 1.00 91.56 417 ALA A O 1
ATOM 3177 N N . LEU A 1 418 ? -5.472 -1.654 23.749 1.00 93.50 418 LEU A N 1
ATOM 3178 C CA . LEU A 1 418 ? -4.277 -1.253 24.481 1.00 93.50 418 LEU A CA 1
ATOM 3179 C C . LEU A 1 418 ? -4.525 0.086 25.175 1.00 93.50 418 LEU A C 1
ATOM 3181 O O . LEU A 1 418 ? -5.061 1.030 24.590 1.00 93.50 418 LEU A O 1
ATOM 3185 N N . PHE A 1 419 ? -4.074 0.164 26.419 1.00 94.50 419 PHE A N 1
ATOM 3186 C CA . PHE A 1 419 ? -3.987 1.377 27.208 1.00 94.50 419 PHE A CA 1
ATOM 3187 C C . PHE A 1 419 ? -2.559 1.556 27.723 1.00 94.50 419 PHE A C 1
ATOM 3189 O O . PHE A 1 419 ? -1.950 0.632 28.272 1.00 94.50 419 PHE A O 1
ATOM 3196 N N . VAL A 1 420 ? -2.039 2.772 27.568 1.00 94.19 420 VAL A N 1
ATOM 3197 C CA . VAL A 1 420 ? -0.769 3.203 28.151 1.00 94.19 420 VAL A CA 1
ATOM 3198 C C . VAL A 1 420 ? -1.035 4.469 28.948 1.00 94.19 420 VAL A C 1
ATOM 3200 O O . VAL A 1 420 ? -1.490 5.474 28.402 1.00 94.19 420 VAL A O 1
ATOM 3203 N N . SER A 1 421 ? -0.767 4.404 30.248 1.00 91.81 421 SER A N 1
ATOM 3204 C CA . SER A 1 421 ? -0.971 5.526 31.151 1.00 91.81 421 SER A CA 1
ATOM 3205 C C . SER A 1 421 ? -0.018 6.670 30.826 1.00 91.81 421 SER A C 1
ATOM 3207 O O . SER A 1 421 ? 1.155 6.467 30.508 1.00 91.81 421 SER A O 1
ATOM 3209 N N . ASN A 1 422 ? -0.531 7.889 30.949 1.00 88.50 422 ASN A N 1
ATOM 3210 C CA . ASN A 1 422 ? 0.245 9.121 30.886 1.00 88.50 422 ASN A CA 1
ATOM 3211 C C . ASN A 1 422 ? 0.641 9.636 32.281 1.00 88.50 422 ASN A C 1
ATOM 3213 O O . ASN A 1 422 ? 1.257 10.697 32.384 1.00 88.50 422 ASN A O 1
ATOM 3217 N N . VAL A 1 423 ? 0.285 8.909 33.346 1.00 87.06 423 VAL A N 1
ATOM 3218 C CA . VAL A 1 423 ? 0.654 9.223 34.728 1.00 87.06 423 VAL A CA 1
ATOM 3219 C C . VAL A 1 423 ? 1.562 8.141 35.305 1.00 87.06 423 VAL A C 1
ATOM 3221 O O . VAL A 1 423 ? 1.604 7.008 34.833 1.00 87.06 423 VAL A O 1
ATOM 3224 N N . SER A 1 424 ? 2.318 8.500 36.340 1.00 89.19 424 SER A N 1
ATOM 3225 C CA . SER A 1 424 ? 3.221 7.595 37.061 1.00 89.19 424 SER A CA 1
ATOM 3226 C C . SER A 1 424 ? 2.740 7.257 38.479 1.00 89.19 424 SER A C 1
ATOM 3228 O O . SER A 1 424 ? 3.462 6.613 39.243 1.00 89.19 424 SER A O 1
ATOM 3230 N N . SER A 1 425 ? 1.541 7.708 38.850 1.00 91.44 425 SER A N 1
ATOM 3231 C CA . SER A 1 425 ? 0.907 7.445 40.143 1.00 91.44 425 SER A CA 1
ATOM 3232 C C . SER A 1 425 ? 0.175 6.103 40.165 1.00 91.44 425 SER A C 1
ATOM 3234 O O . SER A 1 425 ? -0.083 5.513 39.121 1.00 91.44 425 SER A O 1
ATOM 3236 N N . ALA A 1 426 ? -0.211 5.652 41.362 1.00 92.06 426 ALA A N 1
ATOM 3237 C CA . ALA A 1 426 ? -1.040 4.464 41.519 1.00 92.06 426 ALA A CA 1
ATOM 3238 C C . ALA A 1 426 ? -2.356 4.588 40.732 1.00 92.06 426 ALA A C 1
ATOM 3240 O O . ALA A 1 426 ? -3.112 5.544 40.934 1.00 92.06 426 ALA A O 1
ATOM 3241 N N . GLU A 1 427 ? -2.636 3.611 39.875 1.00 92.88 427 GLU A N 1
ATOM 3242 C CA . GLU A 1 427 ? -3.793 3.614 38.979 1.00 92.88 427 GLU A CA 1
ATOM 3243 C C . GLU A 1 427 ? -4.336 2.192 38.798 1.00 92.88 427 GLU A C 1
ATOM 3245 O O . GLU A 1 427 ? -3.581 1.215 38.738 1.00 92.88 427 GLU A O 1
ATOM 3250 N N . THR A 1 428 ? -5.660 2.084 38.696 1.00 94.25 428 THR A N 1
ATOM 3251 C CA . THR A 1 428 ? -6.360 0.875 38.253 1.00 94.25 428 THR A CA 1
ATOM 3252 C C . THR A 1 428 ? -7.192 1.217 37.028 1.00 94.25 428 THR A C 1
ATOM 3254 O O . THR A 1 428 ? -7.880 2.237 37.019 1.00 94.25 428 THR A O 1
ATOM 3257 N N . VAL A 1 429 ? -7.114 0.373 36.002 1.00 94.38 429 VAL A N 1
ATOM 3258 C CA . VAL A 1 429 ? -7.764 0.563 34.704 1.00 94.38 429 VAL A CA 1
ATOM 3259 C C . VAL A 1 429 ? -8.528 -0.692 34.327 1.00 94.38 429 VAL A C 1
ATOM 3261 O O . VAL A 1 429 ? -8.025 -1.802 34.494 1.00 94.38 429 VAL A O 1
ATOM 3264 N N . TRP A 1 430 ? -9.724 -0.505 33.778 1.00 94.12 430 TRP A N 1
ATOM 3265 C CA . TRP A 1 430 ? -10.547 -1.566 33.220 1.00 94.12 430 TRP A CA 1
ATOM 3266 C C . TRP A 1 430 ? -10.766 -1.308 31.735 1.00 94.12 430 TRP A C 1
ATOM 3268 O O . TRP A 1 430 ? -11.176 -0.210 31.355 1.00 94.12 430 TRP A O 1
ATOM 3278 N N . LEU A 1 431 ? -10.518 -2.331 30.922 1.00 94.56 431 LEU A N 1
ATOM 3279 C CA . LEU A 1 431 ? -10.907 -2.390 29.520 1.00 94.56 431 LEU A CA 1
ATOM 3280 C C . LEU A 1 431 ? -12.089 -3.347 29.406 1.00 94.56 431 LEU A C 1
ATOM 3282 O O . LEU A 1 431 ? -11.959 -4.535 29.714 1.00 94.56 431 LEU A O 1
ATOM 3286 N N . ILE A 1 432 ? -13.244 -2.818 29.014 1.00 92.38 432 ILE A N 1
ATOM 3287 C CA . ILE A 1 432 ? -14.508 -3.559 29.008 1.00 92.38 432 ILE A CA 1
ATOM 3288 C C . ILE A 1 432 ? -15.146 -3.454 27.632 1.00 92.38 432 ILE A C 1
ATOM 3290 O O . ILE A 1 432 ? -15.238 -2.371 27.059 1.00 92.38 432 ILE A O 1
ATOM 3294 N N . GLY A 1 433 ? -15.615 -4.575 27.105 1.00 92.00 433 GLY A N 1
ATOM 3295 C CA . GLY A 1 433 ? -16.322 -4.586 25.837 1.00 92.00 433 GLY A CA 1
ATOM 3296 C C . GLY A 1 433 ? -16.694 -5.993 25.422 1.00 92.00 433 GLY A C 1
ATOM 3297 O O . GLY A 1 433 ? -16.895 -6.871 26.259 1.00 92.00 433 GLY A O 1
ATOM 3298 N N . PHE A 1 434 ? -16.776 -6.195 24.115 1.00 89.88 434 PHE A N 1
ATOM 3299 C CA . PHE A 1 434 ? -17.175 -7.463 23.532 1.00 89.88 434 PHE A CA 1
ATOM 3300 C C . PHE A 1 434 ? -16.166 -7.872 22.470 1.00 89.88 434 PHE A C 1
ATOM 3302 O O . PHE A 1 434 ? -15.722 -7.050 21.668 1.00 89.88 434 PHE A O 1
ATOM 3309 N N . VAL A 1 435 ? -15.823 -9.153 22.455 1.00 89.94 435 VAL A N 1
ATOM 3310 C CA . VAL A 1 435 ? -15.123 -9.775 21.338 1.00 89.94 435 VAL A CA 1
ATOM 3311 C C . VAL A 1 435 ? -16.178 -10.375 20.425 1.00 89.94 435 VAL A C 1
ATOM 3313 O O . VAL A 1 435 ? -16.975 -11.208 20.851 1.00 89.94 435 VAL A O 1
ATOM 3316 N N . ARG A 1 436 ? -16.159 -9.970 19.159 1.00 86.00 436 ARG A N 1
ATOM 3317 C CA . ARG A 1 436 ? -16.903 -10.626 18.088 1.00 86.00 436 ARG A CA 1
ATOM 3318 C C . ARG A 1 436 ? -15.914 -11.012 17.004 1.00 86.00 436 ARG A C 1
ATOM 3320 O O . ARG A 1 436 ? -15.248 -10.147 16.438 1.00 86.00 436 ARG A O 1
ATOM 3327 N N . VAL A 1 437 ? -15.792 -12.306 16.745 1.00 84.44 437 VAL A N 1
ATOM 3328 C CA . VAL A 1 437 ? -14.929 -12.811 15.671 1.00 84.44 437 VAL A CA 1
ATOM 3329 C C . VAL A 1 437 ? -15.717 -12.809 14.358 1.00 84.44 437 VAL A C 1
ATOM 3331 O O . VAL A 1 437 ? -16.929 -12.980 14.381 1.00 84.44 437 VAL A O 1
ATOM 3334 N N . LEU A 1 438 ? -15.076 -12.592 13.206 1.00 76.62 438 LEU A N 1
ATOM 3335 C CA . LEU A 1 438 ? -15.760 -12.725 11.900 1.00 76.62 438 LEU A CA 1
ATOM 3336 C C . LEU A 1 438 ? -15.641 -14.145 11.327 1.00 76.62 438 LEU A C 1
ATOM 3338 O O . LEU A 1 438 ? -16.456 -14.554 10.500 1.00 76.62 438 LEU A O 1
ATOM 3342 N N . LYS A 1 439 ? -14.680 -14.928 11.830 1.00 81.00 439 LYS A N 1
ATOM 3343 C CA . LYS A 1 439 ? -14.455 -16.331 11.481 1.00 81.00 439 LYS A CA 1
ATOM 3344 C C . LYS A 1 439 ? -14.482 -17.191 12.737 1.00 81.00 439 LYS A C 1
ATOM 3346 O O . LYS A 1 439 ? -13.828 -16.867 13.728 1.00 81.00 439 LYS A O 1
ATOM 3351 N N . THR A 1 440 ? -15.231 -18.289 12.678 1.00 89.50 440 THR A N 1
ATOM 3352 C CA . THR A 1 440 ? -15.197 -19.318 13.718 1.00 89.50 440 THR A CA 1
ATOM 3353 C C . THR A 1 440 ? -13.828 -19.982 13.698 1.00 89.50 440 THR A C 1
ATOM 3355 O O . THR A 1 440 ? -13.459 -20.593 12.698 1.00 89.50 440 THR A O 1
ATOM 3358 N N . ALA A 1 441 ? -13.066 -19.814 14.773 1.00 89.62 441 ALA A N 1
ATOM 3359 C CA . ALA A 1 441 ? -11.696 -20.299 14.877 1.00 89.62 441 ALA A CA 1
ATOM 3360 C C . ALA A 1 441 ? -11.289 -20.459 16.345 1.00 89.62 441 ALA A C 1
ATOM 3362 O O . ALA A 1 441 ? -12.005 -20.056 17.269 1.00 89.62 441 ALA A O 1
ATOM 3363 N N . THR A 1 442 ? -10.113 -21.044 16.555 1.00 93.19 442 THR A N 1
ATOM 3364 C CA . THR A 1 442 ? -9.510 -21.176 17.880 1.00 93.19 442 THR A CA 1
ATOM 3365 C C . THR A 1 442 ? -8.530 -20.036 18.136 1.00 93.19 442 THR A C 1
ATOM 3367 O O . THR A 1 442 ? -7.656 -19.753 17.311 1.00 93.19 442 THR A O 1
ATOM 3370 N N . PHE A 1 443 ? -8.660 -19.403 19.302 1.00 92.88 443 PHE A N 1
ATOM 3371 C CA . PHE A 1 443 ? -7.872 -18.252 19.723 1.00 92.88 443 PHE A CA 1
ATOM 3372 C C . PHE A 1 443 ? -7.145 -18.510 21.042 1.00 92.88 443 PHE A C 1
ATOM 3374 O O . PHE A 1 443 ? -7.676 -19.141 21.952 1.00 92.88 443 PHE A O 1
ATOM 3381 N N . THR A 1 444 ? -5.946 -17.955 21.176 1.00 95.44 444 THR A N 1
ATOM 3382 C CA . THR A 1 444 ? -5.268 -17.774 22.464 1.00 95.44 444 THR A CA 1
ATOM 3383 C C . THR A 1 444 ? -5.227 -16.290 22.786 1.00 95.44 444 THR A C 1
ATOM 3385 O O . THR A 1 444 ? -4.713 -15.498 21.995 1.00 95.44 444 THR A O 1
ATOM 3388 N N . PHE A 1 445 ? -5.745 -15.907 23.948 1.00 96.38 445 PHE A N 1
ATOM 3389 C CA . PHE A 1 445 ? -5.667 -14.535 24.431 1.00 96.38 445 PHE A CA 1
ATOM 3390 C C . PHE A 1 445 ? -4.390 -14.333 25.233 1.00 96.38 445 PHE A C 1
ATOM 3392 O O . PHE A 1 445 ? -4.023 -15.173 26.054 1.00 96.38 445 PHE A O 1
ATOM 3399 N N . ILE A 1 446 ? -3.727 -13.208 24.999 1.00 96.25 446 ILE A N 1
ATOM 3400 C CA . ILE A 1 446 ? -2.477 -12.829 25.646 1.00 96.25 446 ILE A CA 1
ATOM 3401 C C . ILE A 1 446 ? -2.706 -11.499 26.360 1.00 96.25 446 ILE A C 1
ATOM 3403 O O . ILE A 1 446 ? -3.150 -10.518 25.762 1.00 96.25 446 ILE A O 1
ATOM 3407 N N . LEU A 1 447 ? -2.406 -11.481 27.652 1.00 97.06 447 LEU A N 1
ATOM 3408 C CA . LEU A 1 447 ? -2.475 -10.315 28.514 1.00 97.06 447 LEU A CA 1
ATOM 3409 C C . LEU A 1 447 ? -1.111 -9.618 28.534 1.00 97.06 447 LEU A C 1
ATOM 3411 O O . LEU A 1 447 ? -0.130 -10.148 29.054 1.00 97.06 447 LEU A O 1
ATOM 3415 N N . ASP A 1 448 ? -1.058 -8.414 27.977 1.00 95.38 448 ASP A N 1
ATOM 3416 C CA . ASP A 1 448 ? 0.126 -7.560 27.979 1.00 95.38 448 ASP A CA 1
ATOM 3417 C C . ASP A 1 448 ? 0.004 -6.541 29.113 1.00 95.38 448 ASP A C 1
ATOM 3419 O O . ASP A 1 448 ? -0.731 -5.558 29.010 1.00 95.38 448 ASP A O 1
ATOM 3423 N N . SER A 1 449 ? 0.696 -6.778 30.226 1.00 95.25 449 SER A N 1
ATOM 3424 C CA . SER A 1 449 ? 0.755 -5.798 31.303 1.00 95.25 449 SER A CA 1
ATOM 3425 C C . SER A 1 449 ? 2.113 -5.752 31.977 1.00 95.25 449 SER A C 1
ATOM 3427 O O . SER A 1 449 ? 2.780 -6.768 32.152 1.00 95.25 449 SER A O 1
ATOM 3429 N N . ASN A 1 450 ? 2.508 -4.549 32.395 1.00 94.06 450 ASN A N 1
ATOM 3430 C CA . ASN A 1 450 ? 3.689 -4.352 33.227 1.00 94.06 450 ASN A CA 1
ATOM 3431 C C . ASN A 1 450 ? 3.370 -4.396 34.738 1.00 94.06 450 ASN A C 1
ATOM 3433 O O . ASN A 1 450 ? 4.302 -4.338 35.540 1.00 94.06 450 ASN A O 1
ATOM 3437 N N . GLY A 1 451 ? 2.090 -4.456 35.131 1.00 93.19 451 GLY A N 1
ATOM 3438 C CA . GLY A 1 451 ? 1.608 -4.448 36.519 1.00 93.19 451 GLY A CA 1
ATOM 3439 C C . GLY A 1 451 ? 0.788 -5.692 36.885 1.00 93.19 451 GLY A C 1
ATOM 3440 O O . GLY A 1 451 ? 0.830 -6.704 36.191 1.00 93.19 451 GLY A O 1
ATOM 3441 N N . ALA A 1 452 ? 0.037 -5.617 37.989 1.00 95.56 452 ALA A N 1
ATOM 3442 C CA . ALA A 1 452 ? -0.925 -6.659 38.341 1.00 95.56 452 ALA A CA 1
ATOM 3443 C C . ALA A 1 452 ? -2.092 -6.601 37.349 1.00 95.56 452 ALA A C 1
ATOM 3445 O O . ALA A 1 452 ? -2.591 -5.515 37.059 1.00 95.56 452 ALA A O 1
ATOM 3446 N N . ALA A 1 453 ? -2.531 -7.740 36.822 1.00 96.69 453 ALA A N 1
ATOM 3447 C CA . ALA A 1 453 ? -3.562 -7.759 35.792 1.00 96.69 453 ALA A CA 1
ATOM 3448 C C . ALA A 1 453 ? -4.341 -9.077 35.770 1.00 96.69 453 ALA A C 1
ATOM 3450 O O . ALA A 1 453 ? -3.831 -10.133 36.162 1.00 96.69 453 ALA A O 1
ATOM 3451 N N . ALA A 1 454 ? -5.586 -9.008 35.313 1.00 96.88 454 ALA A N 1
ATOM 3452 C CA . ALA A 1 454 ? -6.467 -10.151 35.138 1.00 96.88 454 ALA A CA 1
ATOM 3453 C C . ALA A 1 454 ? -7.369 -9.940 33.917 1.00 96.88 454 ALA A C 1
ATOM 3455 O O . ALA A 1 454 ? -7.941 -8.865 33.731 1.00 96.88 454 ALA A O 1
ATOM 3456 N N . LEU A 1 455 ? -7.494 -10.984 33.104 1.00 97.50 455 LEU A N 1
ATOM 3457 C CA . LEU A 1 455 ? -8.306 -11.018 31.898 1.00 97.50 455 LEU A CA 1
ATOM 3458 C C . LEU A 1 455 ? -9.395 -12.070 32.050 1.00 97.50 455 LEU A C 1
ATOM 3460 O O . LEU A 1 455 ? -9.110 -13.234 32.338 1.00 97.50 455 LEU A O 1
ATOM 3464 N N . PHE A 1 456 ? -10.629 -11.654 31.809 1.00 96.81 456 PHE A N 1
ATOM 3465 C CA . PHE A 1 456 ? -11.808 -12.491 31.877 1.00 96.81 456 PHE A CA 1
ATOM 3466 C C . PHE A 1 456 ? -12.542 -12.489 30.544 1.00 96.81 456 PHE A C 1
ATOM 3468 O O . PHE A 1 456 ? -12.626 -11.457 29.870 1.00 96.81 456 PHE A O 1
ATOM 3475 N N . LEU A 1 457 ? -13.107 -13.644 30.212 1.00 97.00 457 LEU A N 1
ATOM 3476 C CA . LEU A 1 457 ? -13.938 -13.842 29.035 1.00 97.00 457 LEU A CA 1
ATOM 3477 C C . LEU A 1 457 ? -15.162 -14.672 29.420 1.00 97.00 457 LEU A C 1
ATOM 3479 O O . LEU A 1 457 ? -15.051 -15.651 30.161 1.00 97.00 457 LEU A O 1
ATOM 3483 N N . SER A 1 458 ? -16.323 -14.254 28.942 1.00 95.44 458 SER A N 1
ATOM 3484 C CA . SER A 1 458 ? -17.582 -14.991 29.064 1.00 95.44 458 SER A CA 1
ATOM 3485 C C . SER A 1 458 ? -17.783 -15.961 27.904 1.00 95.44 458 SER A C 1
ATOM 3487 O O . SER A 1 458 ? -17.123 -15.852 26.874 1.00 95.44 458 SER A O 1
ATOM 3489 N N . THR A 1 459 ? -18.722 -16.899 28.044 1.00 92.19 459 THR A N 1
ATOM 3490 C CA . THR A 1 459 ? -19.139 -17.790 26.943 1.00 92.19 459 THR A CA 1
ATOM 3491 C C . THR A 1 459 ? -20.153 -17.145 25.992 1.00 92.19 459 THR A C 1
ATOM 3493 O O . THR A 1 459 ? -20.445 -17.709 24.941 1.00 92.19 459 THR A O 1
ATOM 3496 N N . ASP A 1 460 ? -20.688 -15.985 26.367 1.00 89.69 460 ASP A N 1
ATOM 3497 C CA . ASP A 1 460 ? -21.680 -15.182 25.649 1.00 89.69 460 ASP A CA 1
ATOM 3498 C C . ASP A 1 460 ? -21.496 -13.686 25.990 1.00 89.69 460 ASP A C 1
ATOM 3500 O O . ASP A 1 460 ? -20.455 -13.278 26.517 1.00 89.69 460 ASP A O 1
ATOM 3504 N N . ASP A 1 461 ? -22.490 -12.855 25.683 1.00 86.06 461 ASP A N 1
ATOM 3505 C CA . ASP A 1 461 ? -22.492 -11.417 25.951 1.00 86.06 461 ASP A CA 1
ATOM 3506 C C . ASP A 1 461 ? -22.806 -11.057 27.415 1.00 86.06 461 ASP A C 1
ATOM 3508 O O . ASP A 1 461 ? -22.785 -9.879 27.780 1.00 86.06 461 ASP A O 1
ATOM 3512 N N . SER A 1 462 ? -23.036 -12.043 28.287 1.00 87.06 462 SER A N 1
ATOM 3513 C CA . SER A 1 462 ? -23.354 -11.791 29.685 1.00 87.06 462 SER A CA 1
ATOM 3514 C C . SER A 1 462 ? -22.093 -11.603 30.537 1.00 87.06 462 SER A C 1
ATOM 3516 O O . SER A 1 462 ? -21.181 -12.429 30.518 1.00 87.06 462 SER A O 1
ATOM 3518 N N . PRO A 1 463 ? -22.032 -10.588 31.416 1.00 88.50 463 PRO A N 1
ATOM 3519 C CA . PRO A 1 463 ? -20.931 -10.438 32.368 1.00 88.50 463 PRO A CA 1
ATOM 3520 C C . PRO A 1 463 ? -20.985 -11.429 33.548 1.00 88.50 463 PRO A C 1
ATOM 3522 O O . PRO A 1 463 ? -20.070 -11.437 34.387 1.00 88.50 463 PRO A O 1
ATOM 3525 N N . THR A 1 464 ? -22.061 -12.219 33.674 1.00 89.38 464 THR A N 1
ATOM 3526 C CA . THR A 1 464 ? -22.341 -13.067 34.850 1.00 89.38 464 THR A CA 1
ATOM 3527 C C . THR A 1 464 ? -21.569 -14.382 34.859 1.00 89.38 464 THR A C 1
ATOM 3529 O O . THR A 1 464 ? -21.288 -14.907 35.932 1.00 89.38 464 THR A O 1
ATOM 3532 N N . ASN A 1 465 ? -21.221 -14.909 33.688 1.00 92.00 465 ASN A N 1
ATOM 3533 C CA . ASN A 1 465 ? -20.520 -16.183 33.497 1.00 92.00 465 ASN A CA 1
ATOM 3534 C C . ASN A 1 465 ? -19.047 -15.990 33.092 1.00 92.00 465 ASN A C 1
ATOM 3536 O O . ASN A 1 465 ? -18.415 -16.937 32.629 1.00 92.00 465 ASN A O 1
ATOM 3540 N N . LYS A 1 466 ? -18.494 -14.780 33.256 1.00 93.19 466 LYS A N 1
ATOM 3541 C CA . LYS A 1 466 ? -17.092 -14.503 32.928 1.00 93.19 466 LYS A CA 1
ATOM 3542 C C . LYS A 1 466 ? -16.152 -15.405 33.729 1.00 93.19 466 LYS A C 1
ATOM 3544 O O . LYS A 1 466 ? -16.294 -15.546 34.945 1.00 93.19 466 LYS A O 1
ATOM 3549 N N . VAL A 1 467 ? -15.149 -15.958 33.060 1.00 95.38 467 VAL A N 1
ATOM 3550 C CA . VAL A 1 467 ? -14.129 -16.825 33.662 1.00 95.38 467 VAL A CA 1
ATOM 3551 C C . VAL A 1 467 ? -12.763 -16.168 33.509 1.00 95.38 467 VAL A C 1
ATOM 3553 O O . VAL A 1 467 ? -12.498 -15.521 32.499 1.00 95.38 467 VAL A O 1
ATOM 3556 N N . LEU A 1 468 ? -11.899 -16.302 34.518 1.00 96.12 468 LEU A N 1
ATOM 3557 C CA . LEU A 1 468 ? -10.510 -15.851 34.431 1.00 96.12 468 LEU A CA 1
ATOM 3558 C C . LEU A 1 468 ? -9.770 -16.711 33.401 1.00 96.12 468 LEU A C 1
ATOM 3560 O O . LEU A 1 468 ? -9.659 -17.920 33.587 1.00 96.12 468 LEU A O 1
ATOM 3564 N N . ILE A 1 469 ? -9.240 -16.082 32.355 1.00 97.19 469 ILE A N 1
ATOM 3565 C CA . ILE A 1 469 ? -8.519 -16.774 31.279 1.00 97.19 469 ILE A CA 1
ATOM 3566 C C . ILE A 1 469 ? -7.025 -16.443 31.242 1.00 97.19 469 ILE A C 1
ATOM 3568 O O . ILE A 1 469 ? -6.254 -17.250 30.740 1.00 97.19 469 ILE A O 1
ATOM 3572 N N . ALA A 1 470 ? -6.599 -15.295 31.779 1.00 96.81 470 ALA A N 1
ATOM 3573 C CA . ALA A 1 470 ? -5.185 -14.943 31.919 1.00 96.81 470 ALA A CA 1
ATOM 3574 C C . ALA A 1 470 ? -4.963 -13.970 33.089 1.00 96.81 470 ALA A C 1
ATOM 3576 O O . ALA A 1 470 ? -5.868 -13.247 33.505 1.00 96.81 470 ALA A O 1
ATOM 3577 N N . SER A 1 471 ? -3.746 -13.932 33.622 1.00 95.69 471 SER A N 1
ATOM 3578 C CA . SER A 1 471 ? -3.325 -13.042 34.710 1.00 95.69 471 SER A CA 1
ATOM 3579 C C . SER A 1 471 ? -1.870 -12.600 34.529 1.00 95.69 471 SER A C 1
ATOM 3581 O O . SER A 1 471 ? -1.158 -13.140 33.689 1.00 95.69 471 SER A O 1
ATOM 3583 N N . ALA A 1 472 ? -1.381 -11.659 35.341 1.00 91.19 472 ALA A N 1
ATOM 3584 C CA . ALA A 1 472 ? 0.032 -11.264 35.293 1.00 91.19 472 ALA A CA 1
ATOM 3585 C C . ALA A 1 472 ? 1.014 -12.423 35.591 1.00 91.19 472 ALA A C 1
ATOM 3587 O O . ALA A 1 472 ? 2.181 -12.343 35.219 1.00 91.19 472 ALA A O 1
ATOM 3588 N N . THR A 1 473 ? 0.559 -13.501 36.245 1.00 89.44 473 THR A N 1
ATOM 3589 C CA . THR A 1 473 ? 1.371 -14.702 36.515 1.00 89.44 473 THR A CA 1
ATOM 3590 C C . THR A 1 473 ? 1.239 -15.778 35.436 1.00 89.44 473 THR A C 1
ATOM 3592 O O . THR A 1 473 ? 2.161 -16.567 35.259 1.00 89.44 473 THR A O 1
ATOM 3595 N N . SER A 1 474 ? 0.113 -15.814 34.719 1.00 94.50 474 SER A N 1
ATOM 3596 C CA . SER A 1 474 ? -0.143 -16.695 33.576 1.00 94.50 474 SER A CA 1
ATOM 3597 C C . SER A 1 474 ? -0.760 -15.860 32.465 1.00 94.50 474 SER A C 1
ATOM 3599 O O . SER A 1 474 ? -1.980 -15.766 32.336 1.00 94.50 474 SER A O 1
ATOM 3601 N N . ASN A 1 475 ? 0.094 -15.196 31.693 1.00 95.06 475 ASN A N 1
ATOM 3602 C CA . ASN A 1 475 ? -0.315 -14.140 30.773 1.00 95.06 475 ASN A CA 1
ATOM 3603 C C . ASN A 1 475 ? -0.958 -14.644 29.474 1.00 95.06 475 ASN A C 1
ATOM 3605 O O . ASN A 1 475 ? -1.265 -13.830 28.611 1.00 95.06 475 ASN A O 1
ATOM 3609 N N . GLN A 1 476 ? -1.167 -15.950 29.316 1.00 96.69 476 GLN A N 1
ATOM 3610 C CA . GLN A 1 476 ? -1.828 -16.534 28.153 1.00 96.69 476 GLN A CA 1
ATOM 3611 C C . GLN A 1 476 ? -2.956 -17.460 28.590 1.00 96.69 476 GLN A C 1
ATOM 3613 O O . GLN A 1 476 ? -2.823 -18.182 29.581 1.00 96.69 476 GLN A O 1
ATOM 3618 N N . SER A 1 477 ? -4.044 -17.454 27.824 1.00 97.19 477 SER A N 1
ATOM 3619 C CA . SER A 1 477 ? -5.127 -18.416 27.986 1.00 97.19 477 SER A CA 1
ATOM 3620 C C . SER A 1 477 ? -4.774 -19.768 27.373 1.00 97.19 477 SER A C 1
ATOM 3622 O O . SER A 1 477 ? -3.963 -19.870 26.449 1.00 97.19 477 SER A O 1
ATOM 3624 N N . THR A 1 478 ? -5.468 -20.818 27.810 1.00 96.25 478 THR A N 1
ATOM 3625 C CA . THR A 1 478 ? -5.605 -22.017 26.975 1.00 96.25 478 THR A CA 1
ATOM 3626 C C . THR A 1 478 ? -6.314 -21.653 25.661 1.00 96.25 478 THR A C 1
ATOM 3628 O O . THR A 1 478 ? -6.973 -20.611 25.599 1.00 96.25 478 THR A O 1
ATOM 3631 N N . PRO A 1 479 ? -6.186 -22.456 24.593 1.00 96.50 479 PRO A N 1
ATOM 3632 C CA . PRO A 1 479 ? -6.935 -22.223 23.360 1.00 96.50 479 PRO A CA 1
ATOM 3633 C C . PRO A 1 479 ? -8.455 -22.223 23.613 1.00 96.50 479 PRO A C 1
ATOM 3635 O O . PRO A 1 479 ? -8.966 -23.102 24.306 1.00 96.50 479 PRO A O 1
ATOM 3638 N N . ILE A 1 480 ? -9.164 -21.232 23.067 1.00 95.69 480 ILE A N 1
ATOM 3639 C CA . ILE A 1 480 ? -10.615 -21.036 23.198 1.00 95.69 480 ILE A CA 1
ATOM 3640 C C . ILE A 1 480 ? -11.215 -20.943 21.797 1.00 95.69 480 ILE A C 1
ATOM 3642 O O . ILE A 1 480 ? -10.811 -20.098 20.998 1.00 95.69 480 ILE A O 1
ATOM 3646 N N . SER A 1 481 ? -12.190 -21.793 21.493 1.00 94.00 481 SER A N 1
ATOM 3647 C CA . SER A 1 481 ? -12.922 -21.734 20.226 1.00 94.00 481 SER A CA 1
ATOM 3648 C C . SER A 1 481 ? -14.048 -20.707 20.311 1.00 94.00 481 SER A C 1
ATOM 3650 O O . SER A 1 481 ? -14.895 -20.785 21.201 1.00 94.00 481 SER A O 1
ATOM 3652 N N . LEU A 1 482 ? -14.060 -19.753 19.381 1.00 93.06 482 LEU A N 1
ATOM 3653 C CA . LEU A 1 482 ? -15.062 -18.689 19.300 1.00 93.06 482 LEU A CA 1
ATOM 3654 C C . LEU A 1 482 ? -15.851 -18.807 17.992 1.00 93.06 482 LEU A C 1
ATOM 3656 O O . LEU A 1 482 ? -15.282 -19.145 16.957 1.00 93.06 482 LEU A O 1
ATOM 3660 N N . ASN A 1 483 ? -17.150 -18.514 18.042 1.00 91.06 483 ASN A N 1
ATOM 3661 C CA . ASN A 1 483 ? -18.085 -18.537 16.917 1.00 91.06 483 ASN A CA 1
ATOM 3662 C C . ASN A 1 483 ? -18.329 -17.112 16.400 1.00 91.06 483 ASN A C 1
ATOM 3664 O O . ASN A 1 483 ? -18.520 -16.186 17.188 1.00 91.06 483 ASN A O 1
ATOM 3668 N N . ASN A 1 484 ? -18.367 -16.933 15.079 1.00 84.38 484 ASN A N 1
ATOM 3669 C CA . ASN A 1 484 ? -18.586 -15.628 14.453 1.00 84.38 484 ASN A CA 1
ATOM 3670 C C . ASN A 1 484 ? -19.985 -15.012 14.645 1.00 84.38 484 ASN A C 1
ATOM 3672 O O . ASN A 1 484 ? -20.177 -13.805 14.472 1.00 84.38 484 ASN A O 1
ATOM 3676 N N . ASN A 1 485 ? -20.957 -15.821 15.059 1.00 81.00 485 ASN A N 1
ATOM 3677 C CA . ASN A 1 485 ? -22.319 -15.379 15.351 1.00 81.00 485 ASN A CA 1
ATOM 3678 C C . ASN A 1 485 ? -22.562 -15.068 16.834 1.00 81.00 485 ASN A C 1
ATOM 3680 O O . ASN A 1 485 ? -23.683 -14.726 17.204 1.00 81.00 485 ASN A O 1
ATOM 3684 N N . THR A 1 486 ? -21.532 -15.161 17.676 1.00 85.56 486 THR A N 1
ATOM 3685 C CA . THR A 1 486 ? -21.641 -14.937 19.120 1.00 85.56 486 THR A CA 1
ATOM 3686 C C . THR A 1 486 ? -20.771 -13.757 19.539 1.00 85.56 486 THR A C 1
ATOM 3688 O O . THR A 1 486 ? -19.637 -13.604 19.085 1.00 85.56 486 THR A O 1
ATOM 3691 N N . ASN A 1 487 ? -21.312 -12.914 20.415 1.00 87.19 487 ASN A N 1
ATOM 3692 C CA . ASN A 1 487 ? -20.539 -11.895 21.112 1.00 87.19 487 ASN A CA 1
ATOM 3693 C C . ASN A 1 487 ? -20.067 -12.474 22.443 1.00 87.19 487 ASN A C 1
ATOM 3695 O O . ASN A 1 487 ? -20.833 -13.156 23.115 1.00 87.19 487 ASN A O 1
ATOM 3699 N N . TYR A 1 488 ? -18.829 -12.178 22.820 1.00 92.44 488 TYR A N 1
ATOM 3700 C CA . TYR A 1 488 ? -18.222 -12.659 24.056 1.00 92.44 488 TYR A CA 1
ATOM 3701 C C . TYR A 1 488 ? -17.845 -11.469 24.926 1.00 92.44 488 TYR A C 1
ATOM 3703 O O . TYR A 1 488 ? -17.048 -10.626 24.511 1.00 92.44 488 TYR A O 1
ATOM 3711 N N . TYR A 1 489 ? -18.410 -11.378 26.125 1.00 93.19 489 TYR A N 1
ATOM 3712 C CA . TYR A 1 489 ? -18.087 -10.306 27.056 1.00 93.19 489 TYR A CA 1
ATOM 3713 C C . TYR A 1 489 ? -16.624 -10.409 27.509 1.00 93.19 489 TYR A C 1
ATOM 3715 O O . TYR A 1 489 ? -16.184 -11.442 28.021 1.00 93.19 489 TYR A O 1
ATOM 3723 N N . LEU A 1 490 ? -15.874 -9.323 27.315 1.00 94.50 490 LEU A N 1
ATOM 3724 C CA . LEU A 1 490 ? -14.461 -9.199 27.656 1.00 94.50 490 LEU A CA 1
ATOM 3725 C C . LEU A 1 490 ? -14.295 -8.197 28.795 1.00 94.50 490 LEU A C 1
ATOM 3727 O O . LEU A 1 490 ? -14.745 -7.051 28.713 1.00 94.50 490 LEU A O 1
ATOM 3731 N N . PHE A 1 491 ? -13.582 -8.617 29.833 1.00 94.94 491 PHE A N 1
ATOM 3732 C CA . PHE A 1 491 ? -13.260 -7.768 30.970 1.00 94.94 491 PHE A CA 1
ATOM 3733 C C . PHE A 1 491 ? -11.790 -7.928 31.325 1.00 94.94 491 PHE A C 1
ATOM 3735 O O . PHE A 1 491 ? -11.360 -8.970 31.815 1.00 94.94 491 PHE A O 1
ATOM 3742 N N . CYS A 1 492 ? -11.012 -6.884 31.082 1.00 96.25 492 CYS A N 1
ATOM 3743 C CA . CYS A 1 492 ? -9.609 -6.823 31.449 1.00 96.25 492 CYS A CA 1
ATOM 3744 C C . CYS A 1 492 ? -9.427 -5.755 32.520 1.00 96.25 492 CYS A C 1
ATOM 3746 O O . CYS A 1 492 ? -9.926 -4.642 32.373 1.00 96.25 492 CYS A O 1
ATOM 3748 N N . VAL A 1 493 ? -8.710 -6.076 33.588 1.00 96.50 493 VAL A N 1
ATOM 3749 C CA . VAL A 1 493 ? -8.373 -5.122 34.643 1.00 96.50 493 VAL A CA 1
ATOM 3750 C C . VAL A 1 493 ? -6.879 -5.175 34.914 1.00 96.50 493 VAL A C 1
ATOM 3752 O O . VAL A 1 493 ? -6.296 -6.251 35.036 1.00 96.50 493 VAL A O 1
ATOM 3755 N N . GLY A 1 494 ? -6.260 -4.004 35.006 1.00 95.94 494 GLY A N 1
ATOM 3756 C CA . GLY A 1 494 ? -4.847 -3.834 35.306 1.00 95.94 494 GLY A CA 1
ATOM 3757 C C . GLY A 1 494 ? -4.652 -2.786 36.385 1.00 95.94 494 GLY A C 1
ATOM 3758 O O . GLY A 1 494 ? -5.408 -1.822 36.479 1.00 95.94 494 GLY A O 1
ATOM 3759 N N . SER A 1 495 ? -3.641 -2.974 37.220 1.00 95.44 495 SER A N 1
ATOM 3760 C CA . SER A 1 495 ? -3.340 -2.069 38.312 1.00 95.44 495 SER A CA 1
ATOM 3761 C C . SER A 1 495 ? -1.849 -1.990 38.593 1.00 95.44 495 SER A C 1
ATOM 3763 O O . SER A 1 495 ? -1.111 -2.977 38.495 1.00 95.44 495 SER A O 1
ATOM 3765 N N . ARG A 1 496 ? -1.395 -0.794 38.959 1.00 93.56 496 ARG A N 1
ATOM 3766 C CA . ARG A 1 496 ? 0.001 -0.526 39.294 1.00 93.56 496 ARG A CA 1
ATOM 3767 C C . ARG A 1 496 ? 0.077 0.484 40.431 1.00 93.56 496 ARG A C 1
ATOM 3769 O O . ARG A 1 496 ? -0.700 1.430 40.460 1.00 93.56 496 ARG A O 1
ATOM 3776 N N . SER A 1 497 ? 1.006 0.285 41.365 1.00 92.44 497 SER A N 1
ATOM 3777 C CA . SER A 1 497 ? 1.208 1.167 42.526 1.00 92.44 497 SER A CA 1
ATOM 3778 C C . SER A 1 497 ? 2.146 2.350 42.255 1.00 92.44 497 SER A C 1
ATOM 3780 O O . SER A 1 497 ? 2.041 3.371 42.930 1.00 92.44 497 SER A O 1
ATOM 3782 N N . SER A 1 498 ? 3.051 2.242 41.277 1.00 90.19 498 SER A N 1
ATOM 3783 C CA . SER A 1 498 ? 3.956 3.322 40.857 1.00 90.19 498 SER A CA 1
ATOM 3784 C C . SER A 1 498 ? 4.498 3.105 39.440 1.00 90.19 498 SER A C 1
ATOM 3786 O O . SER A 1 498 ? 4.714 1.968 39.023 1.00 90.19 498 SER A O 1
ATOM 3788 N N . GLY A 1 499 ? 4.767 4.181 38.699 1.00 89.25 499 GLY A N 1
ATOM 3789 C CA . GLY A 1 499 ? 5.157 4.140 37.283 1.00 89.25 499 GLY A CA 1
ATOM 3790 C C . GLY A 1 499 ? 3.953 4.065 36.338 1.00 89.25 499 GLY A C 1
ATOM 3791 O O . GLY A 1 499 ? 2.817 3.951 36.785 1.00 89.25 499 GLY A O 1
ATOM 3792 N N . TYR A 1 500 ? 4.195 4.143 35.028 1.00 92.06 500 TYR A N 1
ATOM 3793 C CA . TYR A 1 500 ? 3.114 4.095 34.039 1.00 92.06 500 TYR A CA 1
ATOM 3794 C C . TYR A 1 500 ? 2.549 2.675 33.910 1.00 92.06 500 TYR A C 1
ATOM 3796 O O . TYR A 1 500 ? 3.298 1.695 33.841 1.00 92.06 500 TYR A O 1
ATOM 3804 N N . LEU A 1 501 ? 1.224 2.551 33.861 1.00 94.19 501 LEU A N 1
ATOM 3805 C CA . LEU A 1 501 ? 0.552 1.286 33.572 1.00 94.19 501 LEU A CA 1
ATOM 3806 C C . LEU A 1 501 ? 0.486 1.059 32.056 1.00 94.19 501 LEU A C 1
ATOM 3808 O O . LEU A 1 501 ? 0.021 1.922 31.316 1.00 94.19 501 LEU A O 1
ATOM 3812 N N . ARG A 1 502 ? 0.910 -0.124 31.608 1.00 95.25 502 ARG A N 1
ATOM 3813 C CA . ARG A 1 502 ? 0.566 -0.674 30.291 1.00 95.25 502 ARG A CA 1
ATOM 3814 C C . ARG A 1 502 ? -0.395 -1.835 30.512 1.00 95.25 502 ARG A C 1
ATOM 3816 O O . ARG A 1 502 ? -0.115 -2.702 31.344 1.00 95.25 502 ARG A O 1
ATOM 3823 N N . LEU A 1 503 ? -1.519 -1.822 29.809 1.00 96.38 503 LEU A N 1
ATOM 3824 C CA . LEU A 1 503 ? -2.529 -2.872 29.857 1.00 96.38 503 LEU A CA 1
ATOM 3825 C C . LEU A 1 503 ? -3.085 -3.081 28.454 1.00 96.38 503 LEU A C 1
ATOM 3827 O O . LEU A 1 503 ? -3.671 -2.166 27.884 1.00 96.38 503 LEU A O 1
ATOM 3831 N N . GLY A 1 504 ? -2.913 -4.275 27.909 1.00 96.12 504 GLY A N 1
ATOM 3832 C CA . GLY A 1 504 ? -3.411 -4.632 26.595 1.00 96.12 504 GLY A CA 1
ATOM 3833 C C . GLY A 1 504 ? -3.875 -6.076 26.528 1.00 96.12 504 GLY A C 1
ATOM 3834 O O . GLY A 1 504 ? -3.446 -6.928 27.309 1.00 96.12 504 GLY A O 1
ATOM 3835 N N . VAL A 1 505 ? -4.765 -6.338 25.579 1.00 95.62 505 VAL A N 1
ATOM 3836 C CA . VAL A 1 505 ? -5.250 -7.678 25.259 1.00 95.62 505 VAL A CA 1
ATOM 3837 C C . VAL A 1 505 ? -4.933 -7.955 23.800 1.00 95.62 505 VAL A C 1
ATOM 3839 O O . VAL A 1 505 ? -5.315 -7.193 22.917 1.00 95.62 505 VAL A O 1
ATOM 3842 N N . GLN A 1 506 ? -4.238 -9.056 23.547 1.00 92.94 506 GLN A N 1
ATOM 3843 C CA . GLN A 1 506 ? -3.967 -9.550 22.203 1.00 92.94 506 GLN A CA 1
ATOM 3844 C C . GLN A 1 506 ? -4.694 -10.879 22.009 1.00 92.94 506 GLN A C 1
ATOM 3846 O O . GLN A 1 506 ? -4.861 -11.645 22.958 1.00 92.94 506 GLN A O 1
ATOM 3851 N N . ALA A 1 507 ? -5.108 -11.167 20.780 1.00 90.88 507 ALA A N 1
ATOM 3852 C CA . ALA A 1 507 ? -5.715 -12.439 20.416 1.00 90.88 507 ALA A CA 1
ATOM 3853 C C . ALA A 1 507 ? -4.917 -13.061 19.269 1.00 90.88 507 ALA A C 1
ATOM 3855 O O . ALA A 1 507 ? -4.764 -12.457 18.208 1.00 90.88 507 ALA A O 1
ATOM 3856 N N . ARG A 1 508 ? -4.404 -14.271 19.487 1.00 89.75 508 ARG A N 1
ATOM 3857 C CA . ARG A 1 508 ? -3.719 -15.071 18.473 1.00 89.75 508 ARG A CA 1
ATOM 3858 C C . ARG A 1 508 ? -4.687 -16.102 17.915 1.00 89.75 508 ARG A C 1
ATOM 3860 O O . ARG A 1 508 ? -5.110 -16.989 18.647 1.00 89.75 508 ARG A O 1
ATOM 3867 N N . MET A 1 509 ? -4.992 -16.005 16.628 1.00 88.44 509 MET A N 1
ATOM 3868 C CA . MET A 1 509 ? -5.728 -17.027 15.884 1.00 88.44 509 MET A CA 1
ATOM 3869 C C . MET A 1 509 ? -4.773 -18.156 15.475 1.00 88.44 509 MET A C 1
ATOM 3871 O O . MET A 1 509 ? -3.660 -17.879 15.027 1.00 88.44 509 MET A O 1
ATOM 3875 N N . HIS A 1 510 ? -5.179 -19.416 15.645 1.00 86.25 510 HIS A N 1
ATOM 3876 C CA . HIS A 1 510 ? -4.329 -20.578 15.324 1.00 86.25 510 HIS A CA 1
ATOM 3877 C C . HIS A 1 510 ? -4.423 -21.041 13.866 1.00 86.25 510 HIS A C 1
ATOM 3879 O O . HIS A 1 510 ? -3.547 -21.761 13.404 1.00 86.25 510 HIS A O 1
ATOM 3885 N N . GLU A 1 511 ? -5.445 -20.606 13.130 1.00 80.31 511 GLU A N 1
ATOM 3886 C CA . GLU A 1 511 ? -5.722 -21.061 11.765 1.00 80.31 511 GLU A CA 1
ATOM 3887 C C . GLU A 1 511 ? -5.799 -19.866 10.805 1.00 80.31 511 GLU A C 1
ATOM 3889 O O . GLU A 1 511 ? -6.804 -19.154 10.774 1.00 80.31 511 GLU A O 1
ATOM 3894 N N . THR A 1 512 ? -4.746 -19.648 10.012 1.00 81.25 512 THR A N 1
ATOM 3895 C CA . THR A 1 512 ? -4.703 -18.617 8.961 1.00 81.25 512 THR A CA 1
ATOM 3896 C C . THR A 1 512 ? -3.927 -19.104 7.740 1.00 81.25 512 THR A C 1
ATOM 3898 O O . THR A 1 512 ? -3.018 -19.923 7.863 1.00 81.25 512 THR A O 1
ATOM 3901 N N . GLN A 1 513 ? -4.297 -18.595 6.566 1.00 81.12 513 GLN A N 1
ATOM 3902 C CA . GLN A 1 513 ? -3.572 -18.802 5.309 1.00 81.12 513 GLN A CA 1
ATOM 3903 C C . GLN A 1 513 ? -2.450 -17.769 5.099 1.00 81.12 513 GLN A C 1
ATOM 3905 O O . GLN A 1 513 ? -1.676 -17.869 4.148 1.00 81.12 513 GLN A O 1
ATOM 3910 N N . LEU A 1 514 ? -2.367 -16.753 5.963 1.00 84.75 514 LEU A N 1
ATOM 3911 C CA . LEU A 1 514 ? -1.339 -15.721 5.891 1.00 84.75 514 LEU A CA 1
ATOM 3912 C C . LEU A 1 514 ? 0.024 -16.269 6.335 1.00 84.75 514 LEU A C 1
ATOM 3914 O O . LEU A 1 514 ? 0.112 -17.257 7.063 1.00 84.75 514 LEU A O 1
ATOM 3918 N N . THR A 1 515 ? 1.106 -15.586 5.946 1.00 83.88 515 THR A N 1
ATOM 3919 C CA . THR A 1 515 ? 2.477 -15.958 6.340 1.00 83.88 515 THR A CA 1
ATOM 3920 C C . THR A 1 515 ? 3.230 -14.771 6.941 1.00 83.88 515 THR A C 1
ATOM 3922 O O . THR A 1 515 ? 2.866 -13.613 6.745 1.00 83.88 515 THR A O 1
ATOM 3925 N N . ALA A 1 516 ? 4.337 -15.031 7.635 1.00 81.06 516 ALA A N 1
ATOM 3926 C CA . ALA A 1 516 ? 5.196 -13.992 8.213 1.00 81.06 516 ALA A CA 1
ATOM 3927 C C . ALA A 1 516 ? 5.799 -13.032 7.163 1.00 81.06 516 ALA A C 1
ATOM 3929 O O . ALA A 1 516 ? 6.303 -11.965 7.511 1.00 81.06 516 ALA A O 1
ATOM 3930 N N . THR A 1 517 ? 5.750 -13.393 5.875 1.00 77.31 517 THR A N 1
ATOM 3931 C CA . THR A 1 517 ? 6.173 -12.503 4.783 1.00 77.31 517 THR A CA 1
ATOM 3932 C C . THR A 1 517 ? 5.184 -11.361 4.546 1.00 77.31 517 THR A C 1
ATOM 3934 O O . THR A 1 517 ? 5.590 -10.295 4.089 1.00 77.31 517 THR A O 1
ATOM 3937 N N . THR A 1 518 ? 3.905 -11.549 4.889 1.00 78.44 518 THR A N 1
ATOM 3938 C CA . THR A 1 518 ? 2.842 -10.579 4.601 1.00 78.44 518 THR A CA 1
ATOM 3939 C C . THR A 1 518 ? 2.583 -9.612 5.756 1.00 78.44 518 THR A C 1
ATOM 3941 O O . THR A 1 518 ? 2.251 -8.453 5.527 1.00 78.44 518 THR A O 1
ATOM 3944 N N . SER A 1 519 ? 2.743 -10.051 7.007 1.00 83.25 519 SER A N 1
ATOM 3945 C CA . SER A 1 519 ? 2.611 -9.199 8.197 1.00 83.25 519 SER A CA 1
ATOM 3946 C C . SER A 1 519 ? 3.459 -9.742 9.343 1.00 83.25 519 SER A C 1
ATOM 3948 O O . SER A 1 519 ? 3.584 -10.955 9.512 1.00 83.25 519 SER A O 1
ATOM 3950 N N . SER A 1 520 ? 3.985 -8.848 10.186 1.00 82.75 520 SER A N 1
ATOM 3951 C CA . SER A 1 520 ? 4.713 -9.252 11.397 1.00 82.75 520 SER A CA 1
ATOM 3952 C C . SER A 1 520 ? 3.808 -9.852 12.482 1.00 82.75 520 SER A C 1
ATOM 3954 O O . SER A 1 520 ? 4.310 -10.300 13.509 1.00 82.75 520 SER A O 1
ATOM 3956 N N . LEU A 1 521 ? 2.484 -9.814 12.297 1.00 82.00 521 LEU A N 1
ATOM 3957 C CA . LEU A 1 521 ? 1.509 -10.428 13.204 1.00 82.00 521 LEU A CA 1
ATOM 3958 C C . LEU A 1 521 ? 1.358 -11.939 12.977 1.00 82.00 521 LEU A C 1
ATOM 3960 O O . LEU A 1 521 ? 0.715 -12.613 13.781 1.00 82.00 521 LEU A O 1
ATOM 3964 N N . VAL A 1 522 ? 1.928 -12.470 11.892 1.00 80.94 522 VAL A N 1
ATOM 3965 C CA . VAL A 1 522 ? 1.783 -13.873 11.505 1.00 80.94 522 VAL A CA 1
ATOM 3966 C C . VAL A 1 522 ? 3.050 -14.645 11.844 1.00 80.94 522 VAL A C 1
ATOM 3968 O O . VAL A 1 522 ? 4.162 -14.222 11.534 1.00 80.94 522 VAL A O 1
ATOM 3971 N N . LEU A 1 523 ? 2.875 -15.804 12.475 1.00 80.31 523 LEU A N 1
ATOM 3972 C CA . LEU A 1 523 ? 3.958 -16.722 12.805 1.00 80.31 523 LEU A CA 1
ATOM 3973 C C . LEU A 1 523 ? 3.860 -17.939 11.892 1.00 80.31 523 LEU A C 1
ATOM 3975 O O . LEU A 1 523 ? 2.850 -18.638 11.916 1.00 80.31 523 LEU A O 1
ATOM 3979 N N . ASN A 1 524 ? 4.911 -18.197 11.114 1.00 78.81 524 ASN A N 1
ATOM 3980 C CA . ASN A 1 524 ? 4.978 -19.402 10.295 1.00 78.81 524 ASN A CA 1
ATOM 3981 C C . ASN A 1 524 ? 5.129 -20.634 11.190 1.00 78.81 524 ASN A C 1
ATOM 3983 O O . ASN A 1 524 ? 5.938 -20.643 12.122 1.00 78.81 524 ASN A O 1
ATOM 3987 N N . GLU A 1 525 ? 4.389 -21.688 10.868 1.00 74.06 525 GLU A N 1
ATOM 3988 C CA . GLU A 1 525 ? 4.666 -23.010 11.411 1.00 74.06 525 GLU A CA 1
ATOM 3989 C C . GLU A 1 525 ? 6.002 -23.515 10.844 1.00 74.06 525 GLU A C 1
ATOM 3991 O O . GLU A 1 525 ? 6.234 -23.475 9.636 1.00 74.06 525 GLU A O 1
ATOM 3996 N N . ILE A 1 526 ? 6.899 -23.973 11.718 1.00 73.25 526 ILE A N 1
ATOM 3997 C CA . ILE A 1 526 ? 8.165 -24.595 11.321 1.00 73.25 526 ILE A CA 1
ATOM 3998 C C . ILE A 1 526 ? 8.047 -26.087 11.613 1.00 73.25 526 ILE A C 1
ATOM 4000 O O . ILE A 1 526 ? 8.147 -26.503 12.768 1.00 73.25 526 ILE A O 1
ATOM 4004 N N . GLN A 1 527 ? 7.853 -26.894 10.571 1.00 68.81 527 GLN A N 1
ATOM 4005 C CA . GLN A 1 527 ? 7.908 -28.350 10.680 1.00 68.81 527 GLN A CA 1
ATOM 4006 C C . GLN A 1 527 ? 9.317 -28.841 10.354 1.00 68.81 527 GLN A C 1
ATOM 4008 O O . GLN A 1 527 ? 9.870 -28.558 9.291 1.00 68.81 527 GLN A O 1
ATOM 4013 N N . ARG A 1 528 ? 9.906 -29.595 11.282 1.00 69.81 528 ARG A N 1
ATOM 4014 C CA . ARG A 1 528 ? 11.164 -30.302 11.057 1.00 69.81 528 ARG A CA 1
ATOM 4015 C C . ARG A 1 528 ? 10.846 -31.691 10.515 1.00 69.81 528 ARG A C 1
ATOM 4017 O O . ARG A 1 528 ? 10.300 -32.519 11.236 1.00 69.81 528 ARG A O 1
ATOM 4024 N N . ILE A 1 529 ? 11.187 -31.930 9.252 1.00 67.88 529 ILE A N 1
ATOM 4025 C CA . ILE A 1 529 ? 11.060 -33.241 8.612 1.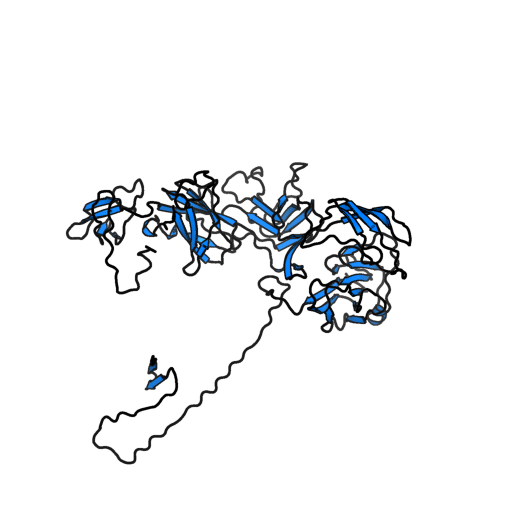00 67.88 529 ILE A CA 1
ATOM 4026 C C . ILE A 1 529 ? 12.441 -33.897 8.642 1.00 67.88 529 ILE A C 1
ATOM 4028 O O . ILE A 1 529 ? 13.331 -33.509 7.889 1.00 67.88 529 ILE A O 1
ATOM 4032 N N . ASP A 1 530 ? 12.631 -34.868 9.533 1.00 67.94 530 ASP A N 1
ATOM 4033 C CA . ASP A 1 530 ? 13.846 -35.682 9.573 1.00 67.94 530 ASP A CA 1
ATOM 4034 C C . ASP A 1 530 ? 13.651 -36.912 8.666 1.00 67.94 530 ASP A C 1
ATOM 4036 O O . ASP A 1 530 ? 12.815 -37.776 8.935 1.00 67.94 530 ASP A O 1
ATOM 4040 N N . VAL A 1 531 ? 14.413 -36.988 7.571 1.00 59.34 531 VAL A N 1
ATOM 4041 C CA . VAL A 1 531 ? 14.425 -38.148 6.666 1.00 59.34 531 VAL A CA 1
ATOM 4042 C C . VAL A 1 531 ? 15.653 -38.996 6.982 1.00 59.34 531 VAL A C 1
ATOM 4044 O O . VAL A 1 531 ? 16.780 -38.580 6.722 1.00 59.34 531 VAL A O 1
ATOM 4047 N N . ASN A 1 532 ? 15.440 -40.195 7.524 1.00 65.81 532 ASN A N 1
ATOM 4048 C CA . ASN A 1 532 ? 16.512 -41.152 7.792 1.00 65.81 532 ASN A CA 1
ATOM 4049 C C . ASN A 1 532 ? 16.548 -42.222 6.698 1.00 65.81 532 ASN A C 1
ATOM 4051 O O . ASN A 1 532 ? 15.541 -42.874 6.432 1.00 65.81 532 ASN A O 1
ATOM 4055 N N . ALA A 1 533 ? 17.723 -42.437 6.107 1.00 56.06 533 ALA A N 1
ATOM 4056 C CA . ALA A 1 533 ? 17.974 -43.536 5.182 1.00 56.06 533 ALA A CA 1
ATOM 4057 C C . ALA A 1 533 ? 18.950 -44.534 5.819 1.00 56.06 533 ALA A C 1
ATOM 4059 O O . ALA A 1 533 ? 20.036 -44.160 6.261 1.00 56.06 533 ALA A O 1
ATOM 4060 N N . THR A 1 534 ? 18.578 -45.812 5.856 1.00 50.53 534 THR A N 1
ATOM 4061 C CA . THR A 1 534 ? 19.481 -46.908 6.227 1.00 50.53 534 THR A CA 1
ATOM 4062 C C . THR A 1 534 ? 20.111 -47.492 4.971 1.00 50.53 534 THR A C 1
ATOM 4064 O O . THR A 1 534 ? 19.454 -48.209 4.220 1.00 50.53 534 THR A O 1
ATOM 4067 N N . VAL A 1 535 ? 21.392 -47.199 4.743 1.00 56.62 535 VAL A N 1
ATOM 4068 C CA . VAL A 1 535 ? 22.182 -47.851 3.689 1.00 56.62 535 VAL A CA 1
ATOM 4069 C C . VAL A 1 535 ? 22.663 -49.200 4.222 1.00 56.62 535 VAL A C 1
ATOM 4071 O O . VAL A 1 535 ? 23.432 -49.246 5.181 1.00 56.62 535 VAL A O 1
ATOM 4074 N N . THR A 1 536 ? 22.212 -50.301 3.622 1.00 56.41 536 THR A N 1
ATOM 4075 C CA . THR A 1 536 ? 22.752 -51.643 3.886 1.00 56.41 536 THR A CA 1
ATOM 4076 C C . THR A 1 536 ? 23.749 -51.997 2.787 1.00 56.41 536 THR A C 1
ATOM 4078 O O . THR A 1 536 ? 23.419 -51.984 1.606 1.00 56.41 536 THR A O 1
ATOM 4081 N N . SER A 1 537 ? 25.002 -52.256 3.161 1.00 50.72 537 SER A N 1
ATOM 4082 C CA . SER A 1 537 ? 26.020 -52.763 2.238 1.00 50.72 537 SER A CA 1
ATOM 4083 C C . SER A 1 537 ? 25.912 -54.284 2.161 1.00 50.72 537 SER A C 1
ATOM 4085 O O . SER A 1 537 ? 26.235 -54.957 3.140 1.00 50.72 537 SER A O 1
ATOM 4087 N N . ASP A 1 538 ? 25.480 -54.824 1.023 1.00 48.44 538 ASP A N 1
ATOM 4088 C CA . ASP A 1 538 ? 25.544 -56.264 0.768 1.00 48.44 538 ASP A CA 1
ATOM 4089 C C . ASP A 1 538 ? 26.992 -56.646 0.397 1.00 48.44 538 ASP A C 1
ATOM 4091 O O . ASP A 1 538 ? 27.567 -56.089 -0.542 1.00 48.44 538 ASP A O 1
ATOM 4095 N N . GLN A 1 539 ? 27.628 -57.534 1.170 1.00 48.53 539 GLN A N 1
ATOM 4096 C CA . GLN A 1 539 ? 28.973 -58.045 0.876 1.00 48.53 539 GLN A CA 1
ATOM 4097 C C . GLN A 1 539 ? 28.867 -59.459 0.306 1.00 48.53 539 GLN A C 1
ATOM 4099 O O . GLN A 1 539 ? 28.685 -60.423 1.046 1.00 48.53 539 GLN A O 1
ATOM 4104 N N . GLN A 1 540 ? 29.050 -59.596 -1.008 1.00 45.69 540 GLN A N 1
ATOM 4105 C CA . GLN A 1 540 ? 29.172 -60.905 -1.646 1.00 45.69 540 GLN A CA 1
ATOM 4106 C C . GLN A 1 540 ? 30.643 -61.329 -1.724 1.00 45.69 540 GLN A C 1
ATOM 4108 O O . GLN A 1 540 ? 31.464 -60.693 -2.386 1.00 45.69 540 GLN A O 1
ATOM 4113 N N . GLN A 1 541 ? 30.982 -62.422 -1.036 1.00 44.16 541 GLN A N 1
ATOM 4114 C CA . GLN A 1 541 ? 32.316 -63.020 -1.049 1.00 44.16 541 GLN A CA 1
ATOM 4115 C C . GLN A 1 541 ? 32.397 -64.111 -2.128 1.00 44.16 541 GLN A C 1
ATOM 4117 O O . GLN A 1 541 ? 31.890 -65.218 -1.955 1.00 44.16 541 GLN A O 1
ATOM 4122 N N . LEU A 1 542 ? 33.072 -63.814 -3.240 1.00 46.47 542 LEU A N 1
ATOM 4123 C CA . LEU A 1 542 ? 33.383 -64.795 -4.285 1.00 46.47 542 LEU A CA 1
ATOM 4124 C C . LEU A 1 542 ? 34.610 -65.620 -3.876 1.00 46.47 542 LEU A C 1
ATOM 4126 O O . LEU A 1 542 ? 35.726 -65.105 -3.811 1.00 46.47 542 LEU A O 1
ATOM 4130 N N . THR A 1 543 ? 34.396 -66.907 -3.591 1.00 42.53 543 THR A N 1
ATOM 4131 C CA . THR A 1 543 ? 35.470 -67.860 -3.276 1.00 42.53 543 THR A CA 1
ATOM 4132 C C . THR A 1 543 ? 35.785 -68.699 -4.510 1.00 42.53 543 THR A C 1
ATOM 4134 O O . THR A 1 543 ? 34.966 -69.507 -4.940 1.00 42.53 543 THR A O 1
ATOM 4137 N N . TYR A 1 544 ? 36.979 -68.524 -5.075 1.00 47.03 544 TYR A N 1
ATOM 4138 C CA . TYR A 1 544 ? 37.464 -69.321 -6.202 1.00 47.03 544 TYR A CA 1
ATOM 4139 C C . TYR A 1 544 ? 38.126 -70.600 -5.680 1.00 47.03 544 TYR A C 1
ATOM 4141 O O . TYR A 1 544 ? 39.057 -70.535 -4.879 1.00 47.03 544 TYR A O 1
ATOM 4149 N N . THR A 1 545 ? 37.667 -71.772 -6.122 1.00 49.75 545 THR A N 1
ATOM 4150 C CA . THR A 1 545 ? 38.200 -73.071 -5.669 1.00 49.75 545 THR A CA 1
ATOM 4151 C C . THR A 1 545 ? 39.367 -73.594 -6.506 1.00 49.75 545 THR A C 1
ATOM 4153 O O . THR A 1 545 ? 39.988 -74.580 -6.116 1.00 49.75 545 THR A O 1
ATOM 4156 N N . THR A 1 546 ? 39.729 -72.946 -7.617 1.00 52.53 546 THR A N 1
ATOM 4157 C CA . THR A 1 546 ? 40.903 -73.324 -8.423 1.00 52.53 546 THR A CA 1
ATOM 4158 C C . THR A 1 546 ? 41.568 -72.103 -9.062 1.00 52.53 546 THR A C 1
ATOM 4160 O O . THR A 1 546 ? 40.887 -71.161 -9.452 1.00 52.53 546 THR A O 1
ATOM 4163 N N . ASN A 1 547 ? 42.905 -72.118 -9.151 1.00 52.69 547 ASN A N 1
ATOM 4164 C CA . ASN A 1 547 ? 43.702 -71.120 -9.876 1.00 52.69 547 ASN A CA 1
ATOM 4165 C C . ASN A 1 547 ? 43.491 -71.314 -11.389 1.00 52.69 547 ASN A C 1
ATOM 4167 O O . ASN A 1 547 ? 43.967 -72.324 -11.919 1.00 52.69 547 ASN A O 1
ATOM 4171 N N . PRO A 1 548 ? 42.830 -70.394 -12.112 1.00 48.34 548 PRO A N 1
ATOM 4172 C CA . PRO A 1 548 ? 42.655 -70.539 -13.545 1.00 48.34 548 PRO A CA 1
ATOM 4173 C C . PRO A 1 548 ? 43.908 -70.019 -14.256 1.00 48.34 548 PRO A C 1
ATOM 4175 O O . PRO A 1 548 ? 44.272 -68.851 -14.147 1.00 48.34 548 PRO A O 1
ATOM 4178 N N . SER A 1 549 ? 44.587 -70.901 -14.984 1.00 51.16 549 SER A N 1
ATOM 4179 C CA . SER A 1 549 ? 45.787 -70.593 -15.771 1.00 51.16 549 SER A CA 1
ATOM 4180 C C . SER A 1 549 ? 45.488 -70.041 -17.170 1.00 51.16 549 SER A C 1
ATOM 4182 O O . SER A 1 549 ? 46.424 -69.762 -17.908 1.00 51.16 549 SER A O 1
ATOM 4184 N N . ASN A 1 550 ? 44.216 -69.833 -17.531 1.00 53.22 550 ASN A N 1
ATOM 4185 C CA . ASN A 1 550 ? 43.808 -69.130 -18.748 1.00 53.22 550 ASN A CA 1
ATOM 4186 C C . ASN A 1 550 ? 42.529 -68.325 -18.485 1.00 53.22 550 ASN A C 1
ATOM 4188 O O . ASN A 1 550 ? 41.543 -68.867 -17.993 1.00 53.22 550 ASN A O 1
ATOM 4192 N N . GLY A 1 551 ? 42.555 -67.030 -18.810 1.00 45.50 551 GLY A N 1
ATOM 4193 C CA . GLY A 1 551 ? 41.401 -66.147 -18.670 1.00 45.50 551 GLY A CA 1
ATOM 4194 C C . GLY A 1 551 ? 40.404 -66.358 -19.804 1.00 45.50 551 GLY A C 1
ATOM 4195 O O . GLY A 1 551 ? 40.712 -66.080 -20.960 1.00 45.50 551 GLY A O 1
ATOM 4196 N N . THR A 1 552 ? 39.202 -66.818 -19.475 1.00 46.66 552 THR A N 1
ATOM 4197 C CA . THR A 1 552 ? 38.030 -66.731 -20.352 1.00 46.66 552 THR A CA 1
ATOM 4198 C C . THR A 1 552 ? 37.173 -65.549 -19.916 1.00 46.66 552 THR A C 1
ATOM 4200 O O . THR A 1 552 ? 36.937 -65.370 -18.724 1.00 46.66 552 THR A O 1
ATOM 4203 N N . SER A 1 553 ? 36.704 -64.734 -20.866 1.00 43.09 553 SER A N 1
ATOM 4204 C CA . SER A 1 553 ? 35.693 -63.711 -20.588 1.00 43.09 553 SER A CA 1
ATOM 4205 C C . SER A 1 553 ? 34.395 -64.394 -20.174 1.00 43.09 553 SER A C 1
ATOM 4207 O O . SER A 1 553 ? 33.706 -64.975 -21.008 1.00 43.09 553 SER A O 1
ATOM 4209 N N . GLU A 1 554 ? 34.076 -64.329 -18.887 1.00 43.44 554 GLU A N 1
ATOM 4210 C CA . GLU A 1 554 ? 32.801 -64.788 -18.354 1.00 43.44 554 GLU A CA 1
ATOM 4211 C C . GLU A 1 554 ? 31.896 -63.568 -18.142 1.00 43.44 554 GLU A C 1
ATOM 4213 O O . GLU A 1 554 ? 32.275 -62.598 -17.483 1.00 43.44 554 GLU A O 1
ATOM 4218 N N . VAL A 1 555 ? 30.718 -63.581 -18.769 1.00 44.97 555 VAL A N 1
ATOM 4219 C CA . VAL A 1 555 ? 29.708 -62.527 -18.618 1.00 44.97 555 VAL A CA 1
ATOM 4220 C C . VAL A 1 555 ? 28.824 -62.902 -17.437 1.00 44.97 555 VAL A C 1
ATOM 4222 O O . VAL A 1 555 ? 28.042 -63.848 -17.516 1.00 44.97 555 VAL A O 1
ATOM 4225 N N . GLN A 1 556 ? 28.934 -62.154 -16.342 1.00 42.81 556 GLN A N 1
ATOM 4226 C CA . GLN A 1 556 ? 28.059 -62.320 -15.188 1.00 42.81 556 GLN A CA 1
ATOM 4227 C C . GLN A 1 556 ? 26.800 -61.468 -15.385 1.00 42.81 556 GLN A C 1
ATOM 4229 O O . GLN A 1 556 ? 26.879 -60.251 -15.541 1.00 42.81 556 GLN A O 1
ATOM 4234 N N . SER A 1 557 ? 25.635 -62.114 -15.410 1.00 44.88 557 SER A N 1
ATOM 4235 C CA . SER A 1 557 ? 24.345 -61.425 -15.508 1.00 44.88 557 SER A CA 1
ATOM 4236 C C . SER A 1 557 ? 23.845 -61.095 -14.105 1.00 44.88 557 SER A C 1
ATOM 4238 O O . SER A 1 557 ? 23.570 -62.002 -13.322 1.00 44.88 557 SER A O 1
ATOM 4240 N N . LEU A 1 558 ? 23.745 -59.805 -13.784 1.00 47.31 558 LEU A N 1
ATOM 4241 C CA . LEU A 1 558 ? 23.128 -59.315 -12.553 1.00 47.31 558 LEU A CA 1
ATOM 4242 C C . LEU A 1 558 ? 21.691 -58.893 -12.875 1.00 47.31 558 LEU A C 1
ATOM 4244 O O . LEU A 1 558 ? 21.490 -58.044 -13.742 1.00 47.31 558 LEU A O 1
ATOM 4248 N N . GLN A 1 559 ? 20.697 -59.467 -12.198 1.00 48.09 559 GLN A N 1
ATOM 4249 C CA . GLN A 1 559 ? 19.327 -58.965 -12.288 1.00 48.09 559 GLN A CA 1
ATOM 4250 C C . GLN A 1 559 ? 19.155 -57.833 -11.270 1.00 48.09 559 GLN A C 1
ATOM 4252 O O . GLN A 1 559 ? 19.424 -58.026 -10.085 1.00 48.09 559 GLN A O 1
ATOM 4257 N N . VAL A 1 560 ? 18.764 -56.648 -11.738 1.00 52.56 560 VAL A N 1
ATOM 4258 C CA . VAL A 1 560 ? 18.653 -55.437 -10.915 1.00 52.56 560 VAL A CA 1
ATOM 4259 C C . VAL A 1 560 ? 17.214 -54.926 -10.970 1.00 52.56 560 VAL A C 1
ATOM 4261 O O . VAL A 1 560 ? 16.791 -54.398 -11.993 1.00 52.56 560 VAL A O 1
ATOM 4264 N N . ASP A 1 561 ? 16.472 -55.058 -9.868 1.00 52.00 561 ASP A N 1
ATOM 4265 C CA . ASP A 1 561 ? 15.087 -54.568 -9.719 1.00 52.00 561 ASP A CA 1
ATOM 4266 C C . ASP A 1 561 ? 15.051 -53.093 -9.262 1.00 52.00 561 ASP A C 1
ATOM 4268 O O . ASP A 1 561 ? 14.453 -52.733 -8.249 1.00 52.00 561 ASP A O 1
ATOM 4272 N N . SER A 1 562 ? 15.749 -52.214 -9.983 1.00 54.53 562 SER A N 1
ATOM 4273 C CA . SER A 1 562 ? 15.804 -50.772 -9.699 1.00 54.53 562 SER A CA 1
ATOM 4274 C C . SER A 1 562 ? 15.857 -49.975 -11.001 1.00 54.53 562 SER A C 1
ATOM 4276 O O . SER A 1 562 ? 16.555 -50.369 -11.932 1.00 54.53 562 SER A O 1
ATOM 4278 N N . SER A 1 563 ? 15.169 -48.826 -11.062 1.00 53.81 563 SER A N 1
ATOM 4279 C CA . SER A 1 563 ? 15.166 -47.931 -12.235 1.00 53.81 563 SER A CA 1
ATOM 4280 C C . SER A 1 563 ? 16.523 -47.273 -12.513 1.00 53.81 563 SER A C 1
ATOM 4282 O O . SER A 1 563 ? 16.739 -46.736 -13.593 1.00 53.81 563 SER A O 1
ATOM 4284 N N . THR A 1 564 ? 17.435 -47.310 -11.541 1.00 48.22 564 THR A N 1
ATOM 4285 C CA . THR A 1 564 ? 18.787 -46.749 -11.635 1.00 48.22 564 THR A CA 1
ATOM 4286 C C . THR A 1 564 ? 19.739 -47.560 -10.770 1.00 48.22 564 THR A C 1
ATOM 4288 O O . THR A 1 564 ? 19.442 -47.822 -9.601 1.00 48.22 564 THR A O 1
ATOM 4291 N N . PHE A 1 565 ? 20.903 -47.932 -11.301 1.00 52.62 565 PHE A N 1
ATOM 4292 C CA . PHE A 1 565 ? 21.961 -48.549 -10.502 1.00 52.62 565 PHE A CA 1
ATOM 4293 C C . PHE A 1 565 ? 23.334 -47.975 -10.856 1.00 52.62 565 PHE A C 1
ATOM 4295 O O . PHE A 1 565 ? 23.585 -47.544 -11.981 1.00 52.62 565 PHE A O 1
ATOM 4302 N N . GLN A 1 566 ? 24.222 -47.945 -9.862 1.00 49.22 566 GLN A N 1
ATOM 4303 C CA . GLN A 1 566 ? 25.589 -47.449 -9.995 1.00 49.22 566 GLN A CA 1
ATOM 4304 C C . GLN A 1 566 ? 26.567 -48.605 -9.816 1.00 49.22 566 GLN A C 1
ATOM 4306 O O . GLN A 1 566 ? 26.544 -49.292 -8.796 1.00 49.22 566 GLN A O 1
ATOM 4311 N N . ILE A 1 567 ? 27.469 -48.776 -10.781 1.00 52.06 567 ILE A N 1
ATOM 4312 C CA . ILE A 1 567 ? 28.666 -49.602 -10.608 1.00 52.06 567 ILE A CA 1
ATOM 4313 C C . ILE A 1 567 ? 29.864 -48.664 -10.497 1.00 52.06 567 ILE A C 1
ATOM 4315 O O . ILE A 1 567 ? 30.056 -47.764 -11.319 1.00 52.06 567 ILE A O 1
ATOM 4319 N N . GLY A 1 568 ? 30.668 -48.874 -9.456 1.00 45.28 568 GLY A N 1
ATOM 4320 C CA . GLY A 1 568 ? 31.901 -48.136 -9.226 1.00 45.28 568 GLY A CA 1
ATOM 4321 C C . GLY A 1 568 ? 33.094 -49.072 -9.092 1.00 45.28 568 GLY A C 1
ATOM 4322 O O . GLY A 1 568 ? 33.008 -50.110 -8.438 1.00 45.28 568 GLY A O 1
ATOM 4323 N N . PHE A 1 569 ? 34.230 -48.680 -9.669 1.00 37.44 569 PHE A N 1
ATOM 4324 C CA . PHE A 1 569 ? 35.511 -49.347 -9.431 1.00 37.44 569 PHE A CA 1
ATOM 4325 C C . PHE A 1 569 ? 36.577 -48.293 -9.125 1.00 37.44 569 PHE A C 1
ATOM 4327 O O . PHE A 1 569 ? 36.813 -47.384 -9.917 1.00 37.44 569 PHE A O 1
ATOM 4334 N N . ARG A 1 570 ? 37.207 -48.393 -7.945 1.00 36.91 570 ARG A N 1
ATOM 4335 C CA . ARG A 1 570 ? 38.263 -47.475 -7.465 1.00 36.91 570 ARG A CA 1
ATOM 4336 C C . ARG A 1 570 ? 37.929 -45.978 -7.598 1.00 36.91 570 ARG A C 1
ATOM 4338 O O . ARG A 1 570 ? 38.757 -45.187 -8.035 1.00 36.91 570 ARG A O 1
ATOM 4345 N N . GLY A 1 571 ? 36.728 -45.588 -7.172 1.00 38.69 571 GLY A N 1
ATOM 4346 C CA . GLY A 1 571 ? 36.346 -44.176 -7.040 1.00 38.69 571 GLY A CA 1
ATOM 4347 C C . GLY A 1 571 ? 35.889 -43.491 -8.331 1.00 38.69 571 GLY A C 1
ATOM 4348 O O . GLY A 1 571 ? 35.635 -42.291 -8.303 1.00 38.69 571 GLY A O 1
ATOM 4349 N N . VAL A 1 572 ? 35.742 -44.232 -9.434 1.00 34.94 572 VAL A N 1
ATOM 4350 C CA . VAL A 1 572 ? 35.034 -43.772 -10.638 1.00 34.94 572 VAL A CA 1
ATOM 4351 C C . VAL A 1 572 ? 33.668 -44.450 -10.675 1.00 34.94 572 VAL A C 1
ATOM 4353 O O . VAL A 1 572 ? 33.591 -45.676 -10.586 1.00 34.94 572 VAL A O 1
ATOM 4356 N N . TYR A 1 573 ? 32.605 -43.654 -10.795 1.00 42.88 573 TYR A N 1
ATOM 4357 C CA . TYR A 1 573 ? 31.219 -44.122 -10.835 1.00 42.88 573 TYR A CA 1
ATOM 4358 C C . TYR A 1 573 ? 30.637 -43.873 -12.224 1.00 42.88 573 TYR A C 1
ATOM 4360 O O . TYR A 1 573 ? 30.790 -42.781 -12.769 1.00 42.88 573 TYR A O 1
ATOM 4368 N N . THR A 1 574 ? 29.966 -44.875 -12.788 1.00 43.41 574 THR A N 1
ATOM 4369 C CA . THR A 1 574 ? 29.155 -44.712 -14.002 1.00 43.41 574 THR A CA 1
ATOM 4370 C C . THR A 1 574 ? 27.695 -44.923 -13.629 1.00 43.41 574 THR A C 1
ATOM 4372 O O . THR A 1 574 ? 27.339 -45.967 -13.083 1.00 43.41 574 THR A O 1
ATOM 4375 N N . CYS A 1 575 ? 26.865 -43.915 -13.896 1.00 41.09 575 CYS A N 1
ATOM 4376 C CA . CYS A 1 575 ? 25.415 -44.053 -13.841 1.00 41.09 575 CYS A CA 1
ATOM 4377 C C . CYS A 1 575 ? 24.939 -44.617 -15.176 1.00 41.09 575 CYS A C 1
ATOM 4379 O O . CYS A 1 575 ? 25.300 -44.088 -16.228 1.00 41.09 575 CYS A O 1
ATOM 4381 N N . ILE A 1 576 ? 24.145 -45.681 -15.125 1.00 47.03 576 ILE A N 1
ATOM 4382 C CA . ILE A 1 576 ? 23.463 -46.216 -16.299 1.00 47.03 576 ILE A CA 1
ATOM 4383 C C . ILE A 1 576 ? 21.969 -46.069 -16.033 1.00 47.03 576 ILE A C 1
ATOM 4385 O O . ILE A 1 576 ? 21.427 -46.738 -15.153 1.00 47.03 576 ILE A O 1
ATOM 4389 N N . ASP A 1 577 ? 21.328 -45.182 -16.789 1.00 43.59 577 ASP A N 1
ATOM 4390 C CA . ASP A 1 577 ? 19.874 -45.073 -16.822 1.00 43.59 577 ASP A CA 1
ATOM 4391 C C . ASP A 1 577 ? 19.349 -46.109 -17.816 1.00 43.59 577 ASP A C 1
ATOM 4393 O O . ASP A 1 577 ? 19.591 -46.022 -19.023 1.00 43.59 577 ASP A O 1
ATOM 4397 N N . LEU A 1 578 ? 18.656 -47.123 -17.303 1.00 46.66 578 LEU A N 1
ATOM 4398 C CA . LEU A 1 578 ? 17.962 -48.098 -18.133 1.00 46.66 578 LEU A CA 1
ATOM 4399 C C . LEU A 1 578 ? 16.570 -47.542 -18.447 1.00 46.66 578 LEU A C 1
ATOM 4401 O O . LEU A 1 578 ? 15.616 -47.772 -17.706 1.00 46.66 578 LEU A O 1
ATOM 4405 N N . PHE A 1 579 ? 16.459 -46.770 -19.528 1.00 44.31 579 PHE A N 1
ATOM 4406 C CA . PHE A 1 579 ? 15.151 -46.455 -20.101 1.00 44.31 579 PHE A CA 1
ATOM 4407 C C . PHE A 1 579 ? 14.612 -47.691 -20.845 1.00 44.31 579 PHE A C 1
ATOM 4409 O O . PHE A 1 579 ? 15.405 -48.367 -21.506 1.00 44.31 579 PHE A O 1
ATOM 4416 N N . PRO A 1 580 ? 13.311 -48.011 -20.719 1.00 43.06 580 PRO A N 1
ATOM 4417 C CA . PRO A 1 580 ? 12.698 -49.124 -21.441 1.00 43.06 580 PRO A CA 1
ATOM 4418 C C . PRO A 1 580 ? 12.713 -48.938 -22.961 1.00 43.06 580 PRO A C 1
ATOM 4420 O O . PRO A 1 580 ? 12.626 -47.776 -23.428 1.00 43.06 580 PRO A O 1
#

pLDDT: mean 84.17, std 16.77, range [31.09, 98.5]

Secondary structure (DSSP, 8-state):
---TTT--S-S--------BBTTSPBPPSSEEETTEEESS-BS-STTGGG---EEEEEE-TT-BEEEEEEB--S---EEEEEESSTT--TT--EE-TTS-PEEEEEEE-PPP----SS--GGG-EEEEEE-SS-EEEEEE-GGG--SSEEEEE-----SEEEEEEEEETTEEPPGGGBS-GGGGEEEE-GGG--EEEEEESSEE-TT-EEEEEEE-S-S-SSTTSTT--STTS--EEEEEETTEEEESB-TTTS-BSS---SSEEEEEE-----SEE-EEEEE-TT--BPEEPGGG-EE-TTS-EESEEE--EEEEEESS---TT---EEEEEEE-----SSS----EETTEEPEEEEE-SSEEEEEPPPPPSS--S----SSSEEEEEEES---TTTGGG--PPPP-SPPEEESSSEEE-S--S-EEEEEEEEEE-SS-EEEEEEEEESSEEEEEE-SSS-GGG-EEEEESSS-BPPPEEE-TT-EEEEEEEEEESSS--EEEEEEEES--S--TTT-TT-----------------------SS--SS-----------SSEEEEEETTEEEEEE---

Sequence (580 aa):
MWDPVFDSSSNNLPTMCDVSTTSGSSCIFPFNYNGVTYKTCTIFGPNNNAFRPQCAITVNSNHTAVTWSICEVPTDAVIFYSTVRKGGYWTQNGGSTQGGTMIWIDGNRFAQNGFNSVSSISNTNIVQLVDGYSVYDCEMHNDKTTNTQLTCYAPSLPESVYQIRVSVNGYLIPLYQYYDTKRALFASMPSQTPTITNIIPQSGTPQSLITLIGSFKTLCYSRDVDGCAQDNNPLISRIYVGGHLCNVIDQSTGLIYANVTDSRLICKFEDNEVGLFNISMIVTNQYGRSLTSSNLYRVSADENLYTFQSYAVISSVTPNSGSTQGGTLLTINGNYFSNSASYPLVVQIGGEPCTILSSTTTTIQCQTPIAPLASQNQYQGGRGLQIFRTSGSNTQSTLSSSTPPTPTGTVSWTDDALFVSNVSSAETVWLIGFVRVLKTATFTFILDSNGAAALFLSTDDSPTNKVLIASATSNQSTPISLNNNTNYYLFCVGSRSSGYLRLGVQARMHETQLTATTSSLVLNEIQRIDVNATVTSDQQQLTYTTNPSNGTSEVQSLQVDSSTFQIGFRGVYTCIDLFP

Foldseek 3Di:
DPAVVPPPPDPDDDPPPQFAFPVRATADPFADDPRDTDRAFALPDPPNPVSATKGARDADPVRHRDDMGGTDDPARKAWAFKALFDVDFLVHFAEALQKARKMKTFTAQAFQPDPDPDDDLQRDKWKWWADPPDIHTFAWPNVPDDRGMTITIGHNHDFDKTFIWMAGSNRTDHPSRYPHSSRRIHGHDPVQAWAFEDWPPQEEAAQDKIKTFTQQVAQAADCPPVPNVDSRGKYFPFKDFAPFGWAQADPVPRHGPDRGDSTMGITTRNDLAFFFTAIWIQIGGSYGIHHYDQAQWDAALVRDTGNHGHDWDWDDKPPPDDDLQWFDWIKTFTASDDADPVDHDFDADQNHTFAWPDDDRTITITTTHRHDPDRDPDDADDAAWWKAKDAAFDALVCQVVDDGDDDPDDIDGDNQQKDKDPDFAKMKMKTWHKDARQDFFKKKKFKDKPAWKWKWKAPAQDPPRIDTQAIPVRGIGDIDTDDNVGIMIIMMMGIDHGGMIIIGMDMDTPDDPDDCVNHVSHHDDDDDDDDDDDDDDDDDDDDDPDDDPDDDDDDDDDDDPDQWDWDDDPPDIDIDGDDD

Radius of gyration: 36.12 Å; chains: 1; bounding box: 91×100×98 Å